Protein AF-A0ABD2X743-F1 (afdb_monomer_lite)

pLDDT: mean 74.04, std 19.66, range [28.69, 96.31]

Structure (mmCIF, N/CA/C/O backbone):
data_AF-A0ABD2X743-F1
#
_entry.id   AF-A0ABD2X743-F1
#
loop_
_atom_site.group_PDB
_atom_site.id
_atom_site.type_symbol
_atom_site.label_atom_id
_atom_site.label_alt_id
_atom_site.label_comp_id
_atom_site.label_asym_id
_atom_site.label_entity_id
_atom_site.label_seq_id
_atom_site.pdbx_PDB_ins_code
_atom_site.Cartn_x
_atom_site.Cartn_y
_atom_site.Cartn_z
_atom_site.occupancy
_atom_site.B_iso_or_equiv
_atom_site.auth_seq_id
_atom_site.auth_comp_id
_atom_site.auth_asym_id
_atom_site.auth_atom_id
_atom_site.pdbx_PDB_model_num
ATOM 1 N N . MET A 1 1 ? -16.539 24.782 -6.401 1.00 59.81 1 MET A N 1
ATOM 2 C CA . MET A 1 1 ? -16.996 23.662 -7.255 1.00 59.81 1 MET A CA 1
ATOM 3 C C . MET A 1 1 ? -18.457 23.388 -6.912 1.00 59.81 1 MET A C 1
ATOM 5 O O . MET A 1 1 ? -18.759 23.381 -5.725 1.00 59.81 1 MET A O 1
ATOM 9 N N . ASN A 1 2 ? -19.362 23.252 -7.889 1.00 72.31 2 ASN A N 1
ATOM 10 C CA . ASN A 1 2 ? -20.791 23.017 -7.611 1.00 72.31 2 ASN A CA 1
ATOM 11 C C . ASN A 1 2 ? -20.978 21.699 -6.840 1.00 72.31 2 ASN A C 1
ATOM 13 O O . ASN A 1 2 ? -20.327 20.706 -7.168 1.00 72.31 2 ASN A O 1
ATOM 17 N N . SER A 1 3 ? -21.862 21.676 -5.837 1.00 75.31 3 SER A N 1
ATOM 18 C CA . SER A 1 3 ? -22.146 20.483 -5.018 1.00 75.31 3 SER A CA 1
ATOM 19 C C . SER A 1 3 ? -22.548 19.271 -5.863 1.00 75.31 3 SER A C 1
ATOM 21 O O . SER A 1 3 ? -22.130 18.156 -5.570 1.00 75.31 3 SER A O 1
ATOM 23 N N . GLU A 1 4 ? -23.262 19.505 -6.964 1.00 77.88 4 GLU A N 1
ATOM 24 C CA . GLU A 1 4 ? -23.661 18.480 -7.937 1.00 77.88 4 GLU A CA 1
ATOM 25 C C . GLU A 1 4 ? -22.466 17.822 -8.649 1.00 77.88 4 GLU A C 1
ATOM 27 O O . GLU A 1 4 ? -22.477 16.621 -8.910 1.00 77.88 4 GLU A O 1
ATOM 32 N N . ILE A 1 5 ? -21.401 18.581 -8.934 1.00 79.69 5 ILE A N 1
ATOM 33 C CA . ILE A 1 5 ? -20.184 18.052 -9.571 1.00 79.69 5 ILE A CA 1
ATOM 34 C C . ILE A 1 5 ? -19.446 17.142 -8.586 1.00 79.69 5 ILE A C 1
ATOM 36 O O . ILE A 1 5 ? -19.035 16.044 -8.945 1.00 79.69 5 ILE A O 1
ATOM 40 N N . LEU A 1 6 ? -19.334 17.560 -7.323 1.00 80.62 6 LEU A N 1
ATOM 41 C CA . LEU A 1 6 ? -18.706 16.752 -6.275 1.00 80.62 6 LEU A CA 1
ATOM 42 C C . LEU A 1 6 ? -19.463 15.450 -6.000 1.00 80.62 6 LEU A C 1
ATOM 44 O O . LEU A 1 6 ? -18.844 14.454 -5.634 1.00 80.62 6 LEU A O 1
ATOM 48 N N . GLU A 1 7 ? -20.784 15.440 -6.159 1.00 83.12 7 GLU A N 1
ATOM 49 C CA . GLU A 1 7 ? -21.588 14.229 -6.005 1.00 83.12 7 GLU A CA 1
ATOM 50 C C . GLU A 1 7 ? -21.357 13.250 -7.164 1.00 83.12 7 GLU A C 1
ATOM 52 O O . GLU A 1 7 ? -21.106 12.068 -6.921 1.00 83.12 7 GLU A O 1
ATOM 57 N N . LYS A 1 8 ? -21.295 13.750 -8.407 1.00 84.44 8 LYS A N 1
ATOM 58 C CA . LYS A 1 8 ? -20.907 12.951 -9.582 1.00 84.44 8 LYS A CA 1
ATOM 59 C C . LYS A 1 8 ? -19.500 12.356 -9.449 1.00 84.44 8 LYS A C 1
ATOM 61 O O . LYS A 1 8 ? -19.312 11.173 -9.713 1.00 84.44 8 LYS A O 1
ATOM 66 N N . LEU A 1 9 ? -18.530 13.133 -8.957 1.00 84.12 9 LEU A N 1
ATOM 67 C CA . LEU A 1 9 ? -17.146 12.678 -8.737 1.00 84.12 9 LEU A CA 1
ATOM 68 C C . LEU A 1 9 ? -17.027 11.553 -7.694 1.00 84.12 9 LEU A C 1
ATOM 70 O O . LEU A 1 9 ? -16.040 10.811 -7.681 1.00 84.12 9 LEU A O 1
ATOM 74 N N . LYS A 1 10 ? -18.027 11.411 -6.817 1.00 83.94 10 LYS A N 1
ATOM 75 C CA . LYS A 1 10 ? -18.090 10.371 -5.782 1.00 83.94 10 LYS A CA 1
ATOM 76 C C . LYS A 1 10 ? -18.827 9.109 -6.240 1.00 83.94 10 LYS A C 1
ATOM 78 O O . LYS A 1 10 ? -18.694 8.076 -5.574 1.00 83.94 10 LYS A O 1
ATOM 83 N N . ASP A 1 11 ? -19.544 9.137 -7.367 1.00 87.38 11 ASP A N 1
ATOM 84 C CA . ASP A 1 11 ? -20.206 7.954 -7.939 1.00 87.38 11 ASP A CA 1
ATOM 85 C C . ASP A 1 11 ? -19.227 7.063 -8.720 1.00 87.38 11 ASP A C 1
ATOM 87 O O . ASP A 1 11 ? -19.328 6.837 -9.924 1.00 87.38 11 ASP A O 1
ATOM 91 N N . ILE A 1 12 ? -18.230 6.547 -8.004 1.00 88.38 12 ILE A N 1
ATOM 92 C CA . ILE A 1 12 ? -17.192 5.685 -8.566 1.00 88.38 12 ILE A CA 1
ATOM 93 C C . ILE A 1 12 ? -17.586 4.204 -8.514 1.00 88.38 12 ILE A C 1
ATOM 95 O O . ILE A 1 12 ? -18.234 3.728 -7.569 1.00 88.38 12 ILE A O 1
ATOM 99 N N . LYS A 1 13 ? -17.151 3.444 -9.522 1.00 86.56 13 LYS A N 1
ATOM 100 C CA . LYS A 1 13 ? -17.364 1.994 -9.637 1.00 86.56 13 LYS A CA 1
ATOM 101 C C . LYS A 1 13 ? -16.095 1.333 -10.167 1.00 86.56 13 LYS A C 1
ATOM 103 O O . LYS A 1 13 ? -15.506 1.832 -11.118 1.00 86.56 13 LYS A O 1
ATOM 108 N N . ASP A 1 14 ? -15.732 0.174 -9.615 1.00 86.12 14 ASP A N 1
ATOM 109 C CA . ASP A 1 14 ? -14.567 -0.625 -10.055 1.00 86.12 14 ASP A CA 1
ATOM 110 C C . ASP A 1 14 ? -14.678 -1.140 -11.503 1.00 86.12 14 ASP A C 1
ATOM 112 O O . ASP A 1 14 ? -13.744 -1.738 -12.030 1.00 86.12 14 ASP A O 1
ATOM 116 N N . GLU A 1 15 ? -15.837 -0.944 -12.133 1.00 84.00 15 GLU A N 1
ATOM 117 C CA . GLU A 1 15 ? -16.152 -1.294 -13.520 1.00 84.00 15 GLU A CA 1
ATOM 118 C C . GLU A 1 15 ? -15.836 -0.158 -14.506 1.00 84.00 15 GLU A C 1
ATOM 120 O O . GLU A 1 15 ? -15.814 -0.386 -15.715 1.00 84.00 15 GLU A O 1
ATOM 125 N N . HIS A 1 16 ? -15.593 1.056 -14.003 1.00 86.31 16 HIS A N 1
ATOM 126 C CA . HIS A 1 16 ? -15.404 2.276 -14.788 1.00 86.31 16 HIS A CA 1
ATOM 127 C C . HIS A 1 16 ? -14.097 2.960 -14.387 1.00 86.31 16 HIS A C 1
ATOM 129 O O . HIS A 1 16 ? -14.091 4.030 -13.774 1.00 86.31 16 HIS A O 1
ATOM 135 N N . CYS A 1 17 ? -12.986 2.305 -14.713 1.00 89.25 17 CYS A N 1
ATOM 136 C CA . CYS A 1 17 ? -11.645 2.756 -14.360 1.00 89.25 17 CYS A CA 1
ATOM 137 C C . CYS A 1 17 ? -10.890 3.268 -15.585 1.00 89.25 17 CYS A C 1
ATOM 139 O O . CYS A 1 17 ? -11.080 2.773 -16.699 1.00 89.25 17 CYS A O 1
ATOM 141 N N . ILE A 1 18 ? -10.001 4.222 -15.346 1.00 89.38 18 ILE A N 1
ATOM 142 C CA . ILE A 1 18 ? -9.079 4.771 -16.338 1.00 89.38 18 ILE A CA 1
ATOM 143 C C . ILE A 1 18 ? -7.656 4.649 -15.808 1.00 89.38 18 ILE A C 1
ATOM 145 O O . ILE A 1 18 ? -7.412 4.840 -14.620 1.00 89.38 18 ILE A O 1
ATOM 149 N N . LEU A 1 19 ? -6.722 4.318 -16.686 1.00 90.50 19 LEU A N 1
ATOM 150 C CA . LEU A 1 19 ? -5.294 4.374 -16.419 1.00 90.50 19 LEU A CA 1
ATOM 151 C C . LEU A 1 19 ? -4.770 5.672 -17.019 1.00 90.50 19 LEU A C 1
ATOM 153 O O . LEU A 1 19 ? -4.950 5.908 -18.215 1.00 90.50 19 LEU A O 1
ATOM 157 N N . VAL A 1 20 ? -4.141 6.506 -16.203 1.00 90.81 20 VAL A N 1
ATOM 158 C CA . VAL A 1 20 ? -3.720 7.846 -16.609 1.00 90.81 20 VAL A CA 1
ATOM 159 C C . VAL A 1 20 ? -2.227 8.039 -16.417 1.00 90.81 20 VAL A C 1
ATOM 161 O O . VAL A 1 20 ? -1.616 7.405 -15.558 1.00 90.81 20 VAL A O 1
ATOM 164 N N . LYS A 1 21 ? -1.653 8.925 -17.229 1.00 89.50 21 LYS A N 1
ATOM 165 C CA . LYS A 1 21 ? -0.300 9.437 -17.078 1.00 89.50 21 LYS A CA 1
ATOM 166 C C . LYS A 1 21 ? -0.331 10.946 -16.855 1.00 89.50 21 LYS A C 1
ATOM 168 O O . LYS A 1 21 ? -0.770 11.665 -17.749 1.00 89.50 21 LYS A O 1
ATOM 173 N N . PHE A 1 22 ? 0.159 11.425 -15.721 1.00 89.12 22 PHE A N 1
ATOM 174 C CA . PHE A 1 22 ? 0.296 12.848 -15.429 1.00 89.12 22 PHE A CA 1
ATOM 175 C C . PHE A 1 22 ? 1.356 13.482 -16.331 1.00 89.12 22 PHE A C 1
ATOM 177 O O . PHE A 1 22 ? 2.438 12.933 -16.544 1.00 89.12 22 PHE A O 1
ATOM 184 N N . VAL A 1 23 ? 1.025 14.635 -16.911 1.00 83.50 23 VAL A N 1
ATOM 185 C CA . VAL A 1 23 ? 1.915 15.327 -17.858 1.00 83.50 23 VAL A CA 1
ATOM 186 C C . VAL A 1 23 ? 3.016 16.102 -17.124 1.00 83.50 23 VAL A C 1
ATOM 188 O O . VAL A 1 23 ? 4.126 16.226 -17.637 1.00 83.50 23 VAL A O 1
ATOM 191 N N . ASN A 1 24 ? 2.731 16.566 -15.904 1.00 75.06 24 ASN A N 1
ATOM 192 C CA . ASN A 1 24 ? 3.570 17.509 -15.159 1.00 75.06 24 ASN A CA 1
ATOM 193 C C . ASN A 1 24 ? 4.447 16.869 -14.064 1.00 75.06 24 ASN A C 1
ATOM 195 O O . ASN A 1 24 ? 5.138 17.592 -13.349 1.00 75.06 24 ASN A O 1
ATOM 199 N N . GLU A 1 25 ? 4.435 15.543 -13.908 1.00 71.00 25 GLU A N 1
ATOM 200 C CA . GLU A 1 25 ? 5.191 14.852 -12.855 1.00 71.00 25 GLU A CA 1
ATOM 201 C C . GLU A 1 25 ? 6.423 14.119 -13.411 1.00 71.00 25 GLU A C 1
ATOM 203 O O . GLU A 1 25 ? 6.341 13.336 -14.360 1.00 71.00 25 GLU A O 1
ATOM 208 N N . HIS A 1 26 ? 7.589 14.385 -12.811 1.00 55.91 26 HIS A N 1
ATOM 209 C CA . HIS A 1 26 ? 8.890 13.900 -13.290 1.00 55.91 26 HIS A CA 1
ATOM 210 C C . HIS A 1 26 ? 9.300 12.521 -12.736 1.00 55.91 26 HIS A C 1
ATOM 212 O O . HIS A 1 26 ? 10.171 11.879 -13.322 1.00 55.91 26 HIS A O 1
ATOM 218 N N . GLU A 1 27 ? 8.665 12.025 -11.668 1.00 52.44 27 GLU A N 1
ATOM 219 C CA . GLU A 1 27 ? 8.942 10.703 -11.085 1.00 52.44 27 GLU A CA 1
ATOM 220 C C . GLU A 1 27 ? 7.636 9.897 -10.931 1.00 52.44 27 GLU A C 1
ATOM 222 O O . GLU A 1 27 ? 6.759 10.258 -10.163 1.00 52.44 27 GLU A O 1
ATOM 227 N N . GLU A 1 28 ? 7.513 8.803 -11.694 1.00 62.25 28 GLU A N 1
ATOM 228 C CA . GLU A 1 28 ? 6.379 7.850 -11.718 1.00 62.25 28 GLU A CA 1
ATOM 229 C C . GLU A 1 28 ? 4.953 8.418 -11.922 1.00 62.25 28 GLU A C 1
ATOM 231 O O . GLU A 1 28 ? 4.053 8.151 -11.126 1.00 62.25 28 GLU A O 1
ATOM 236 N N . PRO A 1 29 ? 4.666 9.055 -13.067 1.00 79.56 29 PRO A N 1
ATOM 237 C CA . PRO A 1 29 ? 3.425 9.795 -13.270 1.00 79.56 29 PRO A CA 1
ATOM 238 C C . PRO A 1 29 ? 2.246 8.903 -13.687 1.00 79.56 29 PRO A C 1
ATOM 240 O O . PRO A 1 29 ? 1.465 9.325 -14.524 1.00 79.56 29 PRO A O 1
ATOM 243 N N . ILE A 1 30 ? 2.135 7.643 -13.252 1.00 87.62 30 ILE A N 1
ATOM 244 C CA . ILE A 1 30 ? 1.076 6.729 -13.733 1.00 87.62 30 ILE A CA 1
ATOM 245 C C . ILE A 1 30 ? 0.235 6.225 -12.570 1.00 87.62 30 ILE A C 1
ATOM 247 O O . ILE A 1 30 ? 0.767 5.573 -11.669 1.00 87.62 30 ILE A O 1
ATOM 251 N N . ASP A 1 31 ? -1.077 6.441 -12.657 1.00 91.19 31 ASP A N 1
ATOM 252 C CA . ASP A 1 31 ? -2.034 5.997 -11.646 1.00 91.19 31 ASP A CA 1
ATOM 253 C C . ASP A 1 31 ? -3.392 5.592 -12.252 1.00 91.19 31 ASP A C 1
ATOM 255 O O . ASP A 1 31 ? -3.652 5.758 -13.448 1.00 91.19 31 ASP A O 1
ATOM 259 N N . ILE A 1 32 ? -4.257 5.008 -11.424 1.00 91.38 32 ILE A N 1
ATOM 260 C CA . ILE A 1 32 ? -5.572 4.491 -11.797 1.00 91.38 32 ILE A CA 1
ATOM 261 C C . ILE A 1 32 ? -6.652 5.360 -11.166 1.00 91.38 32 ILE A C 1
ATOM 263 O O . ILE A 1 32 ? -6.773 5.461 -9.946 1.00 91.38 32 ILE A O 1
ATOM 267 N N . GLY A 1 33 ? -7.485 5.935 -12.022 1.00 91.31 33 GLY A N 1
ATOM 268 C CA . GLY A 1 33 ? -8.632 6.735 -11.633 1.00 91.31 33 GLY A CA 1
ATOM 269 C C . GLY A 1 33 ? -9.951 6.111 -12.061 1.00 91.31 33 GLY A C 1
ATOM 270 O O . GLY A 1 33 ? -10.027 4.960 -12.507 1.00 91.31 33 GLY A O 1
ATOM 271 N N . PHE A 1 34 ? -11.007 6.910 -11.957 1.00 91.31 34 PHE A N 1
ATOM 272 C CA . PHE A 1 34 ? -12.352 6.527 -12.365 1.00 91.31 34 PHE A CA 1
ATOM 273 C C . PHE A 1 34 ? -12.880 7.464 -13.444 1.00 91.31 34 PHE A C 1
ATOM 275 O O . PHE A 1 34 ? -12.593 8.656 -13.447 1.00 91.31 34 PHE A O 1
ATOM 282 N N . LEU A 1 35 ? -13.688 6.920 -14.351 1.00 88.69 35 LEU A N 1
ATOM 283 C CA . LEU A 1 35 ? -14.259 7.658 -15.481 1.00 88.69 35 LEU A CA 1
ATOM 284 C C . LEU A 1 35 ? -15.008 8.952 -15.087 1.00 88.69 35 LEU A C 1
ATOM 286 O O . LEU A 1 35 ? -14.818 9.953 -15.772 1.00 88.69 35 LEU A O 1
ATOM 290 N N . PRO A 1 36 ? -15.797 8.986 -13.986 1.00 89.56 36 PRO A N 1
ATOM 291 C CA . PRO A 1 36 ? -16.489 10.200 -13.544 1.00 89.56 36 PRO A CA 1
ATOM 292 C C . PRO A 1 36 ? -15.567 11.373 -13.205 1.00 89.56 36 PRO A C 1
ATOM 294 O O . PRO A 1 36 ? -16.048 12.490 -13.065 1.00 89.56 36 PRO A O 1
ATOM 297 N N . TRP A 1 37 ? -14.264 11.132 -13.032 1.00 91.75 37 TRP A N 1
ATOM 298 C CA . TRP A 1 37 ? -13.284 12.174 -12.728 1.00 91.75 37 TRP A CA 1
ATOM 299 C C . TRP A 1 37 ? -12.878 12.994 -13.944 1.00 91.75 37 TRP A C 1
ATOM 301 O O . TRP A 1 37 ? -12.270 14.046 -13.792 1.00 91.75 37 TRP A O 1
ATOM 311 N N . ILE A 1 38 ? -13.222 12.562 -15.151 1.00 90.06 38 ILE A N 1
ATOM 312 C CA . ILE A 1 38 ? -12.997 13.359 -16.351 1.00 90.06 38 ILE A CA 1
ATOM 313 C C . ILE A 1 38 ? -13.907 14.591 -16.293 1.00 90.06 38 ILE A C 1
ATOM 315 O O . ILE A 1 38 ? -15.112 14.481 -16.084 1.00 90.06 38 ILE A O 1
ATOM 319 N N . LYS A 1 39 ? -13.323 15.782 -16.465 1.00 85.00 39 LYS A N 1
ATOM 320 C CA . LYS A 1 39 ? -14.031 17.060 -16.282 1.00 85.00 39 LYS A CA 1
ATOM 321 C C . LYS A 1 39 ? -15.202 17.257 -17.249 1.00 85.00 39 LYS A C 1
ATOM 323 O O . LYS A 1 39 ? -16.179 17.915 -16.898 1.00 85.00 39 LYS A O 1
ATOM 328 N N . ASN A 1 40 ? -15.097 16.692 -18.447 1.00 82.69 40 ASN A N 1
ATOM 329 C CA . ASN A 1 40 ? -16.141 16.725 -19.464 1.00 82.69 40 ASN A CA 1
ATOM 330 C C . ASN A 1 40 ? -16.828 15.360 -19.544 1.00 82.69 40 ASN A C 1
ATOM 332 O O . ASN A 1 40 ? -16.166 14.331 -19.427 1.00 82.69 40 ASN A O 1
ATOM 336 N N . ASP A 1 41 ? -18.136 15.342 -19.801 1.00 77.00 41 ASP A N 1
ATOM 337 C CA . ASP A 1 41 ? -18.834 14.097 -20.117 1.00 77.00 41 ASP A CA 1
ATOM 338 C C . ASP A 1 41 ? -18.315 13.579 -21.469 1.00 77.00 41 ASP A C 1
ATOM 340 O O . ASP A 1 41 ? -18.499 14.207 -22.515 1.00 77.00 41 ASP A O 1
ATOM 344 N N . ILE A 1 42 ? -17.613 12.447 -21.436 1.00 81.06 42 ILE A N 1
ATOM 345 C CA . ILE A 1 42 ? -16.985 11.825 -22.603 1.00 81.06 42 ILE A CA 1
ATOM 346 C C . ILE A 1 42 ? -17.688 10.500 -22.886 1.00 81.06 42 ILE A C 1
ATOM 348 O O . ILE A 1 42 ? -17.819 9.646 -22.008 1.00 81.06 42 ILE A O 1
ATOM 352 N N . ASP A 1 43 ? -18.135 10.318 -24.126 1.00 81.88 43 ASP A N 1
ATOM 353 C CA . ASP A 1 43 ? -18.698 9.049 -24.566 1.00 81.88 43 ASP A CA 1
ATOM 354 C C . ASP A 1 43 ? -17.599 8.012 -24.857 1.00 81.88 43 ASP A C 1
ATOM 356 O O . ASP A 1 43 ? -16.408 8.311 -24.981 1.00 81.88 43 ASP A O 1
ATOM 360 N N . LYS A 1 44 ? -17.996 6.743 -24.979 1.00 77.06 44 LYS A N 1
ATOM 361 C CA . LYS A 1 44 ? -17.040 5.649 -25.185 1.00 77.06 44 LYS A CA 1
ATOM 362 C C . LYS A 1 44 ? -16.215 5.819 -26.469 1.00 77.06 44 LYS A C 1
ATOM 364 O O . LYS A 1 44 ? -15.039 5.476 -26.479 1.00 77.06 44 LYS A O 1
ATOM 369 N N . GLY A 1 45 ? -16.815 6.356 -27.535 1.00 78.00 45 GLY A N 1
ATOM 370 C CA . GLY A 1 45 ? -16.138 6.559 -28.818 1.00 78.00 45 GLY A CA 1
ATOM 371 C C . GLY A 1 45 ? -15.075 7.658 -28.764 1.00 78.00 45 GLY A C 1
ATOM 372 O O . GLY A 1 45 ? -13.985 7.495 -29.313 1.00 78.00 45 GLY A O 1
ATOM 373 N N . ARG A 1 46 ? -15.353 8.765 -28.071 1.00 82.69 46 ARG A N 1
ATOM 374 C CA . ARG A 1 46 ? -14.388 9.840 -27.831 1.00 82.69 46 ARG A CA 1
ATOM 375 C C . ARG A 1 46 ? -13.274 9.384 -26.898 1.00 82.69 46 ARG A C 1
ATOM 377 O O . ARG A 1 46 ? -12.130 9.744 -27.153 1.00 82.69 46 ARG A O 1
ATOM 384 N N . LEU A 1 47 ? -13.580 8.566 -25.890 1.00 83.69 47 LEU A N 1
ATOM 385 C CA . LEU A 1 47 ? -12.578 8.008 -24.980 1.00 83.69 47 LEU A CA 1
ATOM 386 C C . LEU A 1 47 ? -11.533 7.162 -25.721 1.00 83.69 47 LEU A C 1
ATOM 388 O O . LEU A 1 47 ? -10.341 7.352 -25.507 1.00 83.69 47 LEU A O 1
ATOM 392 N N . THR A 1 48 ? -11.963 6.295 -26.644 1.00 82.00 48 THR A N 1
ATOM 393 C CA . THR A 1 48 ? -11.041 5.506 -27.480 1.00 82.00 48 THR A CA 1
ATOM 394 C C . THR A 1 48 ? -10.152 6.399 -28.346 1.00 82.00 48 THR A C 1
ATOM 396 O O . THR A 1 48 ? -8.953 6.171 -28.422 1.00 82.00 48 THR A O 1
ATOM 399 N N . LYS A 1 49 ? -10.700 7.476 -28.924 1.00 81.44 49 LYS A N 1
ATOM 400 C CA . LYS A 1 49 ? -9.900 8.447 -29.692 1.00 81.44 49 LYS A CA 1
ATOM 401 C C . LYS A 1 49 ? -8.871 9.185 -28.832 1.00 81.44 49 LYS A C 1
ATOM 403 O O . LYS A 1 49 ? -7.790 9.487 -29.319 1.00 81.44 49 LYS A O 1
ATOM 408 N N . ILE A 1 50 ? -9.206 9.501 -27.579 1.00 84.94 50 ILE A N 1
ATOM 409 C CA . ILE A 1 50 ? -8.271 10.130 -26.627 1.00 84.94 50 ILE A CA 1
ATOM 410 C C . ILE A 1 50 ? -7.119 9.175 -26.319 1.00 84.94 50 ILE A C 1
ATOM 412 O O . ILE A 1 50 ? -5.966 9.596 -26.332 1.00 84.94 50 ILE A O 1
ATOM 416 N N . GLU A 1 51 ? -7.436 7.899 -26.083 1.00 85.00 51 GLU A N 1
ATOM 417 C CA . GLU A 1 51 ? -6.458 6.840 -25.817 1.00 85.00 51 GLU A CA 1
ATOM 418 C C . GLU A 1 51 ? -5.514 6.635 -27.016 1.00 85.00 51 GLU A C 1
ATOM 420 O O . GLU A 1 51 ? -4.295 6.666 -26.856 1.00 85.00 51 GLU A O 1
ATOM 425 N N . GLU A 1 52 ? -6.059 6.509 -28.230 1.00 84.62 52 GLU A N 1
ATOM 426 C CA . GLU A 1 52 ? -5.282 6.316 -29.463 1.00 84.62 52 GLU A CA 1
ATOM 427 C C . GLU A 1 52 ? -4.389 7.520 -29.794 1.00 84.62 52 GLU A C 1
ATOM 429 O O . GLU A 1 52 ? -3.232 7.345 -30.178 1.00 84.62 52 GLU A O 1
ATOM 434 N N . ASN A 1 53 ? -4.895 8.742 -29.608 1.00 83.00 53 ASN A N 1
ATOM 435 C CA . ASN A 1 53 ? -4.161 9.966 -29.936 1.00 83.00 53 ASN A CA 1
ATOM 436 C C . ASN A 1 53 ? -3.256 10.465 -28.801 1.00 83.00 53 ASN A C 1
ATOM 438 O O . ASN A 1 53 ? -2.520 11.430 -29.001 1.00 83.00 53 ASN A O 1
ATOM 442 N N . SER A 1 54 ? -3.296 9.834 -27.618 1.00 83.31 54 SER A N 1
ATOM 443 C CA . SER A 1 54 ? -2.560 10.280 -26.424 1.00 83.31 54 SER A CA 1
ATOM 444 C C . SER A 1 54 ? -2.774 11.770 -26.111 1.00 83.31 54 SER A C 1
ATOM 446 O O . SER A 1 54 ? -1.822 12.494 -25.803 1.00 83.31 54 SER A O 1
ATOM 448 N N . GLU A 1 55 ? -4.024 12.219 -26.234 1.00 86.44 55 GLU A N 1
ATOM 449 C CA . GLU A 1 55 ? -4.431 13.614 -26.040 1.00 86.44 55 GLU A CA 1
ATOM 450 C C . GLU A 1 55 ? -4.386 14.004 -24.554 1.00 86.44 55 GLU A C 1
ATOM 452 O O . GLU A 1 55 ? -4.755 13.210 -23.683 1.00 86.44 55 GLU A O 1
ATOM 457 N N . ASP A 1 56 ? -3.955 15.237 -24.278 1.00 88.25 56 ASP A N 1
ATOM 458 C CA . ASP A 1 56 ? -3.961 15.805 -22.931 1.00 88.25 56 ASP A CA 1
ATOM 459 C C . ASP A 1 56 ? -5.385 16.218 -22.551 1.00 88.25 56 ASP A C 1
ATOM 461 O O . ASP A 1 56 ? -6.022 17.026 -23.230 1.00 88.25 56 ASP A O 1
ATOM 465 N N . ILE A 1 57 ? -5.887 15.671 -21.448 1.00 89.75 57 ILE A N 1
ATOM 466 C CA . ILE A 1 57 ? -7.215 15.978 -20.923 1.00 89.75 57 ILE A CA 1
ATOM 467 C C . ILE A 1 57 ? -7.143 16.405 -19.460 1.00 89.75 57 ILE A C 1
ATOM 469 O O . ILE A 1 57 ? -6.254 15.998 -18.719 1.00 89.75 57 ILE A O 1
ATOM 473 N N . GLU A 1 58 ? -8.115 17.196 -19.019 1.00 91.50 58 GLU A N 1
ATOM 474 C CA . GLU A 1 58 ? -8.239 17.567 -17.610 1.00 91.50 58 GLU A CA 1
ATOM 475 C C . GLU A 1 58 ? -9.105 16.562 -16.844 1.00 91.50 58 GLU A C 1
ATOM 477 O O . GLU A 1 58 ? -10.252 16.276 -17.216 1.00 91.50 58 GLU A O 1
ATOM 482 N N . VAL A 1 59 ? -8.574 16.076 -15.724 1.00 91.88 59 VAL A N 1
ATOM 483 C CA . VAL A 1 59 ? -9.297 15.251 -14.752 1.00 91.88 59 VAL A CA 1
ATOM 484 C C . VAL A 1 59 ? -9.334 15.938 -13.395 1.00 91.88 59 VAL A C 1
ATOM 486 O O . VAL A 1 59 ? -8.419 16.663 -13.017 1.00 91.88 59 VAL A O 1
ATOM 489 N N . TYR A 1 60 ? -10.400 15.696 -12.648 1.00 92.44 60 TYR A N 1
ATOM 490 C CA . TYR A 1 60 ? -10.511 16.039 -11.244 1.00 92.44 60 TYR A CA 1
ATOM 491 C C . TYR A 1 60 ? -9.929 14.913 -10.401 1.00 92.44 60 TYR A C 1
ATOM 493 O O . TYR A 1 60 ? -10.578 13.892 -10.175 1.00 92.44 60 TYR A O 1
ATOM 501 N N . TRP A 1 61 ? -8.706 15.103 -9.927 1.00 92.44 61 TRP A N 1
ATOM 502 C CA . TRP A 1 61 ? -7.997 14.127 -9.120 1.00 92.44 61 TRP A CA 1
ATOM 503 C C . TRP A 1 61 ? -8.172 14.406 -7.623 1.00 92.44 61 TRP A C 1
ATOM 505 O O . TRP A 1 61 ? -8.007 15.550 -7.193 1.00 92.44 61 TRP A O 1
ATOM 515 N N . PRO A 1 62 ? -8.541 13.412 -6.797 1.00 91.62 62 PRO A N 1
ATOM 516 C CA . PRO A 1 62 ? -8.665 13.624 -5.362 1.00 91.62 62 PRO A CA 1
ATOM 517 C C . PRO A 1 62 ? -7.284 13.707 -4.706 1.00 91.62 62 PRO A C 1
ATOM 519 O O . PRO A 1 62 ? -6.399 12.911 -5.011 1.00 91.62 62 PRO A O 1
ATOM 522 N N . ASN A 1 63 ? -7.121 14.590 -3.719 1.00 88.25 63 ASN A N 1
ATOM 523 C CA . ASN A 1 63 ? -5.895 14.663 -2.918 1.00 88.25 63 ASN A CA 1
ATOM 524 C C . ASN A 1 63 ? -5.826 13.533 -1.864 1.00 88.25 63 ASN A C 1
ATOM 526 O O . ASN A 1 63 ? -5.868 13.764 -0.653 1.00 88.25 63 ASN A O 1
ATOM 530 N N . CYS A 1 64 ? -5.828 12.281 -2.323 1.00 86.12 64 CYS A N 1
ATOM 531 C CA . CYS A 1 64 ? -5.670 11.084 -1.502 1.00 86.12 64 CYS A CA 1
ATOM 532 C C . CYS A 1 64 ? -5.215 9.890 -2.356 1.00 86.12 64 CYS A C 1
ATOM 534 O O . CYS A 1 64 ? -5.370 9.891 -3.573 1.00 86.12 64 CYS A O 1
ATOM 536 N N . ASN A 1 65 ? -4.706 8.837 -1.711 1.00 85.75 65 ASN A N 1
ATOM 537 C CA . ASN A 1 65 ? -4.269 7.634 -2.420 1.00 85.75 65 ASN A CA 1
ATOM 538 C C . ASN A 1 65 ? -5.451 6.912 -3.079 1.00 85.75 65 ASN A C 1
ATOM 540 O O . ASN A 1 65 ? -6.405 6.506 -2.404 1.00 85.75 65 ASN A O 1
ATOM 544 N N . THR A 1 66 ? -5.347 6.677 -4.383 1.00 86.25 66 THR A N 1
ATOM 545 C CA . THR A 1 66 ? -6.348 5.949 -5.157 1.00 86.25 66 THR A CA 1
ATOM 546 C C . THR A 1 66 ? -6.337 4.460 -4.796 1.00 86.25 66 THR A C 1
ATOM 548 O O . THR A 1 66 ? -5.311 3.787 -4.681 1.00 86.25 66 THR A O 1
ATOM 551 N N . THR A 1 67 ? -7.526 3.916 -4.544 1.00 87.25 67 THR A N 1
ATOM 552 C CA . THR A 1 67 ? -7.743 2.489 -4.273 1.00 87.25 67 THR A CA 1
ATOM 553 C C . THR A 1 67 ? -9.059 2.053 -4.913 1.00 87.25 67 THR A C 1
ATOM 555 O O . THR A 1 67 ? -9.782 2.876 -5.472 1.00 87.25 67 THR A O 1
ATOM 558 N N . SER A 1 68 ? -9.403 0.764 -4.814 1.00 86.62 68 SER A N 1
ATOM 559 C CA . SER A 1 68 ? -10.698 0.255 -5.288 1.00 86.62 68 SER A CA 1
ATOM 560 C C . SER A 1 68 ? -11.860 1.108 -4.771 1.00 86.62 68 SER A C 1
ATOM 562 O O . SER A 1 68 ? -11.861 1.502 -3.598 1.00 86.62 68 SER A O 1
ATOM 564 N N . ALA A 1 69 ? -12.893 1.295 -5.587 1.00 87.25 69 ALA A N 1
ATOM 565 C CA . ALA A 1 69 ? -14.057 2.128 -5.318 1.00 87.25 69 ALA A CA 1
ATOM 566 C C . ALA A 1 69 ? -14.683 1.852 -3.946 1.00 87.25 69 ALA A C 1
ATOM 568 O O . ALA A 1 69 ? -15.055 2.781 -3.229 1.00 87.25 69 ALA A O 1
ATOM 569 N N . ARG A 1 70 ? -14.756 0.578 -3.534 1.00 86.12 70 ARG A N 1
ATOM 570 C CA . ARG A 1 70 ? -15.292 0.184 -2.220 1.00 86.12 70 ARG A CA 1
ATOM 571 C C . ARG A 1 70 ? -14.555 0.842 -1.048 1.00 86.12 70 ARG A C 1
ATOM 573 O O . ARG A 1 70 ? -15.193 1.219 -0.068 1.00 86.12 70 ARG A O 1
ATOM 580 N N . THR A 1 71 ? -13.235 0.948 -1.137 1.00 84.75 71 THR A N 1
ATOM 581 C CA . THR A 1 71 ? -12.373 1.513 -0.090 1.00 84.75 71 THR A CA 1
ATOM 582 C C . THR A 1 71 ? -12.345 3.037 -0.187 1.00 84.75 71 THR A C 1
ATOM 584 O O . THR A 1 71 ? -12.471 3.725 0.827 1.00 84.75 71 THR A O 1
ATOM 587 N N . LEU A 1 72 ? -12.276 3.557 -1.415 1.00 87.62 72 LEU A N 1
ATOM 588 C CA . LEU A 1 72 ? -12.107 4.978 -1.695 1.00 87.62 72 LEU A CA 1
ATOM 589 C C . LEU A 1 72 ? -13.369 5.813 -1.404 1.00 87.62 72 LEU A C 1
ATOM 591 O O . LEU A 1 72 ? -13.2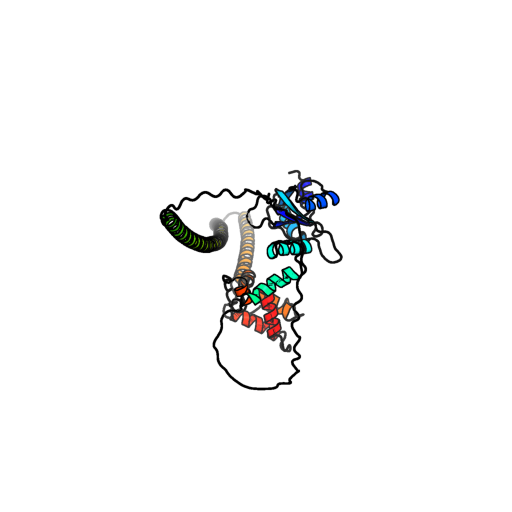60 6.942 -0.934 1.00 87.62 72 LEU A O 1
ATOM 595 N N . LYS A 1 73 ? -14.583 5.259 -1.568 1.00 86.75 73 LYS A N 1
ATOM 596 C CA . LYS A 1 73 ? -15.857 5.980 -1.323 1.00 86.75 73 LYS A CA 1
ATOM 597 C C . LYS A 1 73 ? -15.963 6.640 0.053 1.00 86.75 73 LYS A C 1
ATOM 599 O O . LYS A 1 73 ? -16.584 7.692 0.185 1.00 86.75 73 LYS A O 1
ATOM 604 N N . ASN A 1 74 ? -15.380 6.033 1.085 1.00 81.56 74 ASN A N 1
ATOM 605 C CA . ASN A 1 74 ? -15.389 6.611 2.430 1.00 81.56 74 ASN A CA 1
ATOM 606 C C . ASN A 1 74 ? -14.394 7.765 2.578 1.00 81.56 74 ASN A C 1
ATOM 608 O O . ASN A 1 74 ? -14.658 8.684 3.347 1.00 81.56 74 ASN A O 1
ATOM 612 N N . GLN A 1 75 ? -13.290 7.726 1.832 1.00 84.44 75 GLN A N 1
ATOM 613 C CA . GLN A 1 75 ? -12.249 8.750 1.847 1.00 84.44 75 GLN A CA 1
ATOM 614 C C . GLN A 1 75 ? -12.700 9.997 1.076 1.00 84.44 75 GLN A C 1
ATOM 616 O O . GLN A 1 75 ? -12.512 11.105 1.558 1.00 84.44 75 GLN A O 1
ATOM 621 N N . LEU A 1 76 ? -13.423 9.838 -0.038 1.00 84.94 76 LEU A N 1
ATOM 622 C CA . LEU A 1 76 ? -13.883 10.962 -0.869 1.00 84.94 76 LEU A CA 1
ATOM 623 C C . LEU A 1 76 ? -14.951 11.858 -0.219 1.00 84.94 76 LEU A C 1
ATOM 625 O O . LEU A 1 76 ? -15.334 12.881 -0.786 1.00 84.94 76 LEU A O 1
ATOM 629 N N . LYS A 1 77 ? -15.484 11.509 0.960 1.00 79.44 77 LYS A N 1
ATOM 630 C CA . LYS A 1 77 ? -16.537 12.307 1.611 1.00 79.44 77 LYS A CA 1
ATOM 631 C C . LYS A 1 77 ? -16.060 13.712 1.980 1.00 79.44 77 LYS A C 1
ATOM 633 O O . LYS A 1 77 ? -16.853 14.639 1.834 1.00 79.44 77 LYS A O 1
ATOM 638 N N . SER A 1 78 ? -14.795 13.861 2.365 1.00 77.00 78 SER A N 1
ATOM 639 C CA . SER A 1 78 ? -14.201 15.103 2.879 1.00 77.00 78 SER A CA 1
ATOM 640 C C . SER A 1 78 ? -12.878 15.465 2.192 1.00 77.00 78 SER A C 1
ATOM 642 O O . SER A 1 78 ? -11.997 16.023 2.839 1.00 77.00 78 SER A O 1
ATOM 644 N N . VAL A 1 79 ? -12.705 15.079 0.925 1.00 86.00 79 VAL A N 1
ATOM 645 C CA . VAL A 1 79 ? -11.469 15.307 0.159 1.00 86.00 79 VAL A CA 1
ATOM 646 C C . VAL A 1 79 ? -11.722 16.318 -0.949 1.00 86.00 79 VAL A C 1
ATOM 648 O O . VAL A 1 79 ? -12.771 16.288 -1.599 1.00 86.00 79 VAL A O 1
ATOM 651 N N . ASP A 1 80 ? -10.737 17.186 -1.149 1.00 86.81 80 ASP A N 1
ATOM 652 C CA . ASP A 1 80 ? -10.709 18.151 -2.236 1.00 86.81 80 ASP A CA 1
ATOM 653 C C . ASP A 1 80 ? -10.223 17.498 -3.532 1.00 86.81 80 ASP A C 1
ATOM 655 O O . ASP A 1 80 ? -9.354 16.620 -3.529 1.00 86.81 80 ASP A O 1
ATOM 659 N N . PHE A 1 81 ? -10.793 17.951 -4.645 1.00 90.19 81 PHE A N 1
ATOM 660 C CA . PHE A 1 81 ? -10.401 17.540 -5.986 1.00 90.19 81 PHE A CA 1
ATOM 661 C C . PHE A 1 81 ? -9.633 18.671 -6.668 1.00 90.19 81 PHE A C 1
ATOM 663 O O . PHE A 1 81 ? -10.079 19.821 -6.661 1.00 90.19 81 PHE A O 1
ATOM 670 N N . LEU A 1 82 ? -8.506 18.332 -7.284 1.00 89.69 82 LEU A N 1
ATOM 671 C CA . LEU A 1 82 ? -7.662 19.234 -8.059 1.00 89.69 82 LEU A CA 1
ATOM 672 C C . LEU A 1 82 ? -7.811 18.924 -9.547 1.00 89.69 82 LEU A C 1
ATOM 674 O O . LEU A 1 82 ? -8.014 17.777 -9.927 1.00 89.69 82 LEU A O 1
ATOM 678 N N . ALA A 1 83 ? -7.770 19.952 -10.392 1.00 90.06 83 ALA A N 1
ATOM 679 C CA . ALA A 1 83 ? -7.786 19.759 -11.837 1.00 90.06 83 ALA A CA 1
ATOM 680 C C . ALA A 1 83 ? -6.357 19.508 -12.322 1.00 90.06 83 ALA A C 1
ATOM 682 O O . ALA A 1 83 ? -5.497 20.370 -12.145 1.00 90.06 83 ALA A O 1
ATOM 683 N N . GLU A 1 84 ? -6.122 18.353 -12.934 1.00 89.81 84 GLU A N 1
ATOM 684 C CA . GLU A 1 84 ? -4.797 17.936 -13.382 1.00 89.81 84 GLU A CA 1
ATOM 685 C C . GLU A 1 84 ? -4.817 17.497 -14.852 1.00 89.81 84 GLU A C 1
ATOM 687 O O . GLU A 1 84 ? -5.757 16.814 -15.277 1.00 89.81 84 GLU A O 1
ATOM 692 N N . PRO A 1 85 ? -3.803 17.887 -15.649 1.00 89.56 85 PRO A N 1
ATOM 693 C CA . PRO A 1 85 ? -3.664 17.436 -17.025 1.00 89.56 85 PRO A CA 1
ATOM 694 C C . PRO A 1 85 ? -3.053 16.031 -17.075 1.00 89.56 85 PRO A C 1
ATOM 696 O O . PRO A 1 85 ? -1.961 15.776 -16.551 1.00 89.56 85 PRO A O 1
ATOM 699 N N . VAL A 1 86 ? -3.748 15.119 -17.751 1.00 90.62 86 VAL A N 1
ATOM 700 C CA . VAL A 1 86 ? -3.352 13.717 -17.884 1.00 90.62 86 VAL A CA 1
ATOM 701 C C . VAL A 1 86 ? -3.543 13.194 -19.302 1.00 90.62 86 VAL A C 1
ATOM 703 O O . VAL A 1 86 ? -4.415 13.644 -20.039 1.00 90.62 86 VAL A O 1
ATOM 706 N N . LYS A 1 87 ? -2.778 12.159 -19.647 1.00 89.19 87 LYS A N 1
ATOM 707 C CA . LYS A 1 87 ? -2.994 11.314 -20.827 1.00 89.19 87 LYS A CA 1
ATOM 708 C C . LYS A 1 87 ? -3.660 10.016 -20.409 1.00 89.19 87 LYS A C 1
ATOM 710 O O . LYS A 1 87 ? -3.151 9.328 -19.525 1.00 89.19 87 LYS A O 1
ATOM 715 N N . ILE A 1 88 ? -4.763 9.641 -21.047 1.00 87.50 88 ILE A N 1
ATOM 716 C CA . ILE A 1 88 ? -5.386 8.333 -20.802 1.00 87.50 88 ILE A CA 1
ATOM 717 C C . ILE A 1 88 ? -4.604 7.264 -21.568 1.00 87.50 88 ILE A C 1
ATOM 719 O O . ILE A 1 88 ? -4.514 7.310 -22.788 1.00 87.50 88 ILE A O 1
ATOM 723 N N . LEU A 1 89 ? -4.054 6.292 -20.841 1.00 83.88 89 LEU A N 1
ATOM 724 C CA . LEU A 1 89 ? -3.309 5.153 -21.391 1.00 83.88 89 LEU A CA 1
ATOM 725 C C . LEU A 1 89 ? -4.175 3.904 -21.584 1.00 83.88 89 LEU A C 1
ATOM 727 O O . LEU A 1 89 ? -3.732 2.929 -22.186 1.00 83.88 89 LEU A O 1
ATOM 731 N N . GLY A 1 90 ? -5.360 3.886 -20.983 1.00 82.75 90 GLY A N 1
ATOM 732 C CA . GLY A 1 90 ? -6.266 2.756 -21.059 1.00 82.75 90 GLY A CA 1
ATOM 733 C C . GLY A 1 90 ? -7.569 3.023 -20.332 1.00 82.75 90 GLY A C 1
ATOM 734 O O . GLY A 1 90 ? -7.594 3.679 -19.290 1.00 82.75 90 GLY A O 1
ATOM 735 N N . SER A 1 91 ? -8.652 2.463 -20.851 1.00 81.31 91 SER A N 1
ATOM 736 C CA . SER A 1 91 ? -9.944 2.420 -20.171 1.00 81.31 91 SER A CA 1
ATOM 737 C C . SER A 1 91 ? -10.382 0.974 -19.945 1.00 81.31 91 SER A C 1
ATOM 739 O O . SER A 1 91 ? -10.200 0.100 -20.795 1.00 81.31 91 SER A O 1
ATOM 741 N N . GLY A 1 92 ? -10.903 0.681 -18.755 1.00 69.94 92 GLY A N 1
ATOM 742 C CA . GLY A 1 92 ? -11.366 -0.659 -18.408 1.00 69.94 92 GLY A CA 1
ATOM 743 C C . GLY A 1 92 ? -12.850 -0.854 -18.706 1.00 69.94 92 GLY A C 1
ATOM 744 O O . GLY A 1 92 ? -13.669 0.022 -18.439 1.00 69.94 92 GLY A O 1
ATOM 745 N N . CYS A 1 93 ? -13.206 -2.023 -19.237 1.00 56.50 93 CYS A N 1
ATOM 746 C CA . CYS A 1 93 ? -14.586 -2.480 -19.406 1.00 56.50 93 CYS A CA 1
ATOM 747 C C . CYS A 1 93 ? -14.697 -3.919 -18.889 1.00 56.50 93 CYS A C 1
ATOM 749 O O . CYS A 1 93 ? -13.768 -4.706 -19.045 1.00 56.50 93 CYS A O 1
ATOM 751 N N . ILE A 1 94 ? -15.839 -4.286 -18.302 1.00 51.59 94 ILE A N 1
ATOM 752 C CA . ILE A 1 94 ? -16.062 -5.630 -17.749 1.00 51.59 94 ILE A CA 1
ATOM 753 C C . ILE A 1 94 ? -15.855 -6.698 -18.833 1.00 51.59 94 ILE A C 1
ATOM 755 O O . ILE A 1 94 ? -16.614 -6.764 -19.801 1.00 51.59 94 ILE A O 1
ATOM 759 N N . PHE A 1 95 ? -14.893 -7.598 -18.623 1.00 41.84 95 PHE A N 1
ATOM 760 C CA . PHE A 1 95 ? -14.753 -8.830 -19.398 1.00 41.84 95 PHE A CA 1
ATOM 761 C C . PHE A 1 95 ? -14.976 -10.041 -18.496 1.00 41.84 95 PHE A C 1
ATOM 763 O O . PHE A 1 95 ? -14.071 -10.470 -17.788 1.00 41.84 95 PHE A O 1
ATOM 770 N N . LYS A 1 96 ? -16.208 -10.567 -18.546 1.00 43.59 96 LYS A N 1
ATOM 771 C CA . LYS A 1 96 ? -16.739 -11.885 -18.125 1.00 43.59 96 LYS A CA 1
ATOM 772 C C . LYS A 1 96 ? -16.342 -12.520 -16.775 1.00 43.59 96 LYS A C 1
ATOM 774 O O . LYS A 1 96 ? -17.082 -13.405 -16.382 1.00 43.59 96 LYS A O 1
ATOM 779 N N . ASN A 1 97 ? -15.276 -12.118 -16.078 1.00 43.41 97 ASN A N 1
ATOM 780 C CA . ASN A 1 97 ? -14.860 -12.557 -14.732 1.00 43.41 97 ASN A CA 1
ATOM 781 C C . ASN A 1 97 ? -13.782 -11.646 -14.080 1.00 43.41 97 ASN A C 1
ATOM 783 O O . ASN A 1 97 ? -13.332 -11.950 -12.976 1.00 43.41 97 ASN A O 1
ATOM 787 N N . TYR A 1 98 ? -13.350 -10.555 -14.729 1.00 49.91 98 TYR A N 1
ATOM 788 C CA . TYR A 1 98 ? -12.397 -9.577 -14.180 1.00 49.91 98 TYR A CA 1
ATOM 789 C C . TYR A 1 98 ? -13.072 -8.212 -13.994 1.00 49.91 98 TYR A C 1
ATOM 791 O O . TYR A 1 98 ? -13.813 -7.761 -14.869 1.00 49.91 98 TYR A O 1
ATOM 799 N N . THR A 1 99 ? -12.818 -7.549 -12.861 1.00 64.44 99 THR A N 1
ATOM 800 C CA . THR A 1 99 ? -13.206 -6.144 -12.672 1.00 64.44 99 THR A CA 1
ATOM 801 C C . THR A 1 99 ? -12.211 -5.243 -13.403 1.00 64.44 99 THR A C 1
ATOM 803 O O . THR A 1 99 ? -11.008 -5.522 -13.419 1.00 64.44 99 THR A O 1
ATOM 806 N N . ALA A 1 100 ? -12.704 -4.154 -14.000 1.00 76.94 100 ALA A N 1
ATOM 807 C CA . ALA A 1 100 ? -11.882 -3.194 -14.740 1.00 76.94 100 ALA A CA 1
ATOM 808 C C . ALA A 1 100 ? -10.719 -2.650 -13.887 1.00 76.94 100 ALA A C 1
ATOM 810 O O . ALA A 1 100 ? -9.612 -2.481 -14.391 1.00 76.94 100 ALA A O 1
ATOM 811 N N . TRP A 1 101 ? -10.924 -2.475 -12.578 1.00 83.50 101 TRP A N 1
ATOM 812 C CA . TRP A 1 101 ? -9.872 -2.103 -11.627 1.00 83.50 101 TRP A CA 1
ATOM 813 C C . TRP A 1 101 ? -8.687 -3.084 -11.597 1.00 83.50 101 TRP A C 1
ATOM 815 O O . TRP A 1 101 ? -7.530 -2.668 -11.641 1.00 83.50 101 TRP A O 1
ATOM 825 N N . THR A 1 102 ? -8.944 -4.395 -11.517 1.00 83.31 102 THR A N 1
ATOM 826 C CA . THR A 1 102 ? -7.873 -5.405 -11.467 1.00 83.31 102 THR A CA 1
ATOM 827 C C . THR A 1 102 ? -7.086 -5.444 -12.774 1.00 83.31 102 THR A C 1
ATOM 829 O O . THR A 1 102 ? -5.863 -5.552 -12.738 1.00 83.31 102 THR A O 1
ATOM 832 N N . GLU A 1 103 ? -7.770 -5.295 -13.909 1.00 83.56 103 GLU A N 1
ATOM 833 C CA . GLU A 1 103 ? -7.131 -5.197 -15.223 1.00 83.56 103 GLU A CA 1
ATOM 834 C C . GLU A 1 103 ? -6.245 -3.947 -15.330 1.00 83.56 103 GLU A C 1
ATOM 836 O O . GLU A 1 103 ? -5.089 -4.046 -15.742 1.00 83.56 103 GLU A O 1
ATOM 841 N N . MET A 1 104 ? -6.744 -2.775 -14.919 1.00 86.06 104 MET A N 1
ATOM 842 C CA . MET A 1 104 ? -5.949 -1.541 -14.932 1.00 86.06 104 MET A CA 1
ATOM 843 C C . MET A 1 104 ? -4.738 -1.640 -14.001 1.00 86.06 104 MET A C 1
ATOM 845 O O . MET A 1 104 ? -3.661 -1.161 -14.350 1.00 86.06 104 MET A O 1
ATOM 849 N N . LYS A 1 105 ? -4.874 -2.323 -12.857 1.00 86.56 105 LYS A N 1
ATOM 850 C CA . LYS A 1 105 ? -3.754 -2.578 -11.946 1.00 86.56 105 LYS A CA 1
ATOM 851 C C . LYS A 1 105 ? -2.675 -3.443 -12.583 1.00 86.56 105 LYS A C 1
ATOM 853 O O . LYS A 1 105 ? -1.499 -3.103 -12.494 1.00 86.56 105 LYS A O 1
ATOM 858 N N . GLU A 1 106 ? -3.065 -4.512 -13.269 1.00 85.12 106 GLU A N 1
ATOM 859 C CA . GLU A 1 106 ? -2.123 -5.344 -14.018 1.00 85.12 106 GLU A CA 1
ATOM 860 C C . GLU A 1 106 ? -1.449 -4.550 -15.148 1.00 85.12 106 GLU A C 1
ATOM 862 O O . GLU A 1 106 ? -0.233 -4.629 -15.311 1.00 85.12 106 GLU A O 1
ATOM 867 N N . LYS A 1 107 ? -2.202 -3.733 -15.898 1.00 84.56 107 LYS A N 1
ATOM 868 C CA . LYS A 1 107 ? -1.658 -2.864 -16.957 1.00 84.56 107 LYS A CA 1
ATOM 869 C C . LYS A 1 107 ? -0.666 -1.831 -16.416 1.00 84.56 107 LYS A C 1
ATOM 871 O O . LYS A 1 107 ? 0.395 -1.648 -17.011 1.00 84.56 107 LYS A O 1
ATOM 876 N N . MET A 1 108 ? -0.974 -1.204 -15.282 1.00 87.88 108 MET A N 1
ATOM 877 C CA . MET A 1 108 ? -0.070 -0.285 -14.589 1.00 87.88 108 MET A CA 1
ATOM 878 C C . MET A 1 108 ? 1.216 -0.999 -14.157 1.00 87.88 108 MET A C 1
ATOM 880 O O . MET A 1 108 ? 2.313 -0.530 -14.453 1.00 87.88 108 MET A O 1
ATOM 884 N N . GLU A 1 109 ? 1.102 -2.161 -13.504 1.00 86.25 109 GLU A N 1
ATOM 885 C CA . GLU A 1 109 ? 2.259 -2.967 -13.098 1.00 86.25 109 GLU A CA 1
ATOM 886 C C . GLU A 1 109 ? 3.087 -3.419 -14.308 1.00 86.25 109 GLU A C 1
ATOM 888 O O . GLU A 1 109 ? 4.317 -3.426 -14.244 1.00 86.25 109 GLU A O 1
ATOM 893 N N . ASN A 1 110 ? 2.445 -3.760 -15.426 1.00 85.19 110 ASN A N 1
ATOM 894 C CA . ASN A 1 110 ? 3.125 -4.138 -16.659 1.00 85.19 110 ASN A CA 1
ATOM 895 C C . ASN A 1 110 ? 3.895 -2.965 -17.278 1.00 85.19 110 ASN A C 1
ATOM 897 O O . ASN A 1 110 ? 5.045 -3.145 -17.680 1.00 85.19 110 ASN A O 1
ATOM 901 N N . LEU A 1 111 ? 3.311 -1.765 -17.306 1.00 84.19 111 LEU A N 1
ATOM 902 C CA . LEU A 1 111 ? 4.003 -0.557 -17.754 1.00 84.19 111 LEU A CA 1
ATOM 903 C C . LEU A 1 111 ? 5.209 -0.239 -16.869 1.00 84.19 111 LEU A C 1
ATOM 905 O O . LEU A 1 111 ? 6.298 -0.030 -17.398 1.00 84.19 111 LEU A O 1
ATOM 909 N N . LYS A 1 112 ? 5.048 -0.283 -15.540 1.00 82.75 112 LYS A N 1
ATOM 910 C CA . LYS A 1 112 ? 6.151 -0.042 -14.593 1.00 82.75 112 LYS A CA 1
ATOM 911 C C . LYS A 1 112 ? 7.276 -1.075 -14.735 1.00 82.75 112 LYS A C 1
ATOM 913 O O . LYS A 1 112 ? 8.449 -0.735 -14.633 1.00 82.75 112 LYS A O 1
ATOM 918 N N . ASN A 1 113 ? 6.939 -2.341 -14.987 1.00 82.06 113 ASN A N 1
ATOM 919 C CA . ASN A 1 113 ? 7.916 -3.433 -15.030 1.00 82.06 113 ASN A CA 1
ATOM 920 C C . ASN A 1 113 ? 8.551 -3.684 -16.402 1.00 82.06 113 ASN A C 1
ATOM 922 O O . ASN A 1 113 ? 9.686 -4.157 -16.465 1.00 82.06 113 ASN A O 1
ATOM 926 N N . TYR A 1 114 ? 7.813 -3.451 -17.485 1.00 79.81 114 TYR A N 1
ATOM 927 C CA . TYR A 1 114 ? 8.192 -3.873 -18.836 1.00 79.81 114 TYR A CA 1
ATOM 928 C C . TYR A 1 114 ? 8.081 -2.753 -19.878 1.00 79.81 114 TYR A C 1
ATOM 930 O O . TYR A 1 114 ? 8.365 -3.009 -21.046 1.00 79.81 114 TYR A O 1
ATOM 938 N N . GLY A 1 115 ? 7.636 -1.549 -19.502 1.00 79.44 115 GLY A N 1
ATOM 939 C CA . GLY A 1 115 ? 7.437 -0.432 -20.432 1.00 79.44 115 GLY A CA 1
ATOM 940 C C . GLY A 1 115 ? 6.310 -0.652 -21.447 1.00 79.44 115 GLY A C 1
ATOM 941 O O . GLY A 1 115 ? 6.207 0.086 -22.419 1.00 79.44 115 GLY A O 1
ATOM 942 N N . SER A 1 116 ? 5.466 -1.672 -21.253 1.00 79.94 116 SER A N 1
ATOM 943 C CA . SER A 1 116 ? 4.387 -2.031 -22.177 1.00 79.94 116 SER A CA 1
ATOM 944 C C . SER A 1 116 ? 3.136 -2.466 -21.419 1.00 79.94 116 SER A C 1
ATOM 946 O O . SER A 1 116 ? 3.231 -3.223 -20.456 1.00 79.94 116 SER A O 1
ATOM 948 N N . LEU A 1 117 ? 1.959 -2.036 -21.887 1.00 76.75 117 LEU A N 1
ATOM 949 C CA . LEU A 1 117 ? 0.649 -2.416 -21.335 1.00 76.75 117 LEU A CA 1
ATOM 950 C C . LEU A 1 117 ? 0.366 -3.922 -21.457 1.00 76.75 117 LEU A C 1
ATOM 952 O O . LEU A 1 117 ? -0.300 -4.506 -20.603 1.00 76.75 117 LEU A O 1
ATOM 956 N N . SER A 1 118 ? 0.867 -4.551 -22.524 1.00 78.81 118 SER A N 1
ATOM 957 C CA . SER A 1 118 ? 0.640 -5.964 -22.855 1.00 78.81 118 SER A CA 1
ATOM 958 C C . SER A 1 118 ? 1.959 -6.646 -23.231 1.00 78.81 118 SER A C 1
ATOM 960 O O . SER A 1 118 ? 2.207 -6.937 -24.403 1.00 78.81 118 SER A O 1
ATOM 962 N N . PRO A 1 119 ? 2.838 -6.919 -22.250 1.00 76.81 119 PRO A N 1
ATOM 963 C CA . PRO A 1 119 ? 4.156 -7.469 -22.522 1.00 76.81 119 PRO A CA 1
ATOM 964 C C . PRO A 1 119 ? 4.036 -8.866 -23.141 1.00 76.81 119 PRO A C 1
ATOM 966 O O . PRO A 1 119 ? 3.291 -9.736 -22.667 1.00 76.81 119 PRO A O 1
ATOM 969 N N . THR A 1 120 ? 4.796 -9.123 -24.203 1.00 76.50 120 THR A N 1
ATOM 970 C CA . THR A 1 120 ? 4.800 -10.434 -24.865 1.00 76.50 120 THR A CA 1
ATOM 971 C C . THR A 1 120 ? 5.311 -11.525 -23.918 1.00 76.50 120 THR A C 1
ATOM 973 O O . THR A 1 120 ? 6.049 -11.262 -22.964 1.00 76.50 120 THR A O 1
ATOM 976 N N . LYS A 1 121 ? 4.948 -12.792 -24.174 1.00 70.50 121 LYS A N 1
ATOM 977 C CA . LYS A 1 121 ? 5.522 -13.932 -23.427 1.00 70.50 121 LYS A CA 1
ATOM 978 C C . LYS A 1 121 ? 7.055 -13.944 -23.511 1.00 70.50 121 LYS A C 1
ATOM 980 O O . LYS A 1 121 ? 7.697 -14.367 -22.557 1.00 70.50 121 LYS A O 1
ATOM 985 N N . GLY A 1 122 ? 7.619 -13.461 -24.623 1.00 67.31 122 GLY A N 1
ATOM 986 C CA . GLY A 1 122 ? 9.055 -13.269 -24.822 1.00 67.31 122 GLY A CA 1
ATOM 987 C C . GLY A 1 122 ? 9.641 -12.210 -23.891 1.00 67.31 122 GLY A C 1
ATOM 988 O O . GLY A 1 122 ? 10.586 -12.519 -23.188 1.00 67.31 122 GLY A O 1
ATOM 989 N N . LEU A 1 123 ? 9.041 -11.019 -23.780 1.00 62.75 123 LEU A N 1
ATOM 990 C CA . LEU A 1 123 ? 9.493 -9.974 -22.843 1.00 62.75 123 LEU A CA 1
ATOM 991 C C . LEU A 1 123 ? 9.414 -10.430 -21.379 1.00 62.75 123 LEU A C 1
ATOM 993 O O . LEU A 1 123 ? 10.356 -10.238 -20.608 1.00 62.75 123 LEU A O 1
ATOM 997 N N . ARG A 1 124 ? 8.329 -11.128 -21.019 1.00 67.56 124 ARG A N 1
ATOM 998 C CA . ARG A 1 124 ? 8.159 -11.732 -19.687 1.00 67.56 124 ARG A CA 1
ATOM 999 C C . ARG A 1 124 ? 9.203 -12.829 -19.403 1.00 67.56 124 ARG A C 1
ATOM 1001 O O . ARG A 1 124 ? 9.677 -12.941 -18.274 1.00 67.56 124 ARG A O 1
ATOM 1008 N N . LYS A 1 125 ? 9.597 -13.610 -20.421 1.00 65.00 125 LYS A N 1
ATOM 1009 C CA . LYS A 1 125 ? 10.647 -14.646 -20.331 1.00 65.00 125 LYS A CA 1
ATOM 1010 C C . LYS A 1 125 ? 12.076 -14.098 -20.406 1.00 65.00 125 LYS A C 1
ATOM 1012 O O . LYS A 1 125 ? 12.956 -14.625 -19.744 1.00 65.00 125 LYS A O 1
ATOM 1017 N N . ASN A 1 126 ? 12.330 -13.047 -21.176 1.00 56.53 126 ASN A N 1
ATOM 1018 C CA . ASN A 1 126 ? 13.667 -12.481 -21.361 1.00 56.53 126 ASN A CA 1
ATOM 1019 C C . ASN A 1 126 ? 14.133 -11.748 -20.106 1.00 56.53 126 ASN A C 1
ATOM 1021 O O . ASN A 1 126 ? 15.308 -11.821 -19.774 1.00 56.53 126 ASN A O 1
ATOM 1025 N N . ARG A 1 127 ? 13.217 -11.129 -19.349 1.00 54.50 127 ARG A N 1
ATOM 1026 C CA . ARG A 1 127 ? 13.547 -10.593 -18.020 1.00 54.50 127 ARG A CA 1
ATOM 1027 C C . ARG A 1 127 ? 13.830 -11.699 -16.996 1.00 54.50 127 ARG A C 1
ATOM 1029 O O . ARG A 1 127 ? 14.573 -11.452 -16.063 1.00 54.50 127 ARG A O 1
ATOM 1036 N N . SER A 1 128 ? 13.281 -12.906 -17.173 1.00 53.28 128 SER A N 1
ATOM 1037 C CA . SER A 1 128 ? 13.634 -14.066 -16.336 1.00 53.28 128 SER A CA 1
ATOM 1038 C C . SER A 1 128 ? 14.915 -14.773 -16.793 1.00 53.28 128 SER A C 1
ATOM 1040 O O . SER A 1 128 ? 15.624 -15.280 -15.942 1.00 53.28 128 SER A O 1
ATOM 1042 N N . LYS A 1 129 ? 15.251 -14.757 -18.093 1.00 47.72 129 LYS A N 1
ATOM 1043 C CA . LYS A 1 129 ? 16.479 -15.361 -18.646 1.00 47.72 129 LYS A CA 1
ATOM 1044 C C . LYS A 1 129 ? 17.726 -14.477 -18.579 1.00 47.72 129 LYS A C 1
ATOM 1046 O O . LYS A 1 129 ? 18.798 -15.009 -18.336 1.00 47.72 129 LYS A O 1
ATOM 1051 N N . LYS A 1 130 ? 17.611 -13.149 -18.726 1.00 42.78 130 LYS A N 1
ATOM 1052 C CA . LYS A 1 130 ? 18.749 -12.231 -18.499 1.00 42.78 130 LYS A CA 1
ATOM 1053 C C . LYS A 1 130 ? 19.300 -12.324 -17.070 1.00 42.78 130 LYS A C 1
ATOM 1055 O O . LYS A 1 130 ? 20.457 -12.022 -16.847 1.00 42.78 130 LYS A O 1
ATOM 1060 N N . ILE A 1 131 ? 18.488 -12.787 -16.118 1.00 46.81 131 ILE A N 1
ATOM 1061 C CA . ILE A 1 131 ? 18.931 -13.058 -14.744 1.00 46.81 131 ILE A CA 1
ATOM 1062 C C . ILE A 1 131 ? 19.800 -14.331 -14.668 1.00 46.81 131 ILE A C 1
ATOM 1064 O O . ILE A 1 131 ? 20.646 -14.424 -13.784 1.00 46.81 131 ILE A O 1
ATOM 1068 N N . ASP A 1 132 ? 19.629 -15.280 -15.594 1.00 40.12 132 ASP A N 1
ATOM 1069 C CA . ASP A 1 132 ? 20.350 -16.560 -15.601 1.00 40.12 132 ASP A CA 1
ATOM 1070 C C . ASP A 1 132 ? 21.611 -16.544 -16.495 1.00 40.12 132 ASP A C 1
ATOM 1072 O O . ASP A 1 132 ? 22.576 -17.236 -16.185 1.00 40.12 132 ASP A O 1
ATOM 1076 N N . GLU A 1 133 ? 21.636 -15.773 -17.592 1.00 36.50 133 GLU A N 1
ATOM 1077 C CA . GLU A 1 133 ? 22.763 -15.760 -18.552 1.00 36.50 133 GLU A CA 1
ATOM 1078 C C . GLU A 1 133 ? 23.890 -14.772 -18.196 1.00 36.50 133 GLU A C 1
ATOM 1080 O O . GLU A 1 133 ? 25.043 -15.037 -18.531 1.00 36.50 133 GLU A O 1
ATOM 1085 N N . ASP A 1 134 ? 23.616 -13.710 -17.427 1.00 36.38 134 ASP A N 1
ATOM 1086 C CA . ASP A 1 134 ? 24.652 -12.765 -16.963 1.00 36.38 134 ASP A CA 1
ATOM 1087 C C . ASP A 1 134 ? 25.551 -13.353 -15.839 1.00 36.38 134 ASP A C 1
ATOM 1089 O O . ASP A 1 134 ? 26.439 -12.676 -15.321 1.00 36.38 134 ASP A O 1
ATOM 1093 N N . TYR A 1 135 ? 25.375 -14.637 -15.485 1.00 41.44 135 TYR A N 1
ATOM 1094 C CA . TYR A 1 135 ? 26.212 -15.385 -14.536 1.00 41.44 135 TYR A CA 1
ATOM 1095 C C . TYR A 1 135 ? 26.860 -16.630 -15.164 1.00 41.44 135 TYR A C 1
ATOM 1097 O O . TYR A 1 135 ? 26.693 -17.750 -14.680 1.00 41.44 135 TYR A O 1
ATOM 1105 N N . VAL A 1 136 ? 27.673 -16.451 -16.210 1.00 46.22 136 VAL A N 1
ATOM 1106 C CA . VAL A 1 136 ? 28.696 -17.447 -16.587 1.00 46.22 136 VAL A CA 1
ATOM 1107 C C . VAL A 1 136 ? 30.053 -16.773 -16.818 1.00 46.22 136 VAL A C 1
ATOM 1109 O O . VAL A 1 136 ? 30.489 -16.585 -17.945 1.00 46.22 136 VAL A O 1
ATOM 1112 N N . TYR A 1 137 ? 30.714 -16.416 -15.717 1.00 35.03 137 TYR A N 1
ATOM 1113 C CA . TYR A 1 137 ? 32.168 -16.239 -15.536 1.00 35.03 137 TYR A CA 1
ATOM 1114 C C . TYR A 1 137 ? 32.335 -15.957 -14.028 1.00 35.03 137 TYR A C 1
ATOM 1116 O O . TYR A 1 137 ? 31.638 -15.106 -13.497 1.00 35.03 137 TYR A O 1
ATOM 1124 N N . ASP A 1 138 ? 33.119 -16.617 -13.188 1.00 35.81 138 ASP A N 1
ATOM 1125 C CA . ASP A 1 138 ? 34.256 -17.509 -13.314 1.00 35.81 138 ASP A CA 1
ATOM 1126 C C . ASP A 1 138 ? 34.250 -18.355 -12.025 1.00 35.81 138 ASP A C 1
ATOM 1128 O O . ASP A 1 138 ? 34.091 -17.827 -10.921 1.00 35.81 138 ASP A O 1
ATOM 1132 N N . SER A 1 139 ? 34.346 -19.677 -12.124 1.00 33.84 139 SER A N 1
ATOM 1133 C CA . SER A 1 139 ? 34.565 -20.539 -10.954 1.00 33.84 139 SER A CA 1
ATOM 1134 C C . SER A 1 139 ? 35.264 -21.814 -11.394 1.00 33.84 139 SER A C 1
ATOM 1136 O O . SER A 1 139 ? 34.717 -22.917 -11.349 1.00 33.84 139 SER A O 1
ATOM 1138 N N . LYS A 1 140 ? 36.522 -21.657 -11.815 1.00 38.62 140 LYS A N 1
ATOM 1139 C CA . LYS A 1 140 ? 37.509 -22.726 -11.651 1.00 38.62 140 LYS A CA 1
ATOM 1140 C C . LYS A 1 140 ? 37.767 -22.947 -10.155 1.00 38.62 140 LYS A C 1
ATOM 1142 O O . LYS A 1 140 ? 37.806 -22.008 -9.369 1.00 38.62 140 LYS A O 1
ATOM 1147 N N . ASN A 1 141 ? 38.004 -24.211 -9.817 1.00 34.03 141 ASN A N 1
ATOM 1148 C CA . ASN A 1 141 ? 38.343 -24.778 -8.508 1.00 34.03 141 ASN A CA 1
ATOM 1149 C C . ASN A 1 141 ? 37.195 -24.990 -7.512 1.00 34.03 141 ASN A C 1
ATOM 1151 O O . ASN A 1 141 ? 36.933 -24.171 -6.636 1.00 34.03 141 ASN A O 1
ATOM 1155 N N . LYS A 1 142 ? 36.679 -26.227 -7.510 1.00 34.53 142 LYS A N 1
ATOM 1156 C CA . LYS A 1 142 ? 36.861 -27.122 -6.354 1.00 34.53 142 LYS A CA 1
ATOM 1157 C C . LYS A 1 142 ? 36.740 -28.589 -6.761 1.00 34.53 142 LYS A C 1
ATOM 1159 O O . LYS A 1 142 ? 35.759 -29.019 -7.360 1.00 34.53 142 LYS A O 1
ATOM 1164 N N . GLU A 1 143 ? 37.792 -29.328 -6.436 1.00 34.75 143 GLU A N 1
ATOM 1165 C CA . GLU A 1 143 ? 37.921 -30.766 -6.612 1.00 34.75 143 GLU A CA 1
ATOM 1166 C C . GLU A 1 143 ? 36.923 -31.566 -5.764 1.00 34.75 143 GLU A C 1
ATOM 1168 O O . GLU A 1 143 ? 36.680 -31.270 -4.596 1.00 34.75 143 GLU A O 1
ATOM 1173 N N . LYS A 1 144 ? 36.412 -32.622 -6.406 1.00 36.38 144 LYS A N 1
ATOM 1174 C CA . LYS A 1 144 ? 36.172 -33.988 -5.913 1.00 36.38 144 LYS A CA 1
ATOM 1175 C C . LYS A 1 144 ? 35.779 -34.157 -4.438 1.00 36.38 144 LYS A C 1
ATOM 1177 O O . LYS A 1 144 ? 36.635 -34.180 -3.564 1.00 36.38 144 LYS A O 1
ATOM 1182 N N . GLN A 1 145 ? 34.538 -34.598 -4.225 1.00 33.69 145 GLN A N 1
ATOM 1183 C CA . GLN A 1 145 ? 34.297 -35.806 -3.432 1.00 33.69 145 GLN A CA 1
ATOM 1184 C C . GLN A 1 145 ? 33.223 -36.681 -4.087 1.00 33.69 145 GLN A C 1
ATOM 1186 O O . GLN A 1 145 ? 32.268 -36.221 -4.705 1.00 33.69 145 GLN A O 1
ATOM 1191 N N . THR A 1 146 ? 33.511 -37.967 -4.010 1.00 28.69 146 THR A N 1
ATOM 1192 C CA . THR A 1 146 ? 33.071 -39.111 -4.801 1.00 28.69 146 THR A CA 1
ATOM 1193 C C . THR A 1 146 ? 31.952 -39.910 -4.123 1.00 28.69 146 THR A C 1
ATOM 1195 O O . THR A 1 146 ? 31.916 -40.011 -2.903 1.00 28.69 146 THR A O 1
ATOM 1198 N N . GLY A 1 147 ? 31.138 -40.594 -4.943 1.00 29.44 147 GLY A N 1
ATOM 1199 C CA . GLY A 1 147 ? 30.340 -41.784 -4.581 1.00 29.44 147 GLY A CA 1
ATOM 1200 C C . GLY A 1 147 ? 28.834 -41.523 -4.409 1.00 29.44 147 GLY A C 1
ATOM 1201 O O . GLY A 1 147 ? 28.456 -40.652 -3.646 1.00 29.44 147 GLY A O 1
ATOM 1202 N N . THR A 1 148 ? 27.894 -42.218 -5.063 1.00 30.52 148 THR A N 1
ATOM 1203 C CA . THR A 1 148 ? 27.956 -43.479 -5.825 1.00 30.52 148 THR A CA 1
ATOM 1204 C C . THR A 1 148 ? 26.700 -43.631 -6.713 1.00 30.52 148 THR A C 1
ATOM 1206 O O . THR A 1 148 ? 25.586 -43.529 -6.217 1.00 30.52 148 THR A O 1
ATOM 1209 N N . LYS A 1 149 ? 26.928 -43.906 -8.012 1.00 34.56 149 LYS A N 1
ATOM 1210 C CA . LYS A 1 149 ? 26.208 -44.777 -8.987 1.00 34.56 149 LYS A CA 1
ATOM 1211 C C . LYS A 1 149 ? 24.665 -44.878 -8.911 1.00 34.56 149 LYS A C 1
ATOM 1213 O O . LYS A 1 149 ? 24.106 -45.377 -7.946 1.00 34.56 149 LYS A O 1
ATOM 1218 N N . THR A 1 150 ? 23.939 -44.640 -10.008 1.00 30.86 150 THR A N 1
ATOM 1219 C CA . THR A 1 150 ? 23.853 -45.617 -11.118 1.00 30.86 150 THR A CA 1
ATOM 1220 C C . THR A 1 150 ? 23.418 -44.981 -12.448 1.00 30.86 150 THR A C 1
ATOM 1222 O O . THR A 1 150 ? 22.396 -44.307 -12.531 1.00 30.86 150 THR A O 1
ATOM 1225 N N . GLU A 1 151 ? 24.199 -45.250 -13.497 1.00 34.78 151 GLU A N 1
ATOM 1226 C CA . GLU A 1 151 ? 23.942 -44.909 -14.900 1.00 34.78 151 GLU A CA 1
ATOM 1227 C C . GLU A 1 151 ? 22.938 -45.866 -15.565 1.00 34.78 151 GLU A C 1
ATOM 1229 O O . GLU A 1 151 ? 22.955 -47.076 -15.330 1.00 34.78 151 GLU A O 1
ATOM 1234 N N . LYS A 1 152 ? 22.166 -45.336 -16.522 1.00 33.94 152 LYS A N 1
ATOM 1235 C CA . LYS A 1 152 ? 21.836 -46.045 -17.766 1.00 33.94 152 LYS A CA 1
ATOM 1236 C C . LYS A 1 152 ? 22.110 -45.111 -18.954 1.00 33.94 152 LYS A C 1
ATOM 1238 O O . LYS A 1 152 ? 21.587 -43.997 -18.954 1.00 33.94 152 LYS A O 1
ATOM 1243 N N . PRO A 1 153 ? 22.887 -45.541 -19.965 1.00 34.78 153 PRO A N 1
ATOM 1244 C CA . PRO A 1 153 ? 23.293 -44.697 -21.080 1.00 34.78 153 PRO A CA 1
ATOM 1245 C C . PRO A 1 153 ? 22.229 -44.720 -22.184 1.00 34.78 153 PRO A C 1
ATOM 1247 O O . PRO A 1 153 ? 21.718 -45.783 -22.550 1.00 34.78 153 PRO A O 1
ATOM 1250 N N . ARG A 1 154 ? 21.915 -43.562 -22.772 1.00 34.03 154 ARG A N 1
ATOM 1251 C CA . ARG A 1 154 ? 21.267 -43.497 -24.088 1.00 34.03 154 ARG A CA 1
ATOM 1252 C C . ARG A 1 154 ? 22.134 -42.698 -25.053 1.00 34.03 154 ARG A C 1
ATOM 1254 O O . ARG A 1 154 ? 22.553 -41.587 -24.761 1.00 34.03 154 ARG A O 1
ATOM 1261 N N . LYS A 1 155 ? 22.402 -43.378 -26.168 1.00 33.72 155 LYS A N 1
ATOM 1262 C CA . LYS A 1 155 ? 23.210 -43.033 -27.336 1.00 33.72 155 LYS A CA 1
ATOM 1263 C C . LYS A 1 155 ? 23.126 -41.563 -27.754 1.00 33.72 155 LYS A C 1
ATOM 1265 O O . LYS A 1 155 ? 22.044 -41.049 -28.018 1.00 33.72 155 LYS A O 1
ATOM 1270 N N . ILE A 1 156 ? 24.309 -40.982 -27.913 1.00 32.06 156 ILE A N 1
ATOM 1271 C CA . ILE A 1 156 ? 24.588 -39.800 -28.722 1.00 32.06 156 ILE A CA 1
ATOM 1272 C C . ILE A 1 156 ? 24.378 -40.192 -30.193 1.00 32.06 156 ILE A C 1
ATOM 1274 O O . ILE A 1 156 ? 24.984 -41.151 -30.672 1.00 32.06 156 ILE A O 1
ATOM 1278 N N . GLN A 1 157 ? 23.495 -39.479 -30.888 1.00 35.53 157 GLN A N 1
ATOM 1279 C CA . GLN A 1 157 ? 23.534 -39.332 -32.341 1.00 35.53 157 GLN A CA 1
ATOM 1280 C C . GLN A 1 157 ? 23.846 -37.863 -32.613 1.00 35.53 157 GLN A C 1
ATOM 1282 O O . GLN A 1 157 ? 23.118 -36.979 -32.164 1.00 35.53 157 GLN A O 1
ATOM 1287 N N . GLU A 1 158 ? 24.958 -37.625 -33.297 1.00 38.69 158 GLU A N 1
ATOM 1288 C CA . GLU A 1 158 ? 25.346 -36.327 -33.840 1.00 38.69 158 GLU A CA 1
ATOM 1289 C C . GLU A 1 158 ? 24.334 -35.879 -34.906 1.00 38.69 158 GLU A C 1
ATOM 1291 O O . GLU A 1 158 ? 24.041 -36.650 -35.824 1.00 38.69 158 GLU A O 1
ATOM 1296 N N . PRO A 1 159 ? 23.836 -34.633 -34.869 1.00 33.69 159 PRO A N 1
ATOM 1297 C CA . PRO A 1 159 ? 23.341 -33.972 -36.058 1.00 33.69 159 PRO A CA 1
ATOM 1298 C C . PRO A 1 159 ? 24.437 -33.073 -36.642 1.00 33.69 159 PRO A C 1
ATOM 1300 O O . PRO A 1 159 ? 24.958 -32.175 -35.982 1.00 33.69 159 PRO A O 1
ATOM 1303 N N . LYS A 1 160 ? 24.755 -33.328 -37.915 1.00 33.88 160 LYS A N 1
ATOM 1304 C CA . LYS A 1 160 ? 25.546 -32.463 -38.794 1.00 33.88 160 LYS A CA 1
ATOM 1305 C C . LYS A 1 160 ? 24.989 -31.036 -38.782 1.00 33.88 160 LYS A C 1
ATOM 1307 O O . LYS A 1 160 ? 23.803 -30.827 -39.031 1.00 33.88 160 LYS A O 1
ATOM 1312 N N . VAL A 1 161 ? 25.866 -30.066 -38.545 1.00 32.19 161 VAL A N 1
ATOM 1313 C CA . VAL A 1 161 ? 25.603 -28.642 -38.764 1.00 32.19 161 VAL A CA 1
ATOM 1314 C C . VAL A 1 161 ? 25.681 -28.384 -40.270 1.00 32.19 161 VAL A C 1
ATOM 1316 O O . VAL A 1 161 ? 26.765 -28.233 -40.825 1.00 32.19 161 VAL A O 1
ATOM 1319 N N . GLU A 1 162 ? 24.531 -28.359 -40.942 1.00 31.08 162 GLU A N 1
ATOM 1320 C CA . GLU A 1 162 ? 24.396 -27.693 -42.239 1.00 31.08 162 GLU A CA 1
ATOM 1321 C C . GLU A 1 162 ? 24.074 -26.218 -41.994 1.00 31.08 162 GLU A C 1
ATOM 1323 O O . GLU A 1 162 ? 23.001 -25.847 -41.516 1.00 31.08 162 GLU A O 1
ATOM 1328 N N . CYS A 1 163 ? 25.058 -25.383 -42.310 1.00 30.47 163 CYS A N 1
ATOM 1329 C CA . CYS A 1 163 ? 24.969 -23.936 -42.344 1.00 30.47 163 CYS A CA 1
ATOM 1330 C C . CYS A 1 163 ? 23.976 -23.521 -43.445 1.00 30.47 163 CYS A C 1
ATOM 1332 O O . CYS A 1 163 ? 24.267 -23.665 -44.633 1.00 30.47 163 CYS A O 1
ATOM 1334 N N . LYS A 1 164 ? 22.792 -23.024 -43.068 1.00 35.12 164 LYS A N 1
ATOM 1335 C CA . LYS A 1 164 ? 21.882 -22.344 -43.997 1.00 35.12 164 LYS A CA 1
ATOM 1336 C C . LYS A 1 164 ? 22.024 -20.838 -43.833 1.00 35.12 164 LYS A C 1
ATOM 1338 O O . LYS A 1 164 ? 21.648 -20.274 -42.809 1.00 35.12 164 LYS A O 1
ATOM 1343 N N . LYS A 1 165 ? 22.594 -20.245 -44.882 1.00 31.95 165 LYS A N 1
ATOM 1344 C CA . LYS A 1 165 ? 22.675 -18.816 -45.175 1.00 31.95 165 LY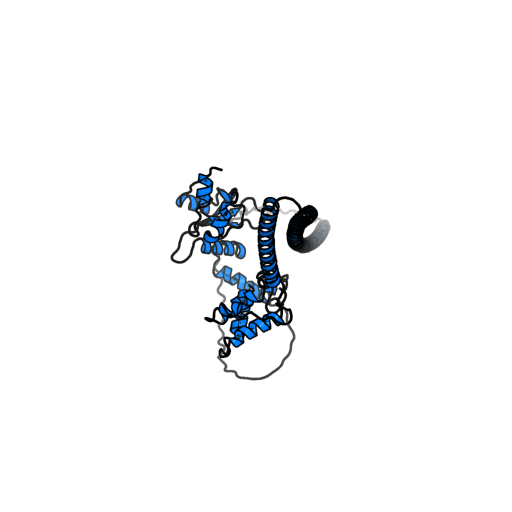S A CA 1
ATOM 1345 C C . LYS A 1 165 ? 21.291 -18.163 -45.082 1.00 31.95 165 LYS A C 1
ATOM 1347 O O . LYS A 1 165 ? 20.305 -18.710 -45.577 1.00 31.95 165 LYS A O 1
ATOM 1352 N N . THR A 1 166 ? 21.247 -16.997 -44.452 1.00 34.06 166 THR A N 1
ATOM 1353 C CA . THR A 1 166 ? 20.180 -16.000 -44.591 1.00 34.06 166 THR A CA 1
ATOM 1354 C C . THR A 1 166 ? 20.196 -15.400 -46.003 1.00 34.06 166 THR A C 1
ATOM 1356 O O . THR A 1 166 ? 21.278 -15.310 -46.584 1.00 34.06 166 THR A O 1
ATOM 1359 N N . PRO A 1 167 ? 19.038 -15.007 -46.565 1.00 41.59 167 PRO A N 1
ATOM 1360 C CA . PRO A 1 167 ? 18.958 -14.474 -47.918 1.00 41.59 167 PRO A CA 1
ATOM 1361 C C . PRO A 1 167 ? 19.309 -12.983 -47.978 1.00 41.59 167 PRO A C 1
ATOM 1363 O O . PRO A 1 167 ? 18.914 -12.207 -47.105 1.00 41.59 167 PRO A O 1
ATOM 1366 N N . GLU A 1 168 ? 20.035 -12.645 -49.042 1.00 36.91 168 GLU A N 1
ATOM 1367 C CA . GLU A 1 168 ? 20.286 -11.310 -49.585 1.00 36.91 168 GLU A CA 1
ATOM 1368 C C . GLU A 1 168 ? 18.976 -10.547 -49.836 1.00 36.91 168 GLU A C 1
ATOM 1370 O O . GLU A 1 168 ? 17.976 -11.113 -50.287 1.00 36.91 168 GLU A O 1
ATOM 1375 N N . LEU A 1 169 ? 19.008 -9.245 -49.560 1.00 35.94 169 LEU A N 1
ATOM 1376 C CA . LEU A 1 169 ? 18.115 -8.258 -50.154 1.00 35.94 169 LEU A CA 1
ATOM 1377 C C . LEU A 1 169 ? 19.017 -7.189 -50.766 1.00 35.94 169 LEU A C 1
ATOM 1379 O O . LEU A 1 169 ? 19.593 -6.370 -50.051 1.00 35.94 169 LEU A O 1
ATOM 1383 N N . ASP A 1 170 ? 19.151 -7.295 -52.082 1.00 34.81 170 ASP A N 1
ATOM 1384 C CA . ASP A 1 170 ? 19.855 -6.387 -52.974 1.00 34.81 170 ASP A CA 1
ATOM 1385 C C . ASP A 1 170 ? 19.132 -5.040 -53.148 1.00 34.81 170 ASP A C 1
ATOM 1387 O O . ASP A 1 170 ? 17.900 -4.948 -53.141 1.00 34.81 170 ASP A O 1
ATOM 1391 N N . ASP A 1 171 ? 19.978 -4.038 -53.392 1.00 37.09 171 ASP A N 1
ATOM 1392 C CA . ASP A 1 171 ? 19.831 -2.886 -54.283 1.00 37.09 171 ASP A CA 1
ATOM 1393 C C . ASP A 1 171 ? 18.809 -1.778 -53.989 1.00 37.09 171 ASP A C 1
ATOM 1395 O O . ASP A 1 171 ? 17.614 -1.870 -54.279 1.00 37.09 171 ASP A O 1
ATOM 1399 N N . LYS A 1 172 ? 19.346 -0.609 -53.606 1.00 32.56 172 LYS A N 1
ATOM 1400 C CA . LYS A 1 172 ? 19.504 0.545 -54.522 1.00 32.56 172 LYS A CA 1
ATOM 1401 C C . LYS A 1 172 ? 19.997 1.782 -53.766 1.00 32.56 172 LYS A C 1
ATOM 1403 O O . LYS A 1 172 ? 19.194 2.461 -53.141 1.00 32.56 172 LYS A O 1
ATOM 1408 N N . TYR A 1 173 ? 21.268 2.136 -53.930 1.00 37.41 173 TYR A N 1
ATOM 1409 C CA . TYR A 1 173 ? 21.692 3.535 -54.039 1.00 37.41 173 TYR A CA 1
ATOM 1410 C C . TYR A 1 173 ? 22.859 3.587 -55.030 1.00 37.41 173 TYR A C 1
ATOM 1412 O O . TYR A 1 173 ? 23.902 2.986 -54.809 1.00 37.41 173 TYR A O 1
ATOM 1420 N N . GLN A 1 174 ? 22.604 4.224 -56.173 1.00 35.81 174 GLN A N 1
ATOM 1421 C CA . GLN A 1 174 ? 23.572 4.495 -57.231 1.00 35.81 174 GLN A CA 1
ATOM 1422 C C . GLN A 1 174 ? 24.500 5.622 -56.765 1.00 35.81 174 GLN A C 1
ATOM 1424 O O . GLN A 1 174 ? 24.029 6.738 -56.549 1.00 35.81 174 GLN A O 1
ATOM 1429 N N . GLU A 1 175 ? 25.796 5.346 -56.643 1.00 38.97 175 GLU A N 1
ATOM 1430 C CA . GLU A 1 175 ? 26.827 6.379 -56.732 1.00 38.97 175 GLU A CA 1
ATOM 1431 C C . GLU A 1 175 ? 27.201 6.546 -58.207 1.00 38.97 175 GLU A C 1
ATOM 1433 O O . GLU A 1 175 ? 27.607 5.599 -58.880 1.00 38.97 175 GLU A O 1
ATOM 1438 N N . ASN A 1 176 ? 26.988 7.758 -58.718 1.00 36.84 176 ASN A N 1
ATOM 1439 C CA . ASN A 1 176 ? 27.523 8.208 -59.994 1.00 36.84 176 ASN A CA 1
ATOM 1440 C C . ASN A 1 176 ? 29.026 8.445 -59.824 1.00 36.84 176 ASN A C 1
ATOM 1442 O O . ASN A 1 176 ? 29.418 9.396 -59.149 1.00 36.84 176 ASN A O 1
ATOM 1446 N N . THR A 1 177 ? 29.850 7.643 -60.485 1.00 39.09 177 THR A N 1
ATOM 1447 C CA . THR A 1 177 ? 31.218 8.017 -60.846 1.00 39.09 177 THR A CA 1
ATOM 1448 C C . THR A 1 177 ? 31.252 8.263 -62.350 1.00 39.09 177 THR A C 1
ATOM 1450 O O . THR A 1 177 ? 31.128 7.341 -63.153 1.00 39.09 177 THR A O 1
ATOM 1453 N N . GLU A 1 178 ? 31.349 9.538 -62.732 1.00 43.53 178 GLU A N 1
ATOM 1454 C CA . GLU A 1 178 ? 31.706 9.941 -64.091 1.00 43.53 178 GLU A CA 1
ATOM 1455 C C . GLU A 1 178 ? 33.169 9.554 -64.340 1.00 43.53 178 GLU A C 1
ATOM 1457 O O . GLU A 1 178 ? 34.078 10.041 -63.667 1.00 43.53 178 GLU A O 1
ATOM 1462 N N . GLU A 1 179 ? 33.379 8.651 -65.299 1.00 41.22 179 GLU A N 1
ATOM 1463 C CA . GLU A 1 179 ? 34.663 8.431 -65.961 1.00 41.22 179 GLU A CA 1
ATOM 1464 C C . GLU A 1 179 ? 35.100 9.733 -66.636 1.00 41.22 179 GLU A C 1
ATOM 1466 O O . GLU A 1 179 ? 34.435 10.237 -67.544 1.00 41.22 179 GLU A O 1
ATOM 1471 N N . ILE A 1 180 ? 36.235 10.265 -66.194 1.00 42.66 180 ILE A N 1
ATOM 1472 C CA . ILE A 1 180 ? 36.959 11.317 -66.891 1.00 42.66 180 ILE A CA 1
ATOM 1473 C C . ILE A 1 180 ? 38.205 10.671 -67.499 1.00 42.66 180 ILE A C 1
ATOM 1475 O O . ILE A 1 180 ? 39.147 10.312 -66.797 1.00 42.66 180 ILE A O 1
ATOM 1479 N N . ASP A 1 181 ? 38.155 10.518 -68.818 1.00 47.97 181 ASP A N 1
ATOM 1480 C CA . ASP A 1 181 ? 39.249 10.128 -69.701 1.00 47.97 181 ASP A CA 1
ATOM 1481 C C . ASP A 1 181 ? 40.126 11.363 -69.976 1.00 47.97 181 ASP A C 1
ATOM 1483 O O . ASP A 1 181 ? 39.701 12.284 -70.683 1.00 47.97 181 ASP A O 1
ATOM 1487 N N . TYR A 1 182 ? 41.328 11.408 -69.392 1.00 43.34 182 TYR A N 1
ATOM 1488 C CA . TYR A 1 182 ? 42.376 12.335 -69.816 1.00 43.34 182 TYR A CA 1
ATOM 1489 C C . TYR A 1 182 ? 43.584 11.558 -70.326 1.00 43.34 182 TYR A C 1
ATOM 1491 O O . TYR A 1 182 ? 44.211 10.769 -69.624 1.00 43.34 182 TYR A O 1
ATOM 1499 N N . LYS A 1 183 ? 43.824 11.831 -71.604 1.00 43.47 183 LYS A N 1
ATOM 1500 C CA . LYS A 1 183 ? 44.892 11.385 -72.482 1.00 43.47 183 LYS A CA 1
ATOM 1501 C C . LYS A 1 183 ? 46.287 11.579 -71.894 1.00 43.47 183 LYS A C 1
ATOM 1503 O O . LYS A 1 183 ? 46.544 12.582 -71.234 1.00 43.47 183 LYS A O 1
ATOM 1508 N N . ASP A 1 184 ? 47.146 10.633 -72.272 1.00 46.84 184 ASP A N 1
ATOM 1509 C CA . ASP A 1 184 ? 48.594 10.777 -72.411 1.00 46.84 184 ASP A CA 1
ATOM 1510 C C . ASP A 1 184 ? 48.965 12.161 -72.944 1.00 46.84 184 ASP A C 1
ATOM 1512 O O . ASP A 1 184 ? 48.557 12.518 -74.051 1.00 46.84 184 ASP A O 1
ATOM 1516 N N . ASP A 1 185 ? 49.797 12.867 -72.189 1.00 43.41 185 ASP A N 1
ATOM 1517 C CA . ASP A 1 185 ? 50.864 13.682 -72.748 1.00 43.41 185 ASP A CA 1
ATOM 1518 C C . ASP A 1 185 ? 52.119 13.380 -71.916 1.00 43.41 185 ASP A C 1
ATOM 1520 O O . ASP A 1 185 ? 52.145 13.548 -70.695 1.00 43.41 185 ASP A O 1
ATOM 1524 N N . GLU A 1 186 ? 53.114 12.825 -72.606 1.00 51.25 186 GLU A N 1
ATOM 1525 C CA . GLU A 1 186 ? 54.491 12.694 -72.149 1.00 51.25 186 GLU A CA 1
ATOM 1526 C C . GLU A 1 186 ? 55.030 14.092 -71.831 1.00 51.25 186 GLU A C 1
ATOM 1528 O O . GLU A 1 186 ? 54.999 14.958 -72.700 1.00 51.25 186 GLU A O 1
ATOM 1533 N N . ASP A 1 187 ? 55.551 14.296 -70.625 1.00 44.59 187 ASP A N 1
ATOM 1534 C CA . ASP A 1 187 ? 56.684 15.192 -70.421 1.00 44.59 187 ASP A CA 1
ATOM 1535 C C . ASP A 1 187 ? 57.440 14.764 -69.159 1.00 44.59 187 ASP A C 1
ATOM 1537 O O . ASP A 1 187 ? 56.888 14.636 -68.063 1.00 44.59 187 ASP A O 1
ATOM 1541 N N . ASP A 1 188 ? 58.718 14.480 -69.390 1.00 53.84 188 ASP A N 1
ATOM 1542 C CA . ASP A 1 188 ? 59.766 14.270 -68.408 1.00 53.84 188 ASP A CA 1
ATOM 1543 C C . ASP A 1 188 ? 59.856 15.468 -67.454 1.00 53.84 188 ASP A C 1
ATOM 1545 O O . ASP A 1 188 ? 59.918 16.603 -67.915 1.00 53.84 188 ASP A O 1
ATOM 1549 N N . GLU A 1 189 ? 59.972 15.219 -66.148 1.00 48.56 189 GLU A N 1
ATOM 1550 C CA . GLU A 1 189 ? 60.897 15.958 -65.279 1.00 48.56 189 GLU A CA 1
ATOM 1551 C C . GLU A 1 189 ? 61.043 15.234 -63.929 1.00 48.56 189 GLU A C 1
ATOM 1553 O O . GLU A 1 189 ? 60.164 15.251 -63.068 1.00 48.56 189 GLU A O 1
ATOM 1558 N N . ASP A 1 190 ? 62.192 14.571 -63.775 1.00 57.97 190 ASP A N 1
ATOM 1559 C CA . ASP A 1 190 ? 62.746 14.130 -62.498 1.00 57.97 190 ASP A CA 1
ATOM 1560 C C . ASP A 1 190 ? 62.911 15.345 -61.569 1.00 57.97 190 ASP A C 1
ATOM 1562 O O . ASP A 1 190 ? 63.788 16.184 -61.794 1.00 57.97 190 ASP A O 1
ATOM 1566 N N . HIS A 1 191 ? 62.127 15.421 -60.489 1.00 52.16 191 HIS A N 1
ATOM 1567 C CA . HIS A 1 191 ? 62.472 16.259 -59.343 1.00 52.16 191 HIS A CA 1
ATOM 1568 C C . HIS A 1 191 ? 62.223 15.550 -58.006 1.00 52.16 191 HIS A C 1
ATOM 1570 O O . HIS A 1 191 ? 61.100 15.366 -57.555 1.00 52.16 191 HIS A O 1
ATOM 1576 N N . GLU A 1 192 ? 63.366 15.158 -57.446 1.00 48.91 192 GLU A N 1
ATOM 1577 C CA . GLU A 1 192 ? 63.724 14.740 -56.091 1.00 48.91 192 GLU A CA 1
ATOM 1578 C C . GLU A 1 192 ? 62.669 14.933 -54.983 1.00 48.91 192 GLU A C 1
ATOM 1580 O O . GLU A 1 192 ? 62.369 16.042 -54.540 1.00 48.91 192 GLU A O 1
ATOM 1585 N N . ASP A 1 193 ? 62.196 13.770 -54.524 1.00 55.66 193 ASP A N 1
ATOM 1586 C CA . ASP A 1 193 ? 61.827 13.384 -53.159 1.00 55.66 193 ASP A CA 1
ATOM 1587 C C . ASP A 1 193 ? 62.473 14.246 -52.056 1.00 55.66 193 ASP A C 1
ATOM 1589 O O . ASP A 1 193 ? 63.696 14.270 -51.965 1.00 55.66 193 ASP A O 1
ATOM 1593 N N . ASP A 1 194 ? 61.664 14.883 -51.190 1.00 54.88 194 ASP A N 1
ATOM 1594 C CA . ASP A 1 194 ? 62.008 15.144 -49.769 1.00 54.88 194 ASP A CA 1
ATOM 1595 C C . ASP A 1 194 ? 60.873 15.829 -48.951 1.00 54.88 194 ASP A C 1
ATOM 1597 O O . ASP A 1 194 ? 60.952 15.876 -47.721 1.00 54.88 194 ASP A O 1
ATOM 1601 N N . GLU A 1 195 ? 59.783 16.327 -49.562 1.00 56.53 195 GLU A N 1
ATOM 1602 C CA . GLU A 1 195 ? 58.689 17.008 -48.820 1.00 56.53 195 GLU A CA 1
ATOM 1603 C C . GLU A 1 195 ? 57.588 16.068 -48.271 1.00 56.53 195 GLU A C 1
ATOM 1605 O O . GLU A 1 195 ? 56.900 16.409 -47.301 1.00 56.53 195 GLU A O 1
ATOM 1610 N N . ASP A 1 196 ? 57.440 14.857 -48.817 1.00 57.00 196 ASP A N 1
ATOM 1611 C CA . ASP A 1 196 ? 56.386 13.916 -48.396 1.00 57.00 196 ASP A CA 1
ATOM 1612 C C . ASP A 1 196 ? 56.648 13.301 -47.007 1.00 57.00 196 ASP A C 1
ATOM 1614 O O . ASP A 1 196 ? 55.718 13.037 -46.236 1.00 57.00 196 ASP A O 1
ATOM 1618 N N . ASP A 1 197 ? 57.918 13.160 -46.621 1.00 58.72 197 ASP A N 1
ATOM 1619 C CA . ASP A 1 197 ? 58.332 12.549 -45.352 1.00 58.72 197 ASP A CA 1
ATOM 1620 C C . ASP A 1 197 ? 58.035 13.443 -44.125 1.00 58.72 197 ASP A C 1
ATOM 1622 O O . ASP A 1 197 ? 57.886 12.959 -42.995 1.00 58.72 197 ASP A O 1
ATOM 1626 N N . GLU A 1 198 ? 57.919 14.762 -44.318 1.00 60.47 198 GLU A N 1
ATOM 1627 C CA . GLU A 1 198 ? 57.572 15.717 -43.255 1.00 60.47 198 GLU A CA 1
ATOM 1628 C C . GLU A 1 198 ? 56.050 15.765 -43.008 1.00 60.47 198 GLU A C 1
ATOM 1630 O O . GLU A 1 198 ? 55.584 15.873 -41.863 1.00 60.47 198 GLU A O 1
ATOM 1635 N N . MET A 1 199 ? 55.251 15.583 -44.063 1.00 63.47 199 MET A N 1
ATOM 1636 C CA . MET A 1 199 ? 53.792 15.511 -43.964 1.00 63.47 199 MET A CA 1
ATOM 1637 C C . MET A 1 199 ? 53.333 14.226 -43.258 1.00 63.47 199 MET A C 1
ATOM 1639 O O . MET A 1 199 ? 52.436 14.262 -42.413 1.00 63.47 199 MET A O 1
ATOM 1643 N N . VAL A 1 200 ? 53.998 13.100 -43.527 1.00 70.25 200 VAL A N 1
ATOM 1644 C CA . VAL A 1 200 ? 53.711 11.820 -42.861 1.00 70.25 200 VAL A CA 1
ATOM 1645 C C . VAL A 1 200 ? 54.022 11.894 -41.360 1.00 70.25 200 VAL A C 1
ATOM 1647 O O . VAL A 1 200 ? 53.182 11.517 -40.542 1.00 70.25 200 VAL A O 1
ATOM 1650 N N . LYS A 1 201 ? 55.154 12.494 -40.962 1.00 72.38 201 LYS A N 1
ATOM 1651 C CA . LYS A 1 201 ? 55.502 12.684 -39.537 1.00 72.38 201 LYS A CA 1
ATOM 1652 C C . LYS A 1 201 ? 54.517 13.581 -38.786 1.00 72.38 201 LYS A C 1
ATOM 1654 O O . LYS A 1 201 ? 54.259 13.359 -37.603 1.00 72.38 201 LYS A O 1
ATOM 1659 N N . THR A 1 202 ? 53.964 14.605 -39.439 1.00 75.94 202 THR A N 1
ATOM 1660 C CA . THR A 1 202 ? 52.962 15.483 -38.809 1.00 75.94 202 THR A CA 1
ATOM 1661 C C . THR A 1 202 ? 51.585 14.830 -38.695 1.00 75.94 202 THR A C 1
ATOM 1663 O O . THR A 1 202 ? 50.839 15.159 -37.770 1.00 75.94 202 THR A O 1
ATOM 1666 N N . LEU A 1 203 ? 51.244 13.892 -39.582 1.00 77.19 203 LEU A N 1
ATOM 1667 C CA . LEU A 1 203 ? 50.040 13.065 -39.468 1.00 77.19 203 LEU A CA 1
ATOM 1668 C C . LEU A 1 203 ? 50.159 12.051 -38.324 1.00 77.19 203 LEU A C 1
ATOM 1670 O O . LEU A 1 203 ? 49.269 12.005 -37.478 1.00 77.19 203 LEU A O 1
ATOM 1674 N N . GLU A 1 204 ? 51.286 11.343 -38.215 1.00 81.06 204 GLU A N 1
ATOM 1675 C CA . GLU A 1 204 ? 51.529 10.388 -37.120 1.00 81.06 204 GLU A CA 1
ATOM 1676 C C . GLU A 1 204 ? 51.448 11.058 -35.737 1.00 81.06 204 GLU A C 1
ATOM 1678 O O . GLU A 1 204 ? 50.821 10.535 -34.816 1.00 81.06 204 GLU A O 1
ATOM 1683 N N . GLN A 1 205 ? 52.003 12.267 -35.591 1.00 84.50 205 GLN A N 1
ATOM 1684 C CA . GLN A 1 205 ? 51.908 13.034 -34.342 1.00 84.50 205 GLN A CA 1
ATOM 1685 C C . GLN A 1 205 ? 50.468 13.427 -33.985 1.00 84.50 205 GLN A C 1
ATOM 1687 O O . GLN A 1 205 ? 50.103 13.431 -32.807 1.00 84.50 205 GLN A O 1
ATOM 1692 N N . LYS A 1 206 ? 49.642 13.759 -34.985 1.00 87.81 206 LYS A N 1
ATOM 1693 C CA . LYS A 1 206 ? 48.225 14.085 -34.773 1.00 87.81 206 LYS A CA 1
ATOM 1694 C C . LYS A 1 206 ? 47.418 12.851 -34.388 1.00 87.81 206 LYS A C 1
ATOM 1696 O O . LYS A 1 206 ? 46.557 12.958 -33.517 1.00 87.81 206 LYS A O 1
ATOM 1701 N N . ASP A 1 207 ? 47.714 11.696 -34.972 1.00 87.12 207 ASP A N 1
ATOM 1702 C CA . ASP A 1 207 ? 47.053 10.439 -34.617 1.00 87.12 207 ASP A CA 1
ATOM 1703 C C . ASP A 1 207 ? 47.384 10.017 -33.176 1.00 87.12 207 ASP A C 1
ATOM 1705 O O . ASP A 1 207 ? 46.478 9.661 -32.414 1.00 87.12 207 ASP A O 1
ATOM 1709 N N . GLU A 1 208 ? 48.639 10.177 -32.737 1.00 90.25 208 GLU A N 1
ATOM 1710 C CA . GLU A 1 208 ? 49.018 9.973 -31.331 1.00 90.25 208 GLU A CA 1
ATOM 1711 C C . GLU A 1 208 ? 48.298 10.940 -30.371 1.00 90.25 208 GLU A C 1
ATOM 1713 O O . GLU A 1 208 ? 47.940 10.575 -29.243 1.00 90.25 208 GLU A O 1
ATOM 1718 N N . GLU A 1 209 ? 48.097 12.197 -30.779 1.00 92.44 209 GLU A N 1
ATOM 1719 C CA . GLU A 1 209 ? 47.375 13.191 -29.981 1.00 92.44 209 GLU A CA 1
ATOM 1720 C C . GLU A 1 209 ? 45.878 12.858 -29.883 1.00 92.44 209 GLU A C 1
ATOM 1722 O O . GLU A 1 209 ? 45.298 12.926 -28.793 1.00 92.44 209 GLU A O 1
ATOM 1727 N N . ILE A 1 210 ? 45.264 12.412 -30.983 1.00 89.69 210 ILE A N 1
ATOM 1728 C CA . ILE A 1 210 ? 43.875 11.941 -31.015 1.00 89.69 210 ILE A CA 1
ATOM 1729 C C . ILE A 1 210 ? 43.699 10.735 -30.089 1.00 89.69 210 ILE A C 1
ATOM 1731 O O . ILE A 1 210 ? 42.751 10.712 -29.298 1.00 89.69 210 ILE A O 1
ATOM 1735 N N . GLU A 1 211 ? 44.614 9.765 -30.117 1.00 93.12 211 GLU A N 1
ATOM 1736 C CA . GLU A 1 211 ? 44.543 8.585 -29.250 1.00 93.12 211 GLU A CA 1
ATOM 1737 C C . GLU A 1 211 ? 44.648 8.969 -27.760 1.00 93.12 211 GLU A C 1
ATOM 1739 O O . GLU A 1 211 ? 43.867 8.495 -26.924 1.00 93.12 211 GLU A O 1
ATOM 1744 N N . LYS A 1 212 ? 45.538 9.913 -27.412 1.00 93.19 212 LYS A N 1
ATOM 1745 C CA . LYS A 1 212 ? 45.642 10.460 -26.045 1.00 93.19 212 LYS A CA 1
ATOM 1746 C C . LYS A 1 212 ? 44.359 11.163 -25.602 1.00 93.19 212 LYS A C 1
ATOM 1748 O O . LYS A 1 212 ? 43.918 10.958 -24.467 1.00 93.19 212 LYS A O 1
ATOM 1753 N N . LEU A 1 213 ? 43.749 11.972 -26.468 1.00 91.81 213 LEU A N 1
ATOM 1754 C CA . LEU A 1 213 ? 42.492 12.665 -26.167 1.00 91.81 213 LEU A CA 1
ATOM 1755 C C . LEU A 1 213 ? 41.327 11.681 -25.998 1.00 91.81 213 LEU A C 1
ATOM 1757 O O . LEU A 1 213 ? 40.538 11.822 -25.061 1.00 91.81 213 LEU A O 1
ATOM 1761 N N . GLN A 1 214 ? 41.249 10.639 -26.827 1.00 92.25 214 GLN A N 1
ATOM 1762 C CA . GLN A 1 214 ? 40.249 9.575 -26.690 1.00 92.25 214 GLN A CA 1
ATOM 1763 C C . GLN A 1 214 ? 40.409 8.802 -25.373 1.00 92.25 214 GLN A C 1
ATOM 1765 O O . GLN A 1 214 ? 39.420 8.520 -24.690 1.00 92.25 214 GLN A O 1
ATOM 1770 N N . ALA A 1 215 ? 41.645 8.503 -24.965 1.00 91.75 215 ALA A N 1
ATOM 1771 C CA . ALA A 1 215 ? 41.917 7.856 -23.684 1.00 91.75 215 ALA A CA 1
ATOM 1772 C C . ALA A 1 215 ? 41.499 8.735 -22.489 1.00 91.75 215 ALA A C 1
ATOM 1774 O O . ALA A 1 215 ? 40.889 8.237 -21.537 1.00 91.75 215 ALA A O 1
ATOM 1775 N N . GLN A 1 216 ? 41.769 10.045 -22.546 1.00 94.31 216 GLN A N 1
ATOM 1776 C CA . GLN A 1 216 ? 41.328 10.998 -21.521 1.00 94.31 216 GLN A CA 1
ATOM 1777 C C . GLN A 1 216 ? 39.801 11.129 -21.460 1.00 94.31 216 GLN A C 1
ATOM 1779 O O . GLN A 1 216 ? 39.240 11.183 -20.362 1.00 94.31 216 GLN A O 1
ATOM 1784 N N . LEU A 1 217 ? 39.121 11.137 -22.612 1.00 93.25 217 LEU A N 1
ATOM 1785 C CA . LEU A 1 217 ? 37.660 11.162 -22.687 1.00 93.25 217 LEU A CA 1
ATOM 1786 C C . LEU A 1 217 ? 37.060 9.915 -22.026 1.00 93.25 217 LEU A C 1
ATOM 1788 O O . LEU A 1 217 ? 36.232 10.024 -21.127 1.00 93.25 217 LEU A O 1
ATOM 1792 N N . LYS A 1 218 ? 37.562 8.727 -22.369 1.00 93.75 218 LYS A N 1
ATOM 1793 C CA . LYS A 1 218 ? 37.104 7.467 -21.771 1.00 93.75 218 LYS A CA 1
ATOM 1794 C C . LYS A 1 218 ? 37.327 7.427 -20.254 1.00 93.75 218 LYS A C 1
ATOM 1796 O O . LYS A 1 218 ? 36.508 6.894 -19.502 1.00 93.75 218 LYS A O 1
ATOM 1801 N N . GLN A 1 219 ? 38.429 8.009 -19.777 1.00 94.44 219 GLN A N 1
ATOM 1802 C CA . GLN A 1 219 ? 38.703 8.123 -18.345 1.00 94.44 219 GLN A CA 1
ATOM 1803 C C . GLN A 1 219 ? 37.736 9.090 -17.641 1.00 94.44 219 GLN A C 1
ATOM 1805 O O . GLN A 1 219 ? 37.324 8.823 -16.508 1.00 94.44 219 GLN A O 1
ATOM 1810 N N . SER A 1 220 ? 37.386 10.218 -18.266 1.00 91.12 220 SER A N 1
ATOM 1811 C CA . SER A 1 220 ? 36.450 11.186 -17.687 1.00 91.12 220 SER A CA 1
ATOM 1812 C C . SER A 1 220 ? 35.016 10.651 -17.670 1.00 91.12 220 SER A C 1
ATOM 1814 O O . SER A 1 220 ? 34.344 10.790 -16.649 1.00 91.12 220 SER A O 1
ATOM 1816 N N . GLU A 1 221 ? 34.595 9.928 -18.710 1.00 90.69 221 GLU A N 1
ATOM 1817 C CA . GLU A 1 221 ? 33.315 9.210 -18.757 1.00 90.69 221 GLU A CA 1
ATOM 1818 C C . GLU A 1 221 ? 33.187 8.200 -17.610 1.00 90.69 221 GLU A C 1
ATOM 1820 O O . GLU A 1 221 ? 32.181 8.194 -16.900 1.00 90.69 221 GLU A O 1
ATOM 1825 N N . SER A 1 222 ? 34.235 7.409 -17.348 1.00 90.81 222 SER A N 1
ATOM 1826 C CA . SER A 1 222 ? 34.251 6.481 -16.208 1.00 90.81 222 SER A CA 1
ATOM 1827 C C . SER A 1 222 ? 34.070 7.207 -14.870 1.00 90.81 222 SER A C 1
ATOM 1829 O O . SER A 1 222 ? 33.302 6.752 -14.025 1.00 90.81 222 SER A O 1
ATOM 1831 N N . LYS A 1 223 ? 34.735 8.354 -14.673 1.00 94.81 223 LYS A N 1
ATOM 1832 C CA . LYS A 1 223 ? 34.599 9.151 -13.440 1.00 94.81 223 LYS A CA 1
ATOM 1833 C C . LYS A 1 223 ? 33.198 9.743 -13.280 1.00 94.81 223 LYS A C 1
ATOM 1835 O O . LYS A 1 223 ? 32.710 9.831 -12.157 1.00 94.81 223 LYS A O 1
ATOM 1840 N N . ILE A 1 224 ? 32.554 10.153 -14.375 1.00 91.12 224 ILE A N 1
ATOM 1841 C CA . ILE A 1 224 ? 31.175 10.661 -14.350 1.00 91.12 224 ILE A CA 1
ATOM 1842 C C . ILE A 1 224 ? 30.221 9.556 -13.891 1.00 91.12 224 ILE A C 1
ATOM 1844 O O . ILE A 1 224 ? 29.410 9.792 -12.998 1.00 91.12 224 ILE A O 1
ATOM 1848 N N . VAL A 1 225 ? 30.368 8.340 -14.425 1.00 92.12 225 VAL A N 1
ATOM 1849 C CA . VAL A 1 225 ? 29.553 7.185 -14.014 1.00 92.12 225 VAL A CA 1
ATOM 1850 C C . VAL A 1 225 ? 29.724 6.885 -12.520 1.00 92.12 225 VAL A C 1
ATOM 1852 O O . VAL A 1 225 ? 28.730 6.690 -11.817 1.00 92.12 225 VAL A O 1
ATOM 1855 N N . ASP A 1 226 ? 30.956 6.911 -12.005 1.00 90.44 226 ASP A N 1
ATOM 1856 C CA . ASP A 1 226 ? 31.222 6.695 -10.577 1.00 90.44 226 ASP A CA 1
ATOM 1857 C C . ASP A 1 226 ? 30.569 7.775 -9.694 1.00 90.44 226 ASP A C 1
ATOM 1859 O O . ASP A 1 226 ? 29.929 7.460 -8.684 1.00 90.44 226 ASP A O 1
ATOM 1863 N N . LEU A 1 227 ? 30.657 9.048 -10.098 1.00 92.19 227 LEU A N 1
ATOM 1864 C CA . LEU A 1 227 ? 30.020 10.166 -9.394 1.00 92.19 227 LEU A CA 1
ATOM 1865 C C . LEU A 1 227 ? 28.488 10.074 -9.419 1.00 92.19 227 LEU A C 1
ATOM 1867 O O . LEU A 1 227 ? 27.836 10.363 -8.412 1.00 92.19 227 LEU A O 1
ATOM 1871 N N . GLU A 1 228 ? 27.890 9.634 -10.528 1.00 90.50 228 GLU A N 1
ATOM 1872 C CA . GLU A 1 228 ? 26.446 9.399 -10.617 1.00 90.50 228 GLU A CA 1
ATOM 1873 C C . GLU A 1 228 ? 25.984 8.285 -9.672 1.00 90.50 228 GLU A C 1
ATOM 1875 O O . GLU A 1 228 ? 24.925 8.393 -9.041 1.00 90.50 228 GLU A O 1
ATOM 1880 N N . ILE A 1 229 ? 26.769 7.210 -9.555 1.00 89.00 229 ILE A N 1
ATOM 1881 C CA . ILE A 1 229 ? 26.506 6.124 -8.608 1.00 89.00 229 ILE A CA 1
ATOM 1882 C C . ILE A 1 229 ? 26.586 6.657 -7.175 1.00 89.00 229 ILE A C 1
ATOM 1884 O O . ILE A 1 229 ? 25.666 6.423 -6.383 1.00 89.00 229 ILE A O 1
ATOM 1888 N N . GLU A 1 230 ? 27.631 7.418 -6.842 1.00 92.62 230 GLU A N 1
ATOM 1889 C CA . GLU A 1 230 ? 27.801 8.011 -5.513 1.00 92.62 230 GLU A CA 1
ATOM 1890 C C . GLU A 1 230 ? 26.646 8.965 -5.165 1.00 92.62 230 GLU A C 1
ATOM 1892 O O . GLU A 1 230 ? 26.081 8.891 -4.067 1.00 92.62 230 GLU A O 1
ATOM 1897 N N . MET A 1 231 ? 26.223 9.810 -6.110 1.00 90.81 231 MET A N 1
ATOM 1898 C CA . MET A 1 231 ? 25.058 10.680 -5.939 1.00 90.81 231 MET A CA 1
ATOM 1899 C C . MET A 1 231 ? 23.779 9.881 -5.688 1.00 90.81 231 MET A C 1
ATOM 1901 O O . MET A 1 231 ? 23.048 10.186 -4.747 1.00 90.81 231 MET A O 1
ATOM 1905 N N . LYS A 1 232 ? 23.516 8.820 -6.461 1.00 90.00 232 LYS A N 1
ATOM 1906 C CA . LYS A 1 232 ? 22.341 7.954 -6.254 1.00 90.00 232 LYS A CA 1
ATOM 1907 C C . LYS A 1 232 ? 22.347 7.307 -4.866 1.00 90.00 232 LYS A C 1
ATOM 1909 O O . LYS A 1 232 ? 21.287 7.187 -4.246 1.00 90.00 232 LYS A O 1
ATOM 1914 N N . ILE A 1 233 ? 23.514 6.913 -4.352 1.00 87.44 233 ILE A N 1
ATOM 1915 C CA . ILE A 1 233 ? 23.663 6.371 -2.991 1.00 87.44 233 ILE A CA 1
ATOM 1916 C C . ILE A 1 233 ? 23.342 7.445 -1.943 1.00 87.44 233 ILE A C 1
ATOM 1918 O O . ILE A 1 233 ? 22.549 7.194 -1.030 1.00 87.44 233 ILE A O 1
ATOM 1922 N N . LYS A 1 234 ? 23.898 8.655 -2.087 1.00 92.25 234 LYS A N 1
ATOM 1923 C CA . LYS A 1 234 ? 23.646 9.772 -1.161 1.00 92.25 234 LYS A CA 1
ATOM 1924 C C . LYS A 1 234 ? 22.171 10.179 -1.143 1.00 92.25 234 LYS A C 1
ATOM 1926 O O . LYS A 1 234 ? 21.602 10.316 -0.061 1.00 92.25 234 LYS A O 1
ATOM 1931 N N . THR A 1 235 ? 21.517 10.275 -2.301 1.00 89.06 235 THR A N 1
ATOM 1932 C CA . THR A 1 235 ? 20.082 10.596 -2.401 1.00 89.06 235 THR A CA 1
ATOM 1933 C C . THR A 1 235 ? 19.215 9.556 -1.694 1.00 89.06 235 THR A C 1
ATOM 1935 O O . THR A 1 235 ? 18.325 9.911 -0.919 1.00 89.06 235 THR A O 1
ATOM 1938 N N . LYS A 1 236 ? 19.512 8.260 -1.864 1.00 87.50 236 LYS A N 1
ATOM 1939 C CA . LYS A 1 236 ? 18.810 7.191 -1.134 1.00 87.50 236 LYS A CA 1
ATOM 1940 C C . LYS A 1 236 ? 18.980 7.318 0.378 1.00 87.50 236 LYS A C 1
ATOM 1942 O O . LYS A 1 236 ? 18.010 7.145 1.116 1.00 87.50 236 LYS A O 1
ATOM 1947 N N . ARG A 1 237 ? 20.188 7.649 0.851 1.00 90.38 237 ARG A N 1
ATOM 1948 C CA . ARG A 1 237 ? 20.438 7.848 2.285 1.00 90.38 237 ARG A CA 1
ATOM 1949 C C . ARG A 1 237 ? 19.654 9.038 2.837 1.00 90.38 237 ARG A C 1
ATOM 1951 O O . ARG A 1 237 ? 19.090 8.923 3.920 1.00 90.38 237 ARG A O 1
ATOM 1958 N N . ILE A 1 238 ? 19.574 10.137 2.088 1.00 90.06 238 ILE A N 1
ATOM 1959 C CA . ILE A 1 238 ? 18.779 11.316 2.460 1.00 90.06 238 ILE A CA 1
ATOM 1960 C C . ILE A 1 238 ? 17.295 10.956 2.592 1.00 90.06 238 ILE A C 1
ATOM 1962 O O . ILE A 1 238 ? 16.667 11.339 3.576 1.00 90.06 238 ILE A O 1
ATOM 1966 N N . ASN A 1 239 ? 16.739 10.189 1.653 1.00 85.38 239 ASN A N 1
ATOM 1967 C CA . ASN A 1 239 ? 15.328 9.794 1.705 1.00 85.38 239 ASN A CA 1
ATOM 1968 C C . ASN A 1 239 ? 15.026 8.877 2.900 1.00 85.38 239 ASN A C 1
ATOM 1970 O O . ASN A 1 239 ? 14.064 9.119 3.622 1.00 85.38 239 ASN A O 1
ATOM 1974 N N . SER A 1 240 ? 15.900 7.907 3.188 1.00 85.50 240 SER A N 1
ATOM 1975 C CA . SER A 1 240 ? 15.789 7.060 4.386 1.00 85.50 240 SER A CA 1
ATOM 1976 C C . SER A 1 240 ? 15.818 7.876 5.686 1.00 85.50 240 SER A C 1
ATOM 1978 O O . SER A 1 240 ? 15.019 7.621 6.582 1.00 85.50 240 SER A O 1
ATOM 1980 N N . LEU A 1 241 ? 16.685 8.890 5.783 1.00 88.69 241 LEU A N 1
ATOM 1981 C CA . LEU A 1 241 ? 16.736 9.771 6.956 1.00 88.69 241 LEU A CA 1
ATOM 1982 C C . LEU A 1 241 ? 15.481 10.648 7.087 1.00 88.69 241 LEU A C 1
ATOM 1984 O O . LEU A 1 241 ? 15.037 10.913 8.203 1.00 88.69 241 LEU A O 1
ATOM 1988 N N . LYS A 1 242 ? 14.880 11.084 5.971 1.00 89.31 242 LYS A N 1
ATOM 1989 C CA . LYS A 1 242 ? 13.603 11.818 5.990 1.00 89.31 242 LYS A CA 1
ATOM 1990 C C . LYS A 1 242 ? 12.460 10.953 6.525 1.00 89.31 242 LYS A C 1
ATOM 1992 O O . LYS A 1 242 ? 11.675 11.436 7.337 1.00 89.31 242 LYS A O 1
ATOM 1997 N N . GLU A 1 243 ? 12.378 9.690 6.111 1.00 87.06 243 GLU A N 1
ATOM 1998 C CA . GLU A 1 243 ? 11.363 8.749 6.606 1.00 87.06 243 GLU A CA 1
ATOM 1999 C C . GLU A 1 243 ? 11.524 8.461 8.106 1.00 87.06 243 GLU A C 1
ATOM 2001 O O . GLU A 1 243 ? 10.540 8.477 8.851 1.00 87.06 243 GLU A O 1
ATOM 2006 N N . GLU A 1 244 ? 12.763 8.253 8.570 1.00 87.81 244 GLU A N 1
ATOM 2007 C CA . GLU A 1 244 ? 13.069 8.090 9.997 1.00 87.81 244 GLU A CA 1
ATOM 2008 C C . GLU A 1 244 ? 12.619 9.319 10.801 1.00 87.81 244 GLU A C 1
ATOM 2010 O O . GLU A 1 244 ? 11.893 9.169 11.789 1.00 87.81 244 GLU A O 1
ATOM 2015 N N . LEU A 1 245 ? 12.951 10.527 10.328 1.00 89.56 245 LEU A N 1
ATOM 2016 C CA . LEU A 1 245 ? 12.577 11.786 10.974 1.00 89.56 245 LEU A CA 1
ATOM 2017 C C . LEU A 1 245 ? 11.055 11.969 11.070 1.00 89.56 245 LEU A C 1
ATOM 2019 O O . LEU A 1 245 ? 10.549 12.367 12.120 1.00 89.56 245 LEU A O 1
ATOM 2023 N N . GLU A 1 246 ? 10.305 11.669 10.007 1.00 86.12 246 GLU A N 1
ATOM 2024 C CA . GLU A 1 246 ? 8.838 11.757 10.034 1.00 86.12 246 GLU A CA 1
ATOM 2025 C C . GLU A 1 246 ? 8.222 10.731 10.994 1.00 86.12 246 GLU A C 1
ATOM 2027 O O . GLU A 1 246 ? 7.302 11.055 11.752 1.00 86.12 246 GLU A O 1
ATOM 2032 N N . SER A 1 247 ? 8.775 9.516 11.053 1.00 79.31 247 SER A N 1
ATOM 2033 C CA . SER A 1 247 ? 8.335 8.505 12.020 1.00 79.31 247 SER A CA 1
ATOM 2034 C C . SER A 1 247 ? 8.549 8.952 13.473 1.00 79.31 247 SER A C 1
ATOM 2036 O O . SER A 1 247 ? 7.741 8.648 14.354 1.00 79.31 247 SER A O 1
ATOM 2038 N N . GLU A 1 248 ? 9.620 9.701 13.732 1.00 84.00 248 GLU A N 1
ATOM 2039 C CA . GLU A 1 248 ? 9.968 10.197 15.058 1.00 84.00 248 GLU A CA 1
ATOM 2040 C C . GLU A 1 248 ? 9.121 11.411 15.455 1.00 84.00 248 GLU A C 1
ATOM 2042 O O . GLU A 1 248 ? 8.600 11.449 16.572 1.00 84.00 248 GLU A O 1
ATOM 2047 N N . LYS A 1 249 ? 8.843 12.328 14.517 1.00 81.69 249 LYS A N 1
ATOM 2048 C CA . LYS A 1 249 ? 7.856 13.407 14.710 1.00 81.69 249 LYS A CA 1
ATOM 2049 C C . LYS A 1 249 ? 6.479 12.864 15.086 1.00 81.69 249 LYS A C 1
ATOM 2051 O O . LYS A 1 249 ? 5.836 13.395 15.990 1.00 81.69 249 LYS A O 1
ATOM 2056 N N . LEU A 1 250 ? 6.034 11.790 14.430 1.00 76.12 250 LEU A N 1
ATOM 2057 C CA . LEU A 1 250 ? 4.776 11.115 14.755 1.00 76.12 250 LEU A CA 1
ATOM 2058 C C . LEU A 1 250 ? 4.771 10.588 16.196 1.00 76.12 250 LEU A C 1
ATOM 2060 O O . LEU A 1 250 ? 3.800 10.817 16.914 1.00 76.12 250 LEU A O 1
ATOM 2064 N N . LYS A 1 251 ? 5.854 9.940 16.651 1.00 76.75 251 LYS A N 1
ATOM 2065 C CA . LYS A 1 251 ? 5.975 9.461 18.042 1.00 76.75 251 LYS A CA 1
ATOM 2066 C C . LYS A 1 251 ? 5.896 10.606 19.051 1.00 76.75 251 LYS A C 1
ATOM 2068 O O . LYS A 1 251 ? 5.172 10.485 20.035 1.00 76.75 251 LYS A O 1
ATOM 2073 N N . ILE A 1 252 ? 6.596 11.711 18.789 1.00 76.19 252 ILE A N 1
ATOM 2074 C CA . ILE A 1 252 ? 6.584 12.896 19.659 1.00 76.19 252 ILE A CA 1
ATOM 2075 C C . ILE A 1 252 ? 5.172 13.485 19.745 1.00 76.19 252 ILE A C 1
ATOM 2077 O O . ILE A 1 252 ? 4.707 13.786 20.843 1.00 76.19 252 ILE A O 1
ATOM 2081 N N . LYS A 1 253 ? 4.460 13.579 18.614 1.00 75.06 253 LYS A N 1
ATOM 2082 C CA . LYS A 1 253 ? 3.084 14.087 18.574 1.00 75.06 253 LYS A CA 1
ATOM 2083 C C . LYS A 1 253 ? 2.124 13.221 19.397 1.00 75.06 253 LYS A C 1
ATOM 2085 O O . LYS A 1 253 ? 1.363 13.761 20.192 1.00 75.06 253 LYS A O 1
ATOM 2090 N N . PHE A 1 254 ? 2.221 11.893 19.287 1.00 65.25 254 PHE A N 1
ATOM 2091 C CA . PHE A 1 254 ? 1.444 10.977 20.133 1.00 65.25 254 PHE A CA 1
ATOM 2092 C C . PHE A 1 254 ? 1.730 11.180 21.628 1.00 65.25 254 PHE A C 1
ATOM 2094 O O . PHE A 1 254 ? 0.802 11.207 22.429 1.00 65.25 254 PHE A O 1
ATOM 2101 N N . SER A 1 255 ? 2.995 11.374 22.015 1.00 71.62 255 SER A N 1
ATOM 2102 C CA . SER A 1 255 ? 3.348 11.655 23.414 1.00 71.62 255 SER A CA 1
ATOM 2103 C C . SER A 1 255 ? 2.856 13.024 23.904 1.00 71.62 255 SER A C 1
ATOM 2105 O O . SER A 1 255 ? 2.502 13.153 25.073 1.00 71.62 255 SER A O 1
ATOM 2107 N N . GLN A 1 256 ? 2.802 14.041 23.038 1.00 72.50 256 GLN A N 1
ATOM 2108 C CA . GLN A 1 256 ? 2.219 15.346 23.370 1.00 72.50 256 GLN A CA 1
ATOM 2109 C C . GLN A 1 256 ? 0.705 15.274 23.571 1.00 72.50 256 GLN A C 1
ATOM 2111 O O . GLN A 1 256 ? 0.198 15.877 24.513 1.00 72.50 256 GLN A O 1
ATOM 2116 N N . ASP A 1 257 ? -0.009 14.516 22.740 1.00 70.62 257 ASP A N 1
ATOM 2117 C CA . ASP A 1 257 ? -1.451 14.315 22.903 1.00 70.62 257 ASP A CA 1
ATOM 2118 C C . ASP A 1 257 ? -1.765 13.583 24.221 1.00 70.62 257 ASP A C 1
ATOM 2120 O O . ASP A 1 257 ? -2.681 13.982 24.946 1.00 70.62 257 ASP A O 1
ATOM 2124 N N . ASP A 1 258 ? -0.956 12.578 24.583 1.00 73.12 258 ASP A N 1
ATOM 2125 C CA . ASP A 1 258 ? -1.056 11.890 25.876 1.00 73.12 258 ASP A CA 1
ATOM 2126 C C . ASP A 1 258 ? -0.803 12.853 27.055 1.00 73.12 258 ASP A C 1
ATOM 2128 O O . ASP A 1 258 ? -1.553 12.843 28.033 1.00 73.12 258 ASP A O 1
ATOM 2132 N N . MET A 1 259 ? 0.207 13.727 26.959 1.00 71.62 259 MET A N 1
ATOM 2133 C CA . MET A 1 259 ? 0.514 14.733 27.989 1.00 71.62 259 MET A CA 1
ATOM 2134 C C . MET A 1 259 ? -0.600 15.776 28.145 1.00 71.62 259 MET A C 1
ATOM 2136 O O . MET A 1 259 ? -1.040 16.031 29.265 1.00 71.62 259 MET A O 1
ATOM 2140 N N . ASN A 1 260 ? -1.118 16.321 27.041 1.00 76.00 260 ASN A N 1
ATOM 2141 C CA . ASN A 1 260 ? -2.222 17.287 27.059 1.00 76.00 260 ASN A CA 1
ATOM 2142 C C . ASN A 1 260 ? -3.494 16.681 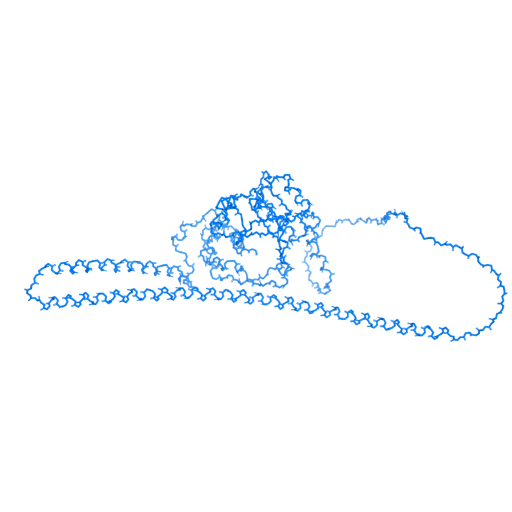27.679 1.00 76.00 260 ASN A C 1
ATOM 2144 O O . ASN A 1 260 ? -4.250 17.358 28.383 1.00 76.00 260 ASN A O 1
ATOM 2148 N N . PHE A 1 261 ? -3.744 15.391 27.437 1.00 72.62 261 PHE A N 1
ATOM 2149 C CA . PHE A 1 261 ? -4.870 14.687 28.043 1.00 72.62 261 PHE A CA 1
ATOM 2150 C C . PHE A 1 261 ? -4.679 14.485 29.553 1.00 72.62 261 PHE A C 1
ATOM 2152 O O . PHE A 1 261 ? -5.627 14.692 30.316 1.00 72.62 261 PHE A O 1
ATOM 2159 N N . ILE A 1 262 ? -3.462 14.138 29.998 1.00 72.25 262 ILE A N 1
ATOM 2160 C CA . ILE A 1 262 ? -3.124 14.039 31.426 1.00 72.25 262 ILE A CA 1
ATOM 2161 C C . ILE A 1 262 ? -3.354 15.389 32.115 1.00 72.25 262 ILE A C 1
ATOM 2163 O O . ILE A 1 262 ? -4.088 15.440 33.101 1.00 72.25 262 ILE A O 1
ATOM 2167 N N . GLU A 1 263 ? -2.851 16.484 31.550 1.00 76.44 263 GLU A N 1
ATOM 2168 C CA . GLU A 1 263 ? -3.021 17.836 32.098 1.00 76.44 263 GLU A CA 1
ATOM 2169 C C . GLU A 1 263 ? -4.510 18.249 32.175 1.00 76.44 263 GLU A C 1
ATOM 2171 O O . GLU A 1 263 ? -4.993 18.781 33.183 1.00 76.44 263 GLU A O 1
ATOM 2176 N N . SER A 1 264 ? -5.310 17.896 31.160 1.00 78.81 264 SER A N 1
ATOM 2177 C CA . SER A 1 264 ? -6.770 18.080 31.193 1.00 78.81 264 SER A CA 1
ATOM 2178 C C . SER A 1 264 ? -7.453 17.254 32.294 1.00 78.81 264 SER A C 1
ATOM 2180 O O . SER A 1 264 ? -8.434 17.695 32.900 1.00 78.81 264 SER A O 1
ATOM 2182 N N . SER A 1 265 ? -6.962 16.048 32.574 1.00 73.81 265 SER A N 1
ATOM 2183 C CA . SER A 1 265 ? -7.517 15.202 33.632 1.00 73.81 265 SER A CA 1
ATOM 2184 C C . SER A 1 265 ? -7.125 15.680 35.036 1.00 73.81 265 SER A C 1
ATOM 2186 O O . SER A 1 265 ? -7.981 15.711 35.922 1.00 73.81 265 SER A O 1
ATOM 2188 N N . GLU A 1 266 ? -5.894 16.157 35.234 1.00 78.06 266 GLU A N 1
ATOM 2189 C CA . GLU A 1 266 ? -5.428 16.721 36.507 1.00 78.06 266 GLU A CA 1
ATOM 2190 C C . GLU A 1 266 ? -6.192 17.991 36.889 1.00 78.06 266 GLU A C 1
ATOM 2192 O O . GLU A 1 266 ? -6.590 18.154 38.046 1.00 78.06 266 GLU A O 1
ATOM 2197 N N . THR A 1 267 ? -6.485 18.859 35.918 1.00 78.75 267 THR A N 1
ATOM 2198 C CA . THR A 1 267 ? -7.291 20.068 36.155 1.00 78.75 267 THR A CA 1
ATOM 2199 C C . THR A 1 267 ? -8.732 19.734 36.556 1.00 78.75 267 THR A C 1
ATOM 2201 O O . THR A 1 267 ? -9.279 20.366 37.463 1.00 78.75 267 THR A O 1
ATOM 2204 N N . LYS A 1 268 ? -9.350 18.709 35.951 1.00 79.56 268 LYS A N 1
ATOM 2205 C CA . LYS A 1 268 ? -10.681 18.217 36.360 1.00 79.56 268 LYS A CA 1
ATOM 2206 C C . LYS A 1 268 ? -10.664 17.625 37.768 1.00 79.56 268 LYS A C 1
ATOM 2208 O O . LYS A 1 268 ? -11.542 17.943 38.566 1.00 79.56 268 LYS A O 1
ATOM 2213 N N . ILE A 1 269 ? -9.663 16.804 38.088 1.00 78.00 269 ILE A N 1
ATOM 2214 C CA . ILE A 1 269 ? -9.508 16.209 39.423 1.00 78.00 269 ILE A CA 1
ATOM 2215 C C . ILE A 1 269 ? -9.311 17.304 40.475 1.00 78.00 269 ILE A C 1
ATOM 2217 O O . ILE A 1 269 ? -9.957 17.267 41.520 1.00 78.00 269 ILE A O 1
ATOM 2221 N N . SER A 1 270 ? -8.484 18.308 40.182 1.00 83.69 270 SER A N 1
ATOM 2222 C CA . SER A 1 270 ? -8.220 19.429 41.090 1.00 83.69 270 SER A CA 1
ATOM 2223 C C . SER A 1 270 ? -9.493 20.213 41.410 1.00 83.69 270 SER A C 1
ATOM 2225 O O . SER A 1 270 ? -9.775 20.451 42.583 1.00 83.69 270 SER A O 1
ATOM 2227 N N . LYS A 1 271 ? -10.324 20.514 40.400 1.00 84.19 271 LYS A N 1
ATOM 2228 C CA . LYS A 1 271 ? -11.637 21.154 40.606 1.00 84.19 271 LYS A CA 1
ATOM 2229 C C . LYS A 1 271 ? -12.562 20.322 41.493 1.00 84.19 271 LYS A C 1
ATOM 2231 O O . LYS A 1 271 ? -13.186 20.860 42.400 1.00 84.19 271 LYS A O 1
ATOM 2236 N N . ILE A 1 272 ? -12.621 19.007 41.274 1.00 79.00 272 ILE A N 1
ATOM 2237 C CA . ILE A 1 272 ? -13.451 18.107 42.091 1.00 79.00 272 ILE A CA 1
ATOM 2238 C C . ILE A 1 272 ? -12.972 18.092 43.547 1.00 79.00 272 ILE A C 1
ATOM 2240 O O . ILE A 1 272 ? -13.791 18.096 44.466 1.00 79.00 272 ILE A O 1
ATOM 2244 N N . ILE A 1 273 ? -11.655 18.081 43.774 1.00 81.19 273 ILE A N 1
ATOM 2245 C CA . ILE A 1 273 ? -11.079 18.126 45.124 1.00 81.19 273 ILE A CA 1
ATOM 2246 C C . ILE A 1 273 ? -11.426 19.452 45.810 1.00 81.19 273 ILE A C 1
ATOM 2248 O O . ILE A 1 273 ? -11.850 19.436 46.966 1.00 81.19 273 ILE A O 1
ATOM 2252 N N . GLU A 1 274 ? -11.289 20.578 45.112 1.00 87.88 274 GLU A N 1
ATOM 2253 C CA . GLU A 1 274 ? -11.609 21.908 45.641 1.00 87.88 274 GLU A CA 1
ATOM 2254 C C . GLU A 1 274 ? -13.103 22.039 45.989 1.00 87.88 274 GLU A C 1
ATOM 2256 O O . GLU A 1 274 ? -13.460 22.475 47.087 1.00 87.88 274 GLU A O 1
ATOM 2261 N N . GLU A 1 275 ? -13.994 21.568 45.113 1.00 81.56 275 GLU A N 1
ATOM 2262 C CA . GLU A 1 275 ? -15.435 21.528 45.382 1.00 81.56 275 GLU A CA 1
ATOM 2263 C C . GLU A 1 275 ? -15.771 20.635 46.585 1.00 81.56 275 GLU A C 1
ATOM 2265 O O . GLU A 1 275 ? -16.544 21.036 47.461 1.00 81.56 275 GLU A O 1
ATOM 2270 N N . ALA A 1 276 ? -15.155 19.455 46.689 1.00 77.06 276 ALA A N 1
ATOM 2271 C CA . ALA A 1 276 ? -15.355 18.553 47.820 1.00 77.06 276 ALA A CA 1
ATOM 2272 C C . ALA A 1 276 ? -14.868 19.164 49.147 1.00 77.06 276 ALA A C 1
ATOM 2274 O O . ALA A 1 276 ? -15.526 19.008 50.179 1.00 77.06 276 ALA A O 1
ATOM 2275 N N . GLN A 1 277 ? -13.745 19.889 49.132 1.00 85.00 277 GLN A N 1
ATOM 2276 C CA . GLN A 1 277 ? -13.236 20.618 50.297 1.00 85.00 277 GLN A CA 1
ATOM 2277 C C . GLN A 1 277 ? -14.183 21.749 50.714 1.00 85.00 277 GLN A C 1
ATOM 2279 O O . GLN A 1 277 ? -14.461 21.901 51.906 1.00 85.00 277 GLN A O 1
ATOM 2284 N N . ASN A 1 278 ? -14.740 22.492 49.754 1.00 84.19 278 ASN A N 1
ATOM 2285 C CA . ASN A 1 278 ? -15.739 23.526 50.024 1.00 84.19 278 ASN A CA 1
ATOM 2286 C C . ASN A 1 278 ? -17.009 22.946 50.662 1.00 84.19 278 ASN A C 1
ATOM 2288 O O . ASN A 1 278 ? -17.469 23.461 51.683 1.00 84.19 278 ASN A O 1
ATOM 2292 N N . VAL A 1 279 ? -17.535 21.834 50.136 1.00 79.19 279 VAL A N 1
ATOM 2293 C CA . VAL A 1 279 ? -18.689 21.133 50.731 1.00 79.19 279 VAL A CA 1
ATOM 2294 C C . VAL A 1 279 ? -18.370 20.651 52.150 1.00 79.19 279 VAL A C 1
ATOM 2296 O O . VAL A 1 279 ? -19.165 20.852 53.068 1.00 79.19 279 VAL A O 1
ATOM 2299 N N . ALA A 1 280 ? -17.193 20.060 52.370 1.00 77.69 280 ALA A N 1
ATOM 2300 C CA . ALA A 1 280 ? -16.784 19.600 53.696 1.00 77.69 280 ALA A CA 1
ATOM 2301 C C . ALA A 1 280 ? -16.672 20.755 54.707 1.00 77.69 280 ALA A C 1
ATOM 2303 O O . ALA A 1 280 ? -17.091 20.610 55.858 1.00 77.69 280 ALA A O 1
ATOM 2304 N N . ASN A 1 281 ? -16.146 21.908 54.286 1.00 80.31 281 ASN A N 1
ATOM 2305 C CA . ASN A 1 281 ? -16.052 23.106 55.119 1.00 80.31 281 ASN A CA 1
ATOM 2306 C C . ASN A 1 281 ? -17.435 23.678 55.458 1.00 80.31 281 ASN A C 1
ATOM 2308 O O . ASN A 1 281 ? -17.678 24.019 56.619 1.00 80.31 281 ASN A O 1
ATOM 2312 N N . ASN A 1 282 ? -18.361 23.716 54.495 1.00 77.38 282 ASN A N 1
ATOM 2313 C CA . ASN A 1 282 ? -19.741 24.151 54.724 1.00 77.38 282 ASN A CA 1
ATOM 2314 C C . ASN A 1 282 ? -20.463 23.247 55.726 1.00 77.38 282 ASN A C 1
ATOM 2316 O O . ASN A 1 282 ? -20.967 23.750 56.731 1.00 77.38 282 ASN A O 1
ATOM 2320 N N . LEU A 1 283 ? -20.397 21.923 55.548 1.00 74.12 283 LEU A N 1
ATOM 2321 C CA . LEU A 1 283 ? -20.953 20.949 56.495 1.00 74.12 283 LEU A CA 1
ATOM 2322 C C . LEU A 1 283 ? -20.372 21.124 57.905 1.00 74.12 283 LEU A C 1
ATOM 2324 O O . LEU A 1 283 ? -21.087 21.035 58.905 1.00 74.12 283 LEU A O 1
ATOM 2328 N N . ARG A 1 284 ? -19.066 21.399 58.012 1.00 75.81 284 ARG A N 1
ATOM 2329 C CA . ARG A 1 284 ? -18.390 21.629 59.299 1.00 75.81 284 ARG A CA 1
ATOM 2330 C C . ARG A 1 284 ? -18.860 22.920 59.973 1.00 75.81 284 ARG A C 1
ATOM 2332 O O . ARG A 1 284 ? -18.973 22.950 61.197 1.00 75.81 284 ARG A O 1
ATOM 2339 N N . ASN A 1 285 ? -19.152 23.960 59.193 1.00 72.88 285 ASN A N 1
ATOM 2340 C CA . ASN A 1 285 ? -19.703 25.226 59.676 1.00 72.88 285 ASN A CA 1
ATOM 2341 C C . ASN A 1 285 ? -21.180 25.096 60.082 1.00 72.88 285 ASN A C 1
ATOM 2343 O O . ASN A 1 285 ? -21.560 25.631 61.121 1.00 72.88 285 ASN A O 1
ATOM 2347 N N . LEU A 1 286 ? -21.982 24.334 59.331 1.00 65.88 286 LEU A N 1
ATOM 2348 C CA . LEU A 1 286 ? -23.360 23.969 59.685 1.00 65.88 286 LEU A CA 1
ATOM 2349 C C . LEU A 1 286 ? -23.412 23.199 61.007 1.00 65.88 286 LEU A C 1
ATOM 2351 O O . LEU A 1 286 ? -24.168 23.559 61.900 1.00 65.88 286 LEU A O 1
ATOM 2355 N N . ARG A 1 287 ? -22.522 22.219 61.199 1.00 63.84 287 ARG A N 1
ATOM 2356 C CA . ARG A 1 287 ? -22.450 21.430 62.441 1.00 63.84 287 ARG A CA 1
ATOM 2357 C C . ARG A 1 287 ? -22.054 22.252 63.676 1.00 63.84 287 ARG A C 1
ATOM 2359 O O . ARG A 1 287 ? -22.365 21.857 64.794 1.00 63.84 287 ARG A O 1
ATOM 2366 N N . LYS A 1 288 ? -21.364 23.385 63.489 1.00 64.06 288 LYS A N 1
ATOM 2367 C CA . LYS A 1 288 ? -21.061 24.354 64.560 1.00 64.06 288 LYS A CA 1
ATOM 2368 C C . LYS A 1 288 ? -22.237 25.291 64.859 1.00 64.06 288 LYS A C 1
ATOM 2370 O O . LYS A 1 288 ? -22.295 25.836 65.954 1.00 64.06 288 LYS A O 1
ATOM 2375 N N . ARG A 1 289 ? -23.176 25.456 63.922 1.00 57.00 289 ARG A N 1
ATOM 2376 C CA . ARG A 1 289 ? -24.437 26.192 64.098 1.00 57.00 289 ARG A CA 1
ATOM 2377 C C . ARG A 1 289 ? -25.565 25.227 64.473 1.00 57.00 289 ARG A C 1
ATOM 2379 O O . ARG A 1 289 ? -26.595 25.173 63.812 1.00 57.00 289 ARG A O 1
ATOM 2386 N N . ASN A 1 290 ? -25.384 24.449 65.537 1.00 49.94 290 ASN A N 1
ATOM 2387 C CA . ASN A 1 290 ? -26.505 23.725 66.130 1.00 49.94 290 ASN A CA 1
ATOM 2388 C C . ASN A 1 290 ? -27.382 24.727 66.885 1.00 49.94 290 ASN A C 1
ATOM 2390 O O . ASN A 1 290 ? -27.101 25.042 68.040 1.00 49.94 290 ASN A O 1
ATOM 2394 N N . ASN A 1 291 ? -28.366 25.274 66.164 1.00 52.44 291 ASN A N 1
ATOM 2395 C CA . ASN A 1 291 ? -29.730 25.518 66.649 1.00 52.44 291 ASN A CA 1
ATOM 2396 C C . ASN A 1 291 ? -30.691 26.063 65.570 1.00 52.44 291 ASN A C 1
ATOM 2398 O O . ASN A 1 291 ? -31.639 26.733 65.945 1.00 52.44 291 ASN A O 1
ATOM 2402 N N . GLN A 1 292 ? -30.521 25.819 64.258 1.00 52.12 292 GLN A N 1
ATOM 2403 C CA . GLN A 1 292 ? -31.569 26.243 63.309 1.00 52.12 292 GLN A CA 1
ATOM 2404 C C . GLN A 1 292 ? -31.574 25.471 61.968 1.00 52.12 292 GLN A C 1
ATOM 2406 O O . GLN A 1 292 ? -30.586 25.469 61.236 1.00 52.12 292 GLN A O 1
ATOM 2411 N N . ASP A 1 293 ? -32.743 24.884 61.689 1.00 56.00 293 ASP A N 1
ATOM 2412 C CA . ASP A 1 293 ? -33.371 24.466 60.421 1.00 56.00 293 ASP A CA 1
ATOM 2413 C C . ASP A 1 293 ? -32.862 23.232 59.635 1.00 56.00 293 ASP A C 1
ATOM 2415 O O . ASP A 1 293 ? -31.918 23.281 58.840 1.00 56.00 293 ASP A O 1
ATOM 2419 N N . ASP A 1 294 ? -33.645 22.147 59.746 1.00 55.59 294 ASP A N 1
ATOM 2420 C CA . ASP A 1 294 ? -33.529 20.848 59.053 1.00 55.59 294 ASP A CA 1
ATOM 2421 C C . ASP A 1 294 ? -33.501 20.930 57.509 1.00 55.59 294 ASP A C 1
ATOM 2423 O O . ASP A 1 294 ? -32.938 20.060 56.842 1.00 55.59 294 ASP A O 1
ATOM 2427 N N . ILE A 1 295 ? -34.042 21.996 56.909 1.00 56.00 295 ILE A N 1
ATOM 2428 C CA . ILE A 1 295 ? -34.207 22.124 55.446 1.00 56.00 295 ILE A CA 1
ATOM 2429 C C . ILE A 1 295 ? -32.858 22.326 54.723 1.00 56.00 295 ILE A C 1
ATOM 2431 O O . ILE A 1 295 ? -32.671 21.876 53.589 1.00 56.00 295 ILE A O 1
ATOM 2435 N N . THR A 1 296 ? -31.877 22.959 55.377 1.00 56.66 296 THR A N 1
ATOM 2436 C CA . THR A 1 296 ? -30.557 23.233 54.772 1.00 56.66 296 THR A CA 1
ATOM 2437 C C . THR A 1 296 ? -29.684 21.974 54.718 1.00 56.66 296 THR A C 1
ATOM 2439 O O . THR A 1 296 ? -28.898 21.784 53.788 1.00 56.66 296 THR A O 1
ATOM 2442 N N . ILE A 1 297 ? -29.860 21.076 55.691 1.00 58.53 297 ILE A N 1
ATOM 2443 C CA . ILE A 1 297 ? -29.106 19.821 55.804 1.00 58.53 297 ILE A CA 1
ATOM 2444 C C . ILE A 1 297 ? -29.471 18.875 54.654 1.00 58.53 297 ILE A C 1
ATOM 2446 O O . ILE A 1 297 ? -2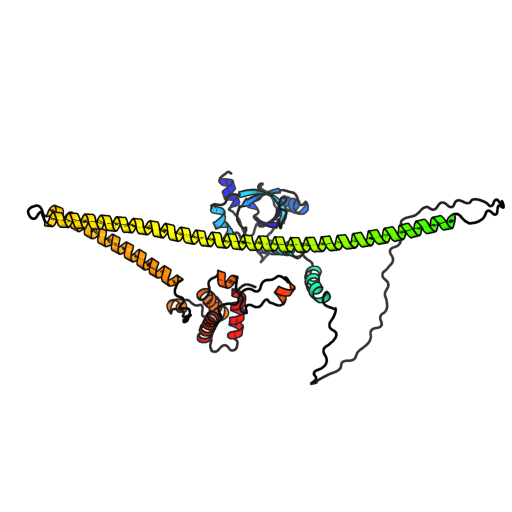8.593 18.240 54.068 1.00 58.53 297 ILE A O 1
ATOM 2450 N N . GLU A 1 298 ? -30.744 18.825 54.267 1.00 61.50 298 GLU A N 1
ATOM 2451 C CA . GLU A 1 298 ? -31.241 17.916 53.232 1.00 61.50 298 GLU A CA 1
ATOM 2452 C C . GLU A 1 298 ? -30.798 18.319 51.811 1.00 61.50 298 GLU A C 1
ATOM 2454 O O . GLU A 1 298 ? -30.487 17.464 50.973 1.00 61.50 298 GLU A O 1
ATOM 2459 N N . GLN A 1 299 ? -30.652 19.623 51.543 1.00 63.66 299 GLN A N 1
ATOM 2460 C CA . GLN A 1 299 ? -30.085 20.117 50.282 1.00 63.66 299 GLN A CA 1
ATOM 2461 C C . GLN A 1 299 ? -28.585 19.809 50.146 1.00 63.66 299 GLN A C 1
ATOM 2463 O O . GLN A 1 299 ? -28.139 19.399 49.068 1.00 63.66 299 GLN A O 1
ATOM 2468 N N . GLU A 1 300 ? -27.797 19.948 51.219 1.00 63.03 300 GLU A N 1
ATOM 2469 C CA . GLU A 1 300 ? -26.384 19.547 51.197 1.00 63.03 300 GLU A CA 1
ATOM 2470 C C . GLU A 1 300 ? -26.218 18.024 51.100 1.00 63.03 300 GLU A C 1
ATOM 2472 O O . GLU A 1 300 ? -25.338 17.548 50.377 1.00 63.03 300 GLU A O 1
ATOM 2477 N N . PHE A 1 301 ? -27.104 17.241 51.727 1.00 62.62 301 PHE A N 1
ATOM 2478 C CA . PHE A 1 301 ? -27.096 15.780 51.612 1.00 62.62 301 PHE A CA 1
ATOM 2479 C C . PHE A 1 301 ? -27.361 15.313 50.170 1.00 62.62 301 PHE A C 1
ATOM 2481 O O . PHE A 1 301 ? -26.679 14.417 49.665 1.00 62.62 301 PHE A O 1
ATOM 2488 N N . ASN A 1 302 ? -28.295 15.964 49.466 1.00 66.44 302 ASN A N 1
ATOM 2489 C CA . ASN A 1 302 ? -28.583 15.684 48.057 1.00 66.44 302 ASN A CA 1
ATOM 2490 C C . ASN A 1 302 ? -27.443 16.091 47.111 1.00 66.44 302 ASN A C 1
ATOM 2492 O O . ASN A 1 302 ? -27.123 15.330 46.193 1.00 66.44 302 ASN A O 1
ATOM 2496 N N . LYS A 1 303 ? -26.761 17.222 47.355 1.00 65.94 303 LYS A N 1
ATOM 2497 C CA . LYS A 1 303 ? -25.529 17.570 46.620 1.00 65.94 303 LYS A CA 1
ATOM 2498 C C . LYS A 1 303 ? -24.449 16.509 46.825 1.00 65.94 303 LYS A C 1
ATOM 2500 O O . LYS A 1 303 ? -23.885 16.016 45.854 1.00 65.94 303 LYS A O 1
ATOM 2505 N N . ASN A 1 304 ? -24.228 16.073 48.064 1.00 64.81 304 ASN A N 1
ATOM 2506 C CA . ASN A 1 304 ? -23.238 15.045 48.390 1.00 64.81 304 ASN A CA 1
ATOM 2507 C C . ASN A 1 304 ? -23.560 13.691 47.723 1.00 64.81 304 ASN A C 1
ATOM 2509 O O . ASN A 1 304 ? -22.671 12.983 47.250 1.00 64.81 304 ASN A O 1
ATOM 2513 N N . LYS A 1 305 ? -24.851 13.353 47.599 1.00 68.50 305 LYS A N 1
ATOM 2514 C CA . LYS A 1 305 ? -25.315 12.169 46.862 1.00 68.50 305 LYS A CA 1
ATOM 2515 C C . LYS A 1 305 ? -25.013 12.271 45.362 1.00 68.50 305 LYS A C 1
ATOM 2517 O O . LYS A 1 305 ? -24.556 11.284 44.790 1.00 68.50 305 LYS A O 1
ATOM 2522 N N . LYS A 1 306 ? -25.192 13.449 44.749 1.00 70.81 306 LYS A N 1
ATOM 2523 C CA . LYS A 1 306 ? -24.823 13.712 43.346 1.00 70.81 306 LYS A CA 1
ATOM 2524 C C . LYS A 1 306 ? -23.312 13.567 43.118 1.00 70.81 306 LYS A C 1
ATOM 2526 O O . LYS A 1 306 ? -22.909 12.830 42.223 1.00 70.81 306 LYS A O 1
ATOM 2531 N N . TYR A 1 307 ? -22.483 14.146 43.987 1.00 60.44 307 TYR A N 1
ATOM 2532 C CA . TYR A 1 307 ? -21.020 14.023 43.898 1.00 60.44 307 TYR A CA 1
ATOM 2533 C C . TYR A 1 307 ? -20.527 12.580 44.031 1.00 60.44 307 TYR A C 1
ATOM 2535 O O . TYR A 1 307 ? -19.582 12.168 43.361 1.00 60.44 307 TYR A O 1
ATOM 2543 N N . LYS A 1 308 ? -21.191 11.770 44.862 1.00 68.56 308 LYS A N 1
ATOM 2544 C CA . LYS A 1 308 ? -20.860 10.348 45.017 1.00 68.56 308 LYS A CA 1
ATOM 2545 C C . LYS A 1 308 ? -21.130 9.540 43.744 1.00 68.56 308 LYS A C 1
ATOM 2547 O O . LYS A 1 308 ? -20.424 8.564 43.494 1.00 68.56 308 LYS A O 1
ATOM 2552 N N . VAL A 1 309 ? -22.131 9.941 42.955 1.00 68.69 309 VAL A N 1
ATOM 2553 C CA . VAL A 1 309 ? -22.437 9.348 41.644 1.00 68.69 309 VAL A CA 1
ATOM 2554 C C . VAL A 1 309 ? -21.387 9.769 40.615 1.00 68.69 309 VAL A C 1
ATOM 2556 O O . VAL A 1 309 ? -20.792 8.898 39.987 1.00 68.69 309 VAL A O 1
ATOM 2559 N N . GLU A 1 310 ? -21.056 11.061 40.535 1.00 66.25 310 GLU A N 1
ATOM 2560 C CA . GLU A 1 310 ? -20.025 11.571 39.615 1.00 66.25 310 GLU A CA 1
ATOM 2561 C C . GLU A 1 310 ? -18.638 10.960 39.900 1.00 66.25 310 GLU A C 1
ATOM 2563 O O . GLU A 1 310 ? -17.961 10.500 38.984 1.00 66.25 310 GLU A O 1
ATOM 2568 N N . LEU A 1 311 ? -18.244 10.820 41.173 1.00 65.69 311 LEU A N 1
ATOM 2569 C CA . LEU A 1 311 ? -17.020 10.106 41.569 1.00 65.69 311 LEU A CA 1
ATOM 2570 C C . LEU A 1 311 ? -17.058 8.614 41.214 1.00 65.69 311 LEU A C 1
ATOM 2572 O O . LEU A 1 311 ? -16.025 8.036 40.878 1.00 65.69 311 LEU A O 1
ATOM 2576 N N . SER A 1 312 ? -18.227 7.973 41.299 1.00 69.94 312 SER A N 1
ATOM 2577 C CA . SER A 1 312 ? -18.422 6.582 40.868 1.00 69.94 312 SER A CA 1
ATOM 2578 C C . SER A 1 312 ? -18.170 6.434 39.371 1.00 69.94 312 SER A C 1
ATOM 2580 O O . SER A 1 312 ? -17.490 5.496 38.952 1.00 69.94 312 SER A O 1
ATOM 2582 N N . ASP A 1 313 ? -18.700 7.360 38.579 1.00 70.75 313 ASP A N 1
ATOM 2583 C CA . ASP A 1 313 ? -18.639 7.294 37.124 1.00 70.75 313 ASP A CA 1
ATOM 2584 C C . ASP A 1 313 ? -17.234 7.623 36.619 1.00 70.75 313 ASP A C 1
ATOM 2586 O O . ASP A 1 313 ? -16.695 6.862 35.818 1.00 70.75 313 ASP A O 1
ATOM 2590 N N . ILE A 1 314 ? -16.561 8.612 37.216 1.00 65.62 314 ILE A N 1
ATOM 2591 C CA . ILE A 1 314 ? -15.136 8.882 36.970 1.00 65.62 314 ILE A CA 1
ATOM 2592 C C . ILE A 1 314 ? -14.285 7.669 37.354 1.00 65.62 314 ILE A C 1
ATOM 2594 O O . ILE A 1 314 ? -13.391 7.269 36.615 1.00 65.62 314 ILE A O 1
ATOM 2598 N N . LYS A 1 315 ? -14.566 7.013 38.486 1.00 69.38 315 LYS A N 1
ATOM 2599 C CA . LYS A 1 315 ? -13.812 5.824 38.910 1.00 69.38 315 LYS A CA 1
ATOM 2600 C C . LYS A 1 315 ? -14.046 4.630 37.981 1.00 69.38 315 LYS A C 1
ATOM 2602 O O . LYS A 1 315 ? -13.124 3.848 37.763 1.00 69.38 315 LYS A O 1
ATOM 2607 N N . LYS A 1 316 ? -15.248 4.480 37.415 1.00 74.00 316 LYS A N 1
ATOM 2608 C CA . LYS A 1 316 ? -15.537 3.484 36.370 1.00 74.00 316 LYS A CA 1
ATOM 2609 C C . LYS A 1 316 ? -14.818 3.816 35.070 1.00 74.00 316 LYS A C 1
ATOM 2611 O O . LYS A 1 316 ? -14.255 2.909 34.470 1.00 74.00 316 LYS A O 1
ATOM 2616 N N . GLU A 1 317 ? -14.797 5.079 34.664 1.00 67.19 317 GLU A N 1
ATOM 2617 C CA . GLU A 1 317 ? -14.104 5.541 33.463 1.00 67.19 317 GLU A CA 1
ATOM 2618 C C . GLU A 1 317 ? -12.591 5.309 33.592 1.00 67.19 317 GLU A C 1
ATOM 2620 O O . GLU A 1 317 ? -12.010 4.608 32.763 1.00 67.19 317 GLU A O 1
ATOM 2625 N N . VAL A 1 318 ? -11.990 5.724 34.713 1.00 63.78 318 VAL A N 1
ATOM 2626 C CA . VAL A 1 318 ? -10.579 5.484 35.062 1.00 63.78 318 VAL A CA 1
ATOM 2627 C C . VAL A 1 318 ? -10.258 3.990 35.143 1.00 63.78 318 VAL A C 1
ATOM 2629 O O . VAL A 1 318 ? -9.240 3.561 34.609 1.00 63.78 318 VAL A O 1
ATOM 2632 N N . ASN A 1 319 ? -11.117 3.161 35.747 1.00 65.38 319 ASN A N 1
ATOM 2633 C CA . ASN A 1 319 ? -10.903 1.709 35.797 1.00 65.38 319 ASN A CA 1
ATOM 2634 C C . ASN A 1 319 ? -11.065 1.041 34.426 1.00 65.38 319 ASN A C 1
ATOM 2636 O O . ASN A 1 319 ? -10.327 0.105 34.116 1.00 65.38 319 ASN A O 1
ATOM 2640 N N . SER A 1 320 ? -11.997 1.516 33.595 1.00 61.41 320 SER A N 1
ATOM 2641 C CA . SER A 1 320 ? -12.141 1.044 32.219 1.00 61.41 320 SER A CA 1
ATOM 2642 C C . SER A 1 320 ? -10.894 1.393 31.409 1.00 61.41 320 SER A C 1
ATOM 2644 O O . SER A 1 320 ? -10.367 0.529 30.720 1.00 61.41 320 SER A O 1
ATOM 2646 N N . MET A 1 321 ? -10.331 2.592 31.587 1.00 53.94 321 MET A N 1
ATOM 2647 C CA . MET A 1 321 ? -9.103 3.024 30.923 1.00 53.94 321 MET A CA 1
ATOM 2648 C C . MET A 1 321 ? -7.867 2.307 31.464 1.00 53.94 321 MET A C 1
ATOM 2650 O O . MET A 1 321 ? -7.032 1.890 30.671 1.00 53.94 321 MET A O 1
ATOM 2654 N N . ALA A 1 322 ? -7.762 2.068 32.773 1.00 52.00 322 ALA A N 1
ATOM 2655 C CA . ALA A 1 322 ? -6.703 1.246 33.357 1.00 52.00 322 ALA A CA 1
ATOM 2656 C C . ALA A 1 322 ? -6.756 -0.197 32.828 1.00 52.00 322 ALA A C 1
ATOM 2658 O O . ALA A 1 322 ? -5.711 -0.805 32.601 1.00 52.00 322 ALA A O 1
ATOM 2659 N N . ALA A 1 323 ? -7.953 -0.730 32.560 1.00 52.25 323 ALA A N 1
ATOM 2660 C CA . ALA A 1 323 ? -8.120 -2.005 31.872 1.00 52.25 323 ALA A CA 1
ATOM 2661 C C . ALA A 1 323 ? -7.690 -1.921 30.395 1.00 52.25 323 ALA A C 1
ATOM 2663 O O . ALA A 1 323 ? -6.978 -2.810 29.934 1.00 52.25 323 ALA A O 1
ATOM 2664 N N . THR A 1 324 ? -8.016 -0.840 29.675 1.00 43.19 324 THR A N 1
ATOM 2665 C CA . THR A 1 324 ? -7.588 -0.621 28.278 1.00 43.19 324 THR A CA 1
ATOM 2666 C C . THR A 1 324 ? -6.068 -0.436 28.152 1.00 43.19 324 THR A C 1
ATOM 2668 O O . THR A 1 324 ? -5.449 -0.967 27.226 1.00 43.19 324 THR A O 1
ATOM 2671 N N . VAL A 1 325 ? -5.441 0.250 29.113 1.00 41.59 325 VAL A N 1
ATOM 2672 C CA . VAL A 1 325 ? -3.987 0.447 29.222 1.00 41.59 325 VAL A CA 1
ATOM 2673 C C . VAL A 1 325 ? -3.292 -0.858 29.625 1.00 41.59 325 VAL A C 1
ATOM 2675 O O . VAL A 1 325 ? -2.284 -1.206 29.014 1.00 41.59 325 VAL A O 1
ATOM 2678 N N . LYS A 1 326 ? -3.856 -1.656 30.545 1.00 42.41 326 LYS A N 1
ATOM 2679 C CA . LYS A 1 326 ? -3.342 -3.003 30.864 1.00 42.41 326 LYS A CA 1
ATOM 2680 C C . LYS A 1 326 ? -3.446 -3.970 29.685 1.00 42.41 326 LYS A C 1
ATOM 2682 O O . LYS A 1 326 ? -2.482 -4.671 29.396 1.00 42.41 326 LYS A O 1
ATOM 2687 N N . THR A 1 327 ? -4.530 -3.933 28.906 1.00 41.69 327 THR A N 1
ATOM 2688 C CA . THR A 1 327 ? -4.640 -4.755 27.684 1.00 41.69 327 THR A CA 1
ATOM 2689 C C . THR A 1 327 ? -3.679 -4.351 26.564 1.00 41.69 327 THR A C 1
ATOM 2691 O O . THR A 1 327 ? -3.486 -5.131 25.634 1.00 41.69 327 THR A O 1
ATOM 2694 N N . LYS A 1 328 ? -3.053 -3.169 26.640 1.00 43.16 328 LYS A N 1
ATOM 2695 C CA . LYS A 1 328 ? -1.996 -2.749 25.707 1.00 43.16 328 LYS A CA 1
ATOM 2696 C C . LYS A 1 328 ? -0.577 -2.904 26.272 1.00 43.16 328 LYS A C 1
ATOM 2698 O O . LYS A 1 328 ? 0.364 -2.816 25.489 1.00 43.16 328 LYS A O 1
ATOM 2703 N N . LYS A 1 329 ? -0.407 -3.145 27.582 1.00 39.50 329 LYS A N 1
ATOM 2704 C CA . LYS A 1 329 ? 0.908 -3.129 28.257 1.00 39.50 329 LYS A CA 1
ATOM 2705 C C . LYS A 1 329 ? 1.319 -4.424 28.976 1.00 39.50 329 LYS A C 1
ATOM 2707 O O . LYS A 1 329 ? 2.467 -4.508 29.388 1.00 39.50 329 LYS A O 1
ATOM 2712 N N . GLU A 1 330 ? 0.472 -5.451 29.067 1.00 38.44 330 GLU A N 1
ATOM 2713 C CA . GLU A 1 330 ? 0.852 -6.758 29.641 1.00 38.44 330 GLU A CA 1
ATOM 2714 C C . GLU A 1 330 ? 0.704 -7.898 28.619 1.00 38.44 330 GLU A C 1
ATOM 2716 O O . GLU A 1 330 ? -0.215 -8.711 28.662 1.00 38.44 330 GLU A O 1
ATOM 2721 N N . LEU A 1 331 ? 1.655 -7.978 27.688 1.00 41.00 331 LEU A N 1
ATOM 2722 C CA . LEU A 1 331 ? 2.229 -9.276 27.344 1.00 41.00 331 LEU A CA 1
ATOM 2723 C C . LEU A 1 331 ? 3.427 -9.424 28.274 1.00 41.00 331 LEU A C 1
ATOM 2725 O O . LEU A 1 331 ? 4.472 -8.824 28.030 1.00 41.00 331 LEU A O 1
ATOM 2729 N N . ASP A 1 332 ? 3.236 -10.153 29.371 1.00 40.62 332 ASP A N 1
ATOM 2730 C CA . ASP A 1 332 ? 4.322 -10.573 30.250 1.00 40.62 332 ASP A CA 1
ATOM 2731 C C . ASP A 1 332 ? 5.426 -11.197 29.366 1.00 40.62 332 ASP A C 1
ATOM 2733 O O . ASP A 1 332 ? 5.148 -12.169 28.651 1.00 40.62 332 ASP A O 1
ATOM 2737 N N . PRO A 1 333 ? 6.646 -10.627 29.295 1.00 44.78 333 PRO A N 1
ATOM 2738 C CA . PRO A 1 333 ? 7.666 -11.021 28.313 1.00 44.78 333 PRO A CA 1
ATOM 2739 C C . PRO A 1 333 ? 8.142 -12.478 28.456 1.00 44.78 333 PRO A C 1
ATOM 2741 O O . PRO A 1 333 ? 8.860 -12.987 27.586 1.00 44.78 333 PRO A O 1
ATOM 2744 N N . THR A 1 334 ? 7.723 -13.157 29.524 1.00 46.69 334 THR A N 1
ATOM 2745 C CA . THR A 1 334 ? 7.982 -14.567 29.832 1.00 46.69 334 THR A CA 1
ATOM 2746 C C . THR A 1 334 ? 6.777 -15.482 29.580 1.00 46.69 334 THR A C 1
ATOM 2748 O O . THR A 1 334 ? 6.983 -16.665 29.314 1.00 46.69 334 THR A O 1
ATOM 2751 N N . ASN A 1 335 ? 5.543 -14.962 29.559 1.00 61.50 335 ASN A N 1
ATOM 2752 C CA . ASN A 1 335 ? 4.318 -15.733 29.341 1.00 61.50 335 ASN A CA 1
ATOM 2753 C C . ASN A 1 335 ? 3.516 -15.157 28.170 1.00 61.50 335 ASN A C 1
ATOM 2755 O O . ASN A 1 335 ? 2.589 -14.365 28.327 1.00 61.50 335 ASN A O 1
ATOM 2759 N N . TYR A 1 336 ? 3.838 -15.621 26.962 1.00 80.44 336 TYR A N 1
ATOM 2760 C CA . TYR A 1 336 ? 3.084 -15.345 25.734 1.00 80.44 336 TYR A CA 1
ATOM 2761 C C . TYR A 1 336 ? 1.756 -16.114 25.707 1.00 80.44 336 TYR A C 1
ATOM 2763 O O . TYR A 1 336 ? 1.481 -16.872 24.772 1.00 80.44 336 TYR A O 1
ATOM 2771 N N . THR A 1 337 ? 0.957 -15.965 26.767 1.00 80.81 337 THR A N 1
ATOM 2772 C CA . THR A 1 337 ? -0.260 -16.732 26.983 1.00 80.81 337 THR A CA 1
ATOM 2773 C C . THR A 1 337 ? -1.502 -16.001 26.488 1.00 80.81 337 THR A C 1
ATOM 2775 O O . THR A 1 337 ? -1.823 -14.919 26.969 1.00 80.81 337 THR A O 1
ATOM 2778 N N . LEU A 1 338 ? -2.242 -16.605 25.556 1.00 83.94 338 LEU A N 1
ATOM 2779 C CA . LEU A 1 338 ? -3.569 -16.132 25.159 1.00 83.94 338 LEU A CA 1
ATOM 2780 C C . LEU A 1 338 ? -4.598 -16.482 26.240 1.00 83.94 338 LEU A C 1
ATOM 2782 O O . LEU A 1 338 ? -4.660 -17.626 26.694 1.00 83.94 338 LEU A O 1
ATOM 2786 N N . THR A 1 339 ? -5.441 -15.516 26.602 1.00 84.75 339 THR A N 1
ATOM 2787 C CA . THR A 1 339 ? -6.583 -15.731 27.507 1.00 84.75 339 THR A CA 1
ATOM 2788 C C . THR A 1 339 ? -7.620 -16.671 26.885 1.00 84.75 339 THR A C 1
ATOM 2790 O O . THR A 1 339 ? -7.765 -16.730 25.661 1.00 84.75 339 THR A O 1
ATOM 2793 N N . ASP A 1 340 ? -8.417 -17.361 27.704 1.00 80.44 340 ASP A N 1
ATOM 2794 C CA . ASP A 1 340 ? -9.446 -18.289 27.202 1.00 80.44 340 ASP A CA 1
ATOM 2795 C C . ASP A 1 340 ? -10.482 -17.597 26.309 1.00 80.44 340 ASP A C 1
ATOM 2797 O O . ASP A 1 340 ? -10.904 -18.149 25.293 1.00 80.44 340 ASP A O 1
ATOM 2801 N N . LYS A 1 341 ? -10.818 -16.335 26.611 1.00 81.06 341 LYS A N 1
ATOM 2802 C CA . LYS A 1 341 ? -11.680 -15.507 25.752 1.00 81.06 341 LYS A CA 1
ATOM 2803 C C . LYS A 1 341 ? -11.067 -15.278 24.370 1.00 81.06 341 LYS A C 1
ATOM 2805 O O . LYS A 1 341 ? -11.774 -15.343 23.369 1.00 81.06 341 LYS A O 1
ATOM 2810 N N . GLN A 1 342 ? -9.757 -15.033 24.299 1.00 83.75 342 GLN A N 1
ATOM 2811 C CA . GLN A 1 342 ? -9.052 -14.879 23.024 1.00 83.75 342 GLN A CA 1
ATOM 2812 C C . GLN A 1 342 ? -8.975 -16.201 22.258 1.00 83.75 342 GLN A C 1
ATOM 2814 O O . GLN A 1 342 ? -9.075 -16.178 21.034 1.00 83.75 342 GLN A O 1
ATOM 2819 N N . LYS A 1 343 ? -8.847 -17.337 22.957 1.00 85.12 343 LYS A N 1
ATOM 2820 C CA . LYS A 1 343 ? -8.847 -18.678 22.352 1.00 85.12 343 LYS A CA 1
ATOM 2821 C C . LYS A 1 343 ? -10.223 -19.095 21.820 1.00 85.12 343 LYS A C 1
ATOM 2823 O O . LYS A 1 343 ? -10.296 -19.769 20.794 1.00 85.12 343 LYS A O 1
ATOM 2828 N N . ALA A 1 344 ? -11.308 -18.697 22.485 1.00 83.06 344 ALA A N 1
ATOM 2829 C CA . ALA A 1 344 ? -12.674 -19.091 22.127 1.00 83.06 344 ALA A CA 1
ATOM 2830 C C . ALA A 1 344 ? -13.114 -18.597 20.735 1.00 83.06 344 ALA A C 1
ATOM 2832 O O . ALA A 1 344 ? -13.887 -19.276 20.067 1.00 83.06 344 ALA A O 1
ATOM 2833 N N . GLY A 1 345 ? -12.596 -17.452 20.277 1.00 84.00 345 GLY A N 1
ATOM 2834 C CA . GLY A 1 345 ? -12.921 -16.864 18.971 1.00 84.00 345 GLY A CA 1
ATOM 2835 C C . GLY A 1 345 ? -11.982 -17.254 17.824 1.00 84.00 345 GLY A C 1
ATOM 2836 O O . GLY A 1 345 ? -12.020 -16.611 16.775 1.00 84.00 345 GLY A O 1
ATOM 2837 N N . LEU A 1 346 ? -11.088 -18.230 18.017 1.00 90.31 346 LEU A N 1
ATOM 2838 C CA . LEU A 1 346 ? -10.118 -18.609 16.989 1.00 90.31 346 LEU A CA 1
ATOM 2839 C C . LEU A 1 346 ? -10.720 -19.592 15.971 1.00 90.31 346 LEU A C 1
ATOM 2841 O O . LEU A 1 346 ? -11.380 -20.557 16.367 1.00 90.31 346 LEU A O 1
ATOM 2845 N N . PRO A 1 347 ? -10.460 -19.398 14.666 1.00 89.56 347 PRO A N 1
ATOM 2846 C CA . PRO A 1 347 ? -10.999 -20.258 13.619 1.00 89.56 347 PRO A CA 1
ATOM 2847 C C . PRO A 1 347 ? -10.332 -21.641 13.660 1.00 89.56 347 PRO A C 1
ATOM 2849 O O . PRO A 1 347 ? -9.113 -21.747 13.589 1.00 89.56 347 PRO A O 1
ATOM 2852 N N . ARG A 1 348 ? -11.122 -22.712 13.806 1.00 92.06 348 ARG A N 1
ATOM 2853 C CA . ARG A 1 348 ? -10.627 -24.102 13.945 1.00 92.06 348 ARG A CA 1
ATOM 2854 C C . ARG A 1 348 ? -10.690 -24.915 12.646 1.00 92.06 348 ARG A C 1
ATOM 2856 O O . ARG A 1 348 ? -10.445 -26.115 12.653 1.00 92.06 348 ARG A O 1
ATOM 2863 N N . ASP A 1 349 ? -11.041 -24.256 11.552 1.00 91.69 349 ASP A N 1
ATOM 2864 C CA . ASP A 1 349 ? -11.274 -24.814 10.221 1.00 91.69 349 ASP A CA 1
ATOM 2865 C C . ASP A 1 349 ? -9.978 -25.257 9.526 1.00 91.69 349 ASP A C 1
ATOM 2867 O O . ASP A 1 349 ? -9.945 -26.289 8.860 1.00 91.69 349 ASP A O 1
ATOM 2871 N N . SER A 1 350 ? -8.892 -24.494 9.679 1.00 95.06 350 SER A N 1
ATOM 2872 C CA . SER A 1 350 ? -7.606 -24.821 9.065 1.00 95.06 350 SER A CA 1
ATOM 2873 C C . SER A 1 350 ? -6.411 -24.300 9.857 1.00 95.06 350 SER A C 1
ATOM 2875 O O . SER A 1 350 ? -6.443 -23.225 10.455 1.00 95.06 350 SER A O 1
ATOM 2877 N N . ILE A 1 351 ? -5.291 -25.028 9.771 1.00 94.88 351 ILE A N 1
ATOM 2878 C CA . ILE A 1 351 ? -4.011 -24.629 10.379 1.00 94.88 351 ILE A CA 1
ATOM 2879 C C . ILE A 1 351 ? -3.571 -23.248 9.882 1.00 94.88 351 ILE A C 1
ATOM 2881 O O . ILE A 1 351 ? -3.063 -22.450 10.664 1.00 94.88 351 ILE A O 1
ATOM 2885 N N . LYS A 1 352 ? -3.773 -22.946 8.591 1.00 94.50 352 LYS A N 1
ATOM 2886 C CA . LYS A 1 352 ? -3.363 -21.662 8.005 1.00 94.50 352 LYS A CA 1
ATOM 2887 C C . LYS A 1 352 ? -4.183 -20.493 8.553 1.00 94.50 352 LYS A C 1
ATOM 2889 O O . LYS A 1 352 ? -3.596 -19.472 8.906 1.00 94.50 352 LYS A O 1
ATOM 2894 N N . SER A 1 353 ? -5.504 -20.659 8.641 1.00 94.38 353 SER A N 1
ATOM 2895 C CA . SER A 1 353 ? -6.415 -19.660 9.209 1.00 94.38 353 SER A CA 1
ATOM 2896 C C . SER A 1 353 ? -6.098 -19.423 10.687 1.00 94.38 353 SER A C 1
ATOM 2898 O O . SER A 1 353 ? -5.791 -18.298 11.087 1.00 94.38 353 SER A O 1
ATOM 2900 N N . TYR A 1 354 ? -6.027 -20.500 11.476 1.00 95.62 354 TYR A N 1
ATOM 2901 C CA . TYR A 1 354 ? -5.718 -20.442 12.903 1.00 95.62 354 TYR A CA 1
ATOM 2902 C C . TYR A 1 354 ? -4.358 -19.790 13.186 1.00 95.62 354 TYR A C 1
ATOM 2904 O O . TYR A 1 354 ? -4.273 -18.837 13.963 1.00 95.62 354 TYR A O 1
ATOM 2912 N N . ALA A 1 355 ? -3.297 -20.239 12.503 1.00 95.62 355 ALA A N 1
ATOM 2913 C CA . ALA A 1 355 ? -1.957 -19.678 12.653 1.00 95.62 355 ALA A CA 1
ATOM 2914 C C . ALA A 1 355 ? -1.916 -18.191 12.270 1.00 95.62 355 ALA A C 1
ATOM 2916 O O . ALA A 1 355 ? -1.302 -17.391 12.975 1.00 95.62 355 ALA A O 1
ATOM 2917 N N . GLY A 1 356 ? -2.600 -17.801 11.189 1.00 94.69 356 GLY A N 1
ATOM 2918 C CA . GLY A 1 356 ? -2.683 -16.407 10.757 1.00 94.69 356 GLY A CA 1
ATOM 2919 C C . GLY A 1 356 ? -3.349 -15.494 11.791 1.00 94.69 356 GLY A C 1
ATOM 2920 O O . GLY A 1 356 ? -2.884 -14.369 11.996 1.00 94.69 356 GLY A O 1
ATOM 2921 N N . VAL A 1 357 ? -4.401 -15.972 12.465 1.00 94.31 357 VAL A N 1
ATOM 2922 C CA . VAL A 1 357 ? -5.075 -15.217 13.533 1.00 94.31 357 VAL A CA 1
ATOM 2923 C C . VAL A 1 357 ? -4.216 -15.157 14.793 1.00 94.31 357 VAL A C 1
ATOM 2925 O O . VAL A 1 357 ? -4.063 -14.073 15.346 1.00 94.31 357 VAL A O 1
ATOM 2928 N N . ILE A 1 358 ? -3.599 -16.264 15.221 1.00 95.06 358 ILE A N 1
ATOM 2929 C CA . ILE A 1 358 ? -2.713 -16.269 16.397 1.00 95.06 358 ILE A CA 1
ATOM 2930 C C . ILE A 1 358 ? -1.532 -15.319 16.220 1.00 95.06 358 ILE A C 1
ATOM 2932 O O . ILE A 1 358 ? -1.226 -14.552 17.131 1.00 95.06 358 ILE A O 1
ATOM 2936 N N . LEU A 1 359 ? -0.900 -15.315 15.046 1.00 94.81 359 LEU A N 1
ATOM 2937 C CA . LEU A 1 359 ? 0.171 -14.365 14.752 1.00 94.81 359 LEU A CA 1
ATOM 2938 C C . LEU A 1 359 ? -0.322 -12.918 14.863 1.00 94.81 359 LEU A C 1
ATOM 2940 O O . LEU A 1 359 ? 0.354 -12.100 15.471 1.00 94.81 359 LEU A O 1
ATOM 2944 N N . GLY A 1 360 ? -1.530 -12.616 14.378 1.00 92.88 360 GLY A N 1
ATOM 2945 C CA . GLY A 1 360 ? -2.145 -11.293 14.539 1.00 92.88 360 GLY A CA 1
ATOM 2946 C C . GLY A 1 360 ? -2.562 -10.936 15.972 1.00 92.88 360 GLY A C 1
ATOM 2947 O O . GLY A 1 360 ? -2.885 -9.783 16.233 1.00 92.88 360 GLY A O 1
ATOM 2948 N N . ARG A 1 361 ? -2.588 -11.904 16.898 1.00 92.31 361 ARG A N 1
ATOM 2949 C CA . ARG A 1 361 ? -2.852 -11.673 18.329 1.00 92.31 361 ARG A CA 1
ATOM 2950 C C . ARG A 1 361 ? -1.572 -11.511 19.144 1.00 92.31 361 ARG A C 1
ATOM 2952 O O . ARG A 1 361 ? -1.593 -10.791 20.133 1.00 92.31 361 ARG A O 1
ATOM 2959 N N . LEU A 1 362 ? -0.491 -12.187 18.753 1.00 91.69 362 LEU A N 1
ATOM 2960 C CA . LEU A 1 362 ? 0.798 -12.161 19.457 1.00 91.69 362 LEU A CA 1
ATOM 2961 C C . LEU A 1 362 ? 1.753 -11.068 18.952 1.00 91.69 362 LEU A C 1
ATOM 2963 O O . LEU A 1 362 ? 2.716 -10.727 19.641 1.00 91.69 362 LEU A O 1
ATOM 2967 N N . PHE A 1 363 ? 1.504 -10.537 17.757 1.00 93.00 363 PHE A N 1
ATOM 2968 C CA . PHE A 1 363 ? 2.317 -9.502 17.131 1.00 93.00 363 PHE A CA 1
ATOM 2969 C C . PHE A 1 363 ? 1.445 -8.344 16.661 1.00 93.00 363 PHE A C 1
ATOM 2971 O O . PHE A 1 363 ? 0.316 -8.541 16.203 1.00 93.00 363 PHE A O 1
ATOM 2978 N N . LEU A 1 364 ? 1.994 -7.134 16.740 1.00 91.25 364 LEU A N 1
ATOM 2979 C CA . LEU A 1 364 ? 1.338 -5.954 16.190 1.00 91.25 364 LEU A CA 1
ATOM 2980 C C . LEU A 1 364 ? 1.358 -6.001 14.652 1.00 91.25 364 LEU A C 1
ATOM 2982 O O . LEU A 1 364 ? 2.309 -6.526 14.068 1.00 91.25 364 LEU A O 1
ATOM 2986 N N . PRO A 1 365 ? 0.368 -5.403 13.963 1.00 91.31 365 PRO A N 1
ATOM 2987 C CA . PRO A 1 365 ? 0.359 -5.346 12.501 1.00 91.31 365 PRO A CA 1
ATOM 2988 C C . PRO A 1 365 ? 1.645 -4.757 11.901 1.00 91.31 365 PRO A C 1
ATOM 2990 O O . PRO A 1 365 ? 2.160 -5.304 10.931 1.00 91.31 365 PRO A O 1
ATOM 2993 N N . ALA A 1 366 ? 2.197 -3.707 12.521 1.00 89.06 366 ALA A N 1
ATOM 2994 C CA . ALA A 1 366 ? 3.452 -3.080 12.097 1.00 89.06 366 ALA A CA 1
ATOM 2995 C C . ALA A 1 366 ? 4.683 -3.978 12.325 1.00 89.06 366 ALA A C 1
ATOM 2997 O O . ALA A 1 366 ? 5.605 -3.991 11.514 1.00 89.06 366 ALA A O 1
ATOM 2998 N N . GLU A 1 367 ? 4.701 -4.771 13.406 1.00 91.81 367 GLU A N 1
ATOM 2999 C CA . GLU A 1 367 ? 5.758 -5.769 13.611 1.00 91.81 367 GLU A CA 1
ATOM 3000 C C . GLU A 1 367 ? 5.696 -6.841 12.517 1.00 91.81 367 GLU A C 1
ATOM 3002 O O . GLU A 1 367 ? 6.730 -7.227 11.978 1.00 91.81 367 GLU A O 1
ATOM 3007 N N . LEU A 1 368 ? 4.490 -7.300 12.163 1.00 93.62 368 LEU A N 1
ATOM 3008 C CA . LEU A 1 368 ? 4.303 -8.315 11.127 1.00 93.62 368 LEU A CA 1
ATOM 3009 C C . LEU A 1 368 ? 4.693 -7.806 9.733 1.00 93.62 368 LEU A C 1
ATOM 3011 O O . LEU A 1 368 ? 5.315 -8.555 8.990 1.00 93.62 368 LEU A O 1
ATOM 3015 N N . SER A 1 369 ? 4.375 -6.560 9.371 1.00 91.25 369 SER A N 1
ATOM 3016 C CA . SER A 1 369 ? 4.757 -6.011 8.060 1.00 91.25 369 SER A CA 1
ATOM 3017 C C . SER A 1 369 ? 6.267 -5.794 7.927 1.00 91.25 369 SER A C 1
ATOM 3019 O O . SER A 1 369 ? 6.826 -5.970 6.844 1.00 91.25 369 SER A O 1
ATOM 3021 N N . ASN A 1 370 ? 6.934 -5.449 9.032 1.00 91.38 370 ASN A N 1
ATOM 3022 C CA . ASN A 1 370 ? 8.335 -5.029 9.019 1.00 91.38 370 ASN A CA 1
ATOM 3023 C C . ASN A 1 370 ? 9.312 -6.129 9.455 1.00 91.38 370 ASN A C 1
ATOM 3025 O O . ASN A 1 370 ? 10.515 -5.892 9.462 1.00 91.38 370 ASN A O 1
ATOM 3029 N N . SER A 1 371 ? 8.832 -7.329 9.793 1.00 94.62 371 SER A N 1
ATOM 3030 C CA . SER A 1 371 ? 9.677 -8.453 10.221 1.00 94.62 371 SER A 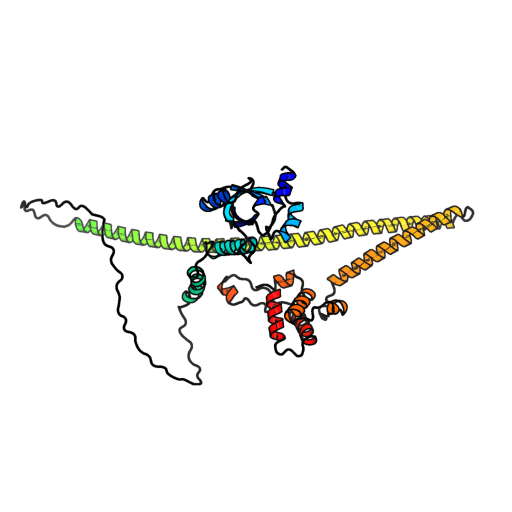CA 1
ATOM 3031 C C . SER A 1 371 ? 9.701 -9.594 9.208 1.00 94.62 371 SER A C 1
ATOM 3033 O O . SER A 1 371 ? 8.868 -9.698 8.310 1.00 94.62 371 SER A O 1
ATOM 3035 N N . SER A 1 372 ? 10.660 -10.500 9.374 1.00 94.31 372 SER A N 1
ATOM 3036 C CA . SER A 1 372 ? 10.734 -11.770 8.657 1.00 94.31 372 SER A CA 1
ATOM 3037 C C . SER A 1 372 ? 10.763 -12.949 9.630 1.00 94.31 372 SER A C 1
ATOM 3039 O O . SER A 1 372 ? 10.996 -12.808 10.831 1.00 94.31 372 SER A O 1
ATOM 3041 N N . LEU A 1 373 ? 10.526 -14.158 9.117 1.00 92.38 373 LEU A N 1
ATOM 3042 C CA . LEU A 1 373 ? 10.541 -15.364 9.948 1.00 92.38 373 LEU A CA 1
ATOM 3043 C C . LEU A 1 373 ? 11.954 -15.712 10.452 1.00 92.38 373 LEU A C 1
ATOM 3045 O O . LEU A 1 373 ? 12.096 -16.346 11.493 1.00 92.38 373 LEU A O 1
ATOM 3049 N N . THR A 1 374 ? 12.986 -15.364 9.679 1.00 91.50 374 THR A N 1
ATOM 3050 C CA . THR A 1 374 ? 14.373 -15.806 9.896 1.00 91.50 374 THR A CA 1
ATOM 3051 C C . THR A 1 374 ? 15.355 -14.669 10.143 1.00 91.50 374 THR A C 1
ATOM 3053 O O . THR A 1 374 ? 16.500 -14.950 10.479 1.00 91.50 374 THR A O 1
ATOM 3056 N N . GLY A 1 375 ? 14.965 -13.411 9.929 1.00 92.00 375 GLY A N 1
ATOM 3057 C CA . GLY A 1 375 ? 15.893 -12.275 9.926 1.00 92.00 375 GLY A CA 1
ATOM 3058 C C . GLY A 1 375 ? 16.848 -12.261 8.731 1.00 92.00 375 GLY A C 1
ATOM 3059 O O . GLY A 1 375 ? 17.759 -11.446 8.683 1.00 92.00 375 GLY A O 1
ATOM 3060 N N . LYS A 1 376 ? 16.687 -13.198 7.788 1.00 91.75 376 LYS A N 1
ATOM 3061 C CA . LYS A 1 376 ? 17.592 -13.379 6.650 1.00 91.75 376 LYS A CA 1
ATOM 3062 C C . LYS A 1 376 ? 16.936 -12.855 5.391 1.00 91.75 376 LYS A C 1
ATOM 3064 O O . LYS A 1 376 ? 15.764 -13.146 5.142 1.00 91.75 376 LYS A O 1
ATOM 3069 N N . LEU A 1 377 ? 17.718 -12.153 4.582 1.00 89.94 377 LEU A N 1
ATOM 3070 C CA . LEU A 1 377 ? 17.293 -11.800 3.244 1.00 89.94 377 LEU A CA 1
ATOM 3071 C C . LEU A 1 377 ? 17.154 -13.069 2.396 1.00 89.94 377 LEU A C 1
ATOM 3073 O O . LEU A 1 377 ? 17.959 -13.995 2.514 1.00 89.94 377 LEU A O 1
ATOM 3077 N N . SER A 1 378 ? 16.121 -13.135 1.560 1.00 86.81 378 SER A N 1
ATOM 3078 C CA . SER A 1 378 ? 16.028 -14.227 0.596 1.00 86.81 378 SER A CA 1
ATOM 3079 C C . SER A 1 378 ? 17.048 -14.001 -0.523 1.00 86.81 378 SER A C 1
ATOM 3081 O O . SER A 1 378 ? 17.264 -12.858 -0.923 1.00 86.81 378 SER A O 1
ATOM 3083 N N . ASN A 1 379 ? 17.638 -15.072 -1.065 1.00 87.69 379 ASN A N 1
ATOM 3084 C CA . ASN A 1 379 ? 18.545 -14.961 -2.218 1.00 87.69 379 ASN A CA 1
ATOM 3085 C C . ASN A 1 379 ? 17.867 -14.242 -3.393 1.00 87.69 379 ASN A C 1
ATOM 3087 O O . ASN A 1 379 ? 18.505 -13.473 -4.095 1.00 87.69 379 ASN A O 1
ATOM 3091 N N . TYR A 1 380 ? 16.555 -14.437 -3.552 1.00 84.06 380 TYR A N 1
ATOM 3092 C CA . TYR A 1 380 ? 15.748 -13.731 -4.542 1.00 84.06 380 TYR A CA 1
ATOM 3093 C C . TYR A 1 380 ? 15.697 -12.217 -4.287 1.00 84.06 380 TYR A C 1
ATOM 3095 O O . TYR A 1 380 ? 15.870 -11.434 -5.212 1.00 84.06 380 TYR A O 1
ATOM 3103 N N . SER A 1 381 ? 15.494 -11.793 -3.036 1.00 83.44 381 SER A N 1
ATOM 3104 C CA . SER A 1 381 ? 15.510 -10.375 -2.655 1.00 83.44 381 SER A CA 1
ATOM 3105 C C . SER A 1 381 ? 16.891 -9.752 -2.860 1.00 83.44 381 SER A C 1
ATOM 3107 O O . SER A 1 381 ? 16.959 -8.619 -3.317 1.00 83.44 381 SER A O 1
ATOM 3109 N N . LEU A 1 382 ? 17.965 -10.497 -2.564 1.00 85.06 382 LEU A N 1
ATOM 3110 C CA . LEU A 1 382 ? 19.350 -10.057 -2.767 1.00 85.06 382 LEU A CA 1
ATOM 3111 C C . LEU A 1 382 ? 19.684 -9.933 -4.264 1.00 85.06 382 LEU A C 1
ATOM 3113 O O . LEU A 1 382 ? 20.347 -8.988 -4.670 1.00 85.06 382 LEU A O 1
ATOM 3117 N N . ALA A 1 383 ? 19.184 -10.861 -5.086 1.00 83.94 383 ALA A N 1
ATOM 3118 C CA . ALA A 1 383 ? 19.359 -10.845 -6.537 1.00 83.94 383 ALA A CA 1
ATOM 3119 C C . ALA A 1 383 ? 18.554 -9.723 -7.215 1.00 83.94 383 ALA A C 1
ATOM 3121 O O . ALA A 1 383 ? 19.046 -9.074 -8.129 1.00 83.94 383 ALA A O 1
ATOM 3122 N N . MET A 1 384 ? 17.324 -9.466 -6.756 1.00 86.12 384 MET A N 1
ATOM 3123 C CA . MET A 1 384 ? 16.468 -8.399 -7.295 1.00 86.12 384 MET A CA 1
ATOM 3124 C C . MET A 1 384 ? 16.903 -7.006 -6.841 1.00 86.12 384 MET A C 1
ATOM 3126 O O . MET A 1 384 ? 16.717 -6.025 -7.556 1.00 86.12 384 MET A O 1
ATOM 3130 N N . ASN A 1 385 ? 17.446 -6.906 -5.632 1.00 87.62 385 ASN A N 1
ATOM 3131 C CA . ASN A 1 385 ? 17.955 -5.667 -5.079 1.00 87.62 385 ASN A CA 1
ATOM 3132 C C . ASN A 1 385 ? 19.160 -5.994 -4.182 1.00 87.62 385 ASN A C 1
ATOM 3134 O O . ASN A 1 385 ? 18.968 -6.357 -3.020 1.00 87.62 385 ASN A O 1
ATOM 3138 N N . PRO A 1 386 ? 20.399 -5.819 -4.679 1.00 86.00 386 PRO A N 1
ATOM 3139 C CA . PRO A 1 386 ? 21.616 -6.047 -3.893 1.00 86.00 386 PRO A CA 1
ATOM 3140 C C . PRO A 1 386 ? 21.673 -5.208 -2.611 1.00 86.00 386 PRO A C 1
ATOM 3142 O O . PRO A 1 386 ? 22.345 -5.577 -1.654 1.00 86.00 386 PRO A O 1
ATOM 3145 N N . ASN A 1 387 ? 20.919 -4.102 -2.573 1.00 86.44 387 ASN A N 1
ATOM 3146 C CA . ASN A 1 387 ? 20.800 -3.208 -1.426 1.00 86.44 387 ASN A CA 1
ATOM 3147 C C . ASN A 1 387 ? 19.571 -3.505 -0.551 1.00 86.44 387 ASN A C 1
ATOM 3149 O O . ASN A 1 387 ? 19.218 -2.693 0.305 1.00 86.44 387 ASN A O 1
ATOM 3153 N N . ALA A 1 388 ? 18.857 -4.612 -0.775 1.00 87.94 388 ALA A N 1
ATOM 3154 C CA . ALA A 1 388 ? 17.707 -4.955 0.046 1.00 87.94 388 ALA A CA 1
ATOM 3155 C C . ALA A 1 388 ? 18.146 -5.226 1.490 1.00 87.94 388 ALA A C 1
ATOM 3157 O O . ALA A 1 388 ? 19.010 -6.056 1.772 1.00 87.94 388 ALA A O 1
ATOM 3158 N N . VAL A 1 389 ? 17.513 -4.513 2.419 1.00 89.25 389 VAL A N 1
ATOM 3159 C CA . VAL A 1 389 ? 17.813 -4.608 3.846 1.00 89.25 389 VAL A CA 1
ATOM 3160 C C . VAL A 1 389 ? 17.063 -5.791 4.449 1.00 89.25 389 VAL A C 1
ATOM 3162 O O . VAL A 1 389 ? 15.867 -5.987 4.212 1.00 89.25 389 VAL A O 1
ATOM 3165 N N . ALA A 1 390 ? 17.770 -6.596 5.242 1.00 90.88 390 ALA A N 1
ATOM 3166 C CA . ALA A 1 390 ? 17.171 -7.723 5.938 1.00 90.88 390 ALA A CA 1
ATOM 3167 C C . ALA A 1 390 ? 16.161 -7.228 6.974 1.00 90.88 390 ALA A C 1
ATOM 3169 O O . ALA A 1 390 ? 16.519 -6.530 7.920 1.00 90.88 390 ALA A O 1
ATOM 3170 N N . ARG A 1 391 ? 14.891 -7.617 6.809 1.00 93.38 391 ARG A N 1
ATOM 3171 C CA . ARG A 1 391 ? 13.866 -7.370 7.828 1.00 93.38 391 ARG A CA 1
ATOM 3172 C C . ARG A 1 391 ? 14.223 -8.147 9.102 1.00 93.38 391 ARG A C 1
ATOM 3174 O O . ARG A 1 391 ? 14.516 -9.345 8.980 1.00 93.38 391 ARG A O 1
ATOM 3181 N N . PRO A 1 392 ? 14.150 -7.535 10.299 1.00 94.62 392 PRO A N 1
ATOM 3182 C CA . PRO A 1 392 ? 14.465 -8.197 11.563 1.00 94.62 392 PRO A CA 1
ATOM 3183 C C . PRO A 1 392 ? 13.651 -9.482 11.759 1.00 94.62 392 PRO A C 1
ATOM 3185 O O . PRO A 1 392 ? 12.527 -9.610 11.273 1.00 94.62 392 PRO A O 1
ATOM 3188 N N . ALA A 1 393 ? 14.225 -10.461 12.459 1.00 94.69 393 ALA A N 1
ATOM 3189 C CA . ALA A 1 393 ? 13.504 -11.683 12.799 1.00 94.69 393 ALA A CA 1
ATOM 3190 C C . ALA A 1 393 ? 12.385 -11.384 13.807 1.00 94.69 393 ALA A C 1
ATOM 3192 O O . ALA A 1 393 ? 12.586 -10.623 14.755 1.00 94.69 393 ALA A O 1
ATOM 3193 N N . LEU A 1 394 ? 11.232 -12.042 13.659 1.00 94.06 394 LEU A N 1
ATOM 3194 C CA . LEU A 1 394 ? 10.228 -12.065 14.723 1.00 94.06 394 LEU A CA 1
ATOM 3195 C C . LEU A 1 394 ? 10.833 -12.602 16.026 1.00 94.06 394 LEU A C 1
ATOM 3197 O O . LEU A 1 394 ? 11.659 -13.516 16.005 1.00 94.06 394 LEU A O 1
ATOM 3201 N N . SER A 1 395 ? 10.338 -12.097 17.161 1.00 93.25 395 SER A N 1
ATOM 3202 C CA . SER A 1 395 ? 10.697 -12.603 18.491 1.00 93.25 395 SER A CA 1
ATOM 3203 C C . SER A 1 395 ? 10.589 -14.141 18.537 1.00 93.25 395 SER A C 1
ATOM 3205 O O . SER A 1 395 ? 9.480 -14.676 18.383 1.00 93.25 395 SER A O 1
ATOM 3207 N N . PRO A 1 396 ? 11.707 -14.867 18.761 1.00 92.25 396 PRO A N 1
ATOM 3208 C CA . PRO A 1 396 ? 11.720 -16.328 18.729 1.00 92.25 396 PRO A CA 1
ATOM 3209 C C . PRO A 1 396 ? 10.752 -16.949 19.737 1.00 92.25 396 PRO A C 1
ATOM 3211 O O . PRO A 1 396 ? 10.075 -17.925 19.420 1.00 92.25 396 PRO A O 1
ATOM 3214 N N . ASN A 1 397 ? 10.626 -16.340 20.919 1.00 90.75 397 ASN A N 1
ATOM 3215 C CA . ASN A 1 397 ? 9.768 -16.839 21.990 1.00 90.75 397 ASN A CA 1
ATOM 3216 C C . ASN A 1 397 ? 8.276 -16.670 21.655 1.00 90.75 397 ASN A C 1
ATOM 3218 O O . ASN A 1 397 ? 7.502 -17.615 21.808 1.00 90.75 397 ASN A O 1
ATOM 3222 N N . ARG A 1 398 ? 7.874 -15.516 21.098 1.00 92.88 398 ARG A N 1
ATOM 3223 C CA . ARG A 1 398 ? 6.501 -15.296 20.602 1.00 92.88 398 ARG A CA 1
ATOM 3224 C C . ARG A 1 398 ? 6.149 -16.247 19.466 1.00 92.88 398 ARG A C 1
ATOM 3226 O O . ARG A 1 398 ? 5.054 -16.808 19.428 1.00 92.88 398 ARG A O 1
ATOM 3233 N N . LEU A 1 399 ? 7.091 -16.469 18.551 1.00 93.88 399 LEU A N 1
ATOM 3234 C CA . LEU A 1 399 ? 6.908 -17.400 17.442 1.00 93.88 399 LEU A CA 1
ATOM 3235 C C . LEU A 1 399 ? 6.798 -18.851 17.936 1.00 93.88 399 LEU A C 1
ATOM 3237 O O . LEU A 1 399 ? 5.996 -19.624 17.411 1.00 93.88 399 LEU A O 1
ATOM 3241 N N . HIS A 1 400 ? 7.568 -19.222 18.961 1.00 92.12 400 HIS A N 1
ATOM 3242 C CA . HIS A 1 400 ? 7.463 -20.521 19.620 1.00 92.12 400 HIS A CA 1
ATOM 3243 C C . HIS A 1 400 ? 6.097 -20.703 20.291 1.00 92.12 400 HIS A C 1
ATOM 3245 O O . HIS A 1 400 ? 5.465 -21.744 20.118 1.00 92.12 400 HIS A O 1
ATOM 3251 N N . ALA A 1 401 ? 5.595 -19.691 20.999 1.00 92.94 401 ALA A N 1
ATOM 3252 C CA . ALA A 1 401 ? 4.261 -19.730 21.594 1.00 92.94 401 ALA A CA 1
ATOM 3253 C C . ALA A 1 401 ? 3.167 -19.905 20.527 1.00 92.94 401 ALA A C 1
ATOM 3255 O O . ALA A 1 401 ? 2.306 -20.774 20.657 1.00 92.94 401 ALA A O 1
ATOM 3256 N N . ALA A 1 402 ? 3.256 -19.170 19.413 1.00 94.44 402 ALA A N 1
ATOM 3257 C CA . ALA A 1 402 ? 2.340 -19.319 18.282 1.00 94.44 402 ALA A CA 1
ATOM 3258 C C . ALA A 1 402 ? 2.335 -20.751 17.710 1.00 94.44 402 ALA A C 1
ATOM 3260 O O . ALA A 1 402 ? 1.276 -21.306 17.393 1.00 94.44 402 ALA A O 1
ATOM 3261 N N . ARG A 1 403 ? 3.521 -21.367 17.602 1.00 94.94 403 ARG A N 1
ATOM 3262 C CA . ARG A 1 403 ? 3.673 -22.765 17.174 1.00 94.94 403 ARG A CA 1
ATOM 3263 C C . ARG A 1 403 ? 3.039 -23.728 18.165 1.00 94.94 403 ARG A C 1
ATOM 3265 O O . ARG A 1 403 ? 2.307 -24.605 17.724 1.00 94.94 403 ARG A O 1
ATOM 3272 N N . ASN A 1 404 ? 3.273 -23.546 19.463 1.00 93.25 404 ASN A N 1
ATOM 3273 C CA . ASN A 1 404 ? 2.695 -24.393 20.505 1.00 93.25 404 ASN A CA 1
ATOM 3274 C C . ASN A 1 404 ? 1.168 -24.358 20.470 1.00 93.25 404 ASN A C 1
ATOM 3276 O O . ASN A 1 404 ? 0.549 -25.415 20.433 1.00 93.25 404 ASN A O 1
ATOM 3280 N N . TYR A 1 405 ? 0.564 -23.172 20.360 1.00 94.00 405 TYR A N 1
ATOM 3281 C CA . TYR A 1 405 ? -0.891 -23.065 20.240 1.00 94.00 405 TYR A CA 1
ATOM 3282 C C . TYR A 1 405 ? -1.452 -23.765 19.010 1.00 94.00 405 TYR A C 1
ATOM 3284 O O . TYR A 1 405 ? -2.535 -24.345 19.056 1.00 94.00 405 TYR A O 1
ATOM 3292 N N . THR A 1 406 ? -0.731 -23.690 17.892 1.00 93.75 406 THR A N 1
ATOM 3293 C CA . THR A 1 406 ? -1.139 -24.366 16.657 1.00 93.75 406 THR A CA 1
ATOM 3294 C C . THR A 1 406 ? -0.985 -25.883 16.790 1.00 93.75 406 THR A C 1
ATOM 3296 O O . THR A 1 406 ? -1.858 -26.627 16.354 1.00 93.75 406 THR A O 1
ATOM 3299 N N . ALA A 1 407 ? 0.094 -26.347 17.422 1.00 93.12 407 ALA A N 1
ATOM 3300 C CA . ALA A 1 407 ? 0.353 -27.763 17.664 1.00 93.12 407 ALA A CA 1
ATOM 3301 C C . ALA A 1 407 ? -0.669 -28.389 18.621 1.00 93.12 407 ALA A C 1
ATOM 3303 O O . ALA A 1 407 ? -1.106 -29.510 18.385 1.00 93.12 407 ALA A O 1
ATOM 3304 N N . GLU A 1 408 ? -1.065 -27.659 19.665 1.00 92.62 408 GLU A N 1
ATOM 3305 C CA . GLU A 1 408 ? -2.055 -28.089 20.656 1.00 92.62 408 GLU A CA 1
ATOM 3306 C C . GLU A 1 408 ? -3.423 -28.346 20.011 1.00 92.62 408 GLU A C 1
ATOM 3308 O O . GLU A 1 408 ? -4.078 -29.339 20.321 1.00 92.62 408 GLU A O 1
ATOM 3313 N N . LEU A 1 409 ? -3.830 -27.496 19.060 1.00 92.50 409 LEU A N 1
ATOM 3314 C CA . LEU A 1 409 ? -5.107 -27.653 18.363 1.00 92.50 409 LEU A CA 1
ATOM 3315 C C . LEU A 1 409 ? -5.053 -28.685 17.222 1.00 92.50 409 LEU A C 1
ATOM 3317 O O . LEU A 1 409 ? -6.048 -29.357 16.955 1.00 92.50 409 LEU A O 1
ATOM 3321 N N . PHE A 1 410 ? -3.901 -28.840 16.558 1.00 92.56 410 PHE A N 1
ATOM 3322 C CA . PHE A 1 410 ? -3.736 -29.733 15.402 1.00 92.56 410 PHE A CA 1
ATOM 3323 C C . PHE A 1 410 ? -2.642 -30.809 15.586 1.00 92.56 410 PHE A C 1
ATOM 3325 O O . PHE A 1 410 ? -1.818 -31.002 14.683 1.00 92.56 410 PHE A O 1
ATOM 3332 N N . PRO A 1 411 ? -2.638 -31.582 16.690 1.00 85.00 411 PRO A N 1
ATOM 3333 C CA . PRO A 1 411 ? -1.520 -32.463 17.042 1.00 85.00 411 PRO A CA 1
ATOM 3334 C C . PRO A 1 411 ? -1.344 -33.646 16.081 1.00 85.00 411 PRO A C 1
ATOM 3336 O O . PRO A 1 411 ? -0.248 -34.183 15.946 1.00 85.00 411 PRO A O 1
ATOM 3339 N N . LYS A 1 412 ? -2.414 -34.055 15.387 1.00 87.00 412 LYS A N 1
ATOM 3340 C CA . LYS A 1 412 ? -2.427 -35.234 14.503 1.00 87.00 412 LYS A CA 1
ATOM 3341 C C . LYS A 1 412 ? -2.007 -34.941 13.057 1.00 87.00 412 LYS A C 1
ATOM 3343 O O . LYS A 1 412 ? -1.886 -35.869 12.262 1.00 87.00 412 LYS A O 1
ATOM 3348 N N . THR A 1 413 ? -1.788 -33.678 12.687 1.00 89.62 413 THR A N 1
ATOM 3349 C CA . THR A 1 413 ? -1.459 -33.325 11.297 1.00 89.62 413 THR A CA 1
ATOM 3350 C C . THR A 1 413 ? 0.045 -33.427 11.070 1.00 89.62 413 THR A C 1
ATOM 3352 O O . THR A 1 413 ? 0.794 -32.592 11.567 1.00 89.62 413 THR A O 1
ATOM 3355 N N . LYS A 1 414 ? 0.501 -34.416 10.292 1.00 87.06 414 LYS A N 1
ATOM 3356 C CA . LYS A 1 414 ? 1.935 -34.693 10.061 1.00 87.06 414 LYS A CA 1
ATOM 3357 C C . LYS A 1 414 ? 2.731 -33.464 9.584 1.00 87.06 414 LYS A C 1
ATOM 3359 O O . LYS A 1 414 ? 3.860 -33.262 10.022 1.00 87.06 414 LYS A O 1
ATOM 3364 N N . ASP A 1 415 ? 2.098 -32.589 8.799 1.00 92.31 415 ASP A N 1
ATOM 3365 C CA . ASP A 1 415 ? 2.737 -31.422 8.173 1.00 92.31 415 ASP A CA 1
ATOM 3366 C C . ASP A 1 415 ? 2.399 -30.076 8.836 1.00 92.31 415 ASP A C 1
ATOM 3368 O O . ASP A 1 415 ? 2.594 -29.010 8.240 1.00 92.31 415 ASP A O 1
ATOM 3372 N N . TRP A 1 416 ? 1.907 -30.074 10.082 1.00 93.50 416 TRP A N 1
ATOM 3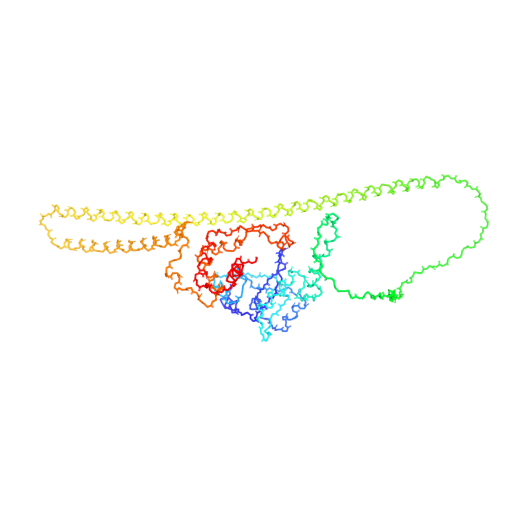373 C CA . TRP A 1 416 ? 1.450 -28.837 10.731 1.00 93.50 416 TRP A CA 1
ATOM 3374 C C . TRP A 1 416 ? 2.541 -27.761 10.811 1.00 93.50 416 TRP A C 1
ATOM 3376 O O . TRP A 1 416 ? 2.249 -26.582 10.619 1.00 93.50 416 TRP A O 1
ATOM 3386 N N . LYS A 1 417 ? 3.810 -28.146 11.017 1.00 93.88 417 LYS A N 1
ATOM 3387 C CA . LYS A 1 417 ? 4.949 -27.208 11.059 1.00 93.88 417 LYS A CA 1
ATOM 3388 C C . LYS A 1 417 ? 5.160 -26.503 9.719 1.00 93.88 417 LYS A C 1
ATOM 3390 O O . LYS A 1 417 ? 5.406 -25.297 9.688 1.00 93.88 417 LYS A O 1
ATOM 3395 N N . ALA A 1 418 ? 5.062 -27.243 8.614 1.00 94.19 418 ALA A N 1
ATOM 3396 C CA . ALA A 1 418 ? 5.214 -26.692 7.270 1.00 94.19 418 ALA A CA 1
ATOM 3397 C C . ALA A 1 418 ? 4.050 -25.749 6.934 1.00 94.19 418 ALA A C 1
ATOM 3399 O O . ALA A 1 418 ? 4.269 -24.638 6.445 1.00 94.19 418 ALA A O 1
ATOM 3400 N N . LEU A 1 419 ? 2.825 -26.151 7.282 1.00 94.81 419 LEU A N 1
ATOM 3401 C CA . LEU A 1 419 ? 1.620 -25.343 7.097 1.00 94.81 419 LEU A CA 1
ATOM 3402 C C . LEU A 1 419 ? 1.638 -24.068 7.951 1.00 94.81 419 LEU A C 1
ATOM 3404 O O . LEU A 1 419 ? 1.314 -22.998 7.437 1.00 94.81 419 LEU A O 1
ATOM 3408 N N . PHE A 1 420 ? 2.090 -24.153 9.206 1.00 96.31 420 PHE A N 1
ATOM 3409 C CA . PHE A 1 420 ? 2.299 -22.994 10.075 1.00 96.31 420 PHE A CA 1
ATOM 3410 C C . PHE A 1 420 ? 3.320 -22.026 9.471 1.00 96.31 420 PHE A C 1
ATOM 3412 O O . PHE A 1 420 ? 3.040 -20.839 9.337 1.00 96.31 420 PHE A O 1
ATOM 3419 N N . ASN A 1 421 ? 4.492 -22.517 9.055 1.00 94.62 421 ASN A N 1
ATOM 3420 C CA . ASN A 1 421 ? 5.526 -21.664 8.464 1.00 94.62 421 ASN A CA 1
ATOM 3421 C C . ASN A 1 421 ? 5.048 -21.019 7.150 1.00 94.62 421 ASN A C 1
ATOM 3423 O O . ASN A 1 421 ? 5.386 -19.869 6.880 1.00 94.62 421 ASN A O 1
ATOM 3427 N N . SER A 1 422 ? 4.250 -21.727 6.345 1.00 94.00 422 SER A N 1
ATOM 3428 C CA . SER A 1 422 ? 3.611 -21.168 5.148 1.00 94.00 422 SER A CA 1
ATOM 3429 C C . SER A 1 422 ? 2.624 -20.050 5.501 1.00 94.00 422 SER A C 1
ATOM 3431 O O . SER A 1 422 ? 2.666 -18.990 4.881 1.00 94.00 422 SER A O 1
ATOM 3433 N N . ALA A 1 423 ? 1.784 -20.249 6.519 1.00 94.50 423 ALA A N 1
ATOM 3434 C CA . ALA A 1 423 ? 0.852 -19.230 6.995 1.00 94.50 423 ALA A CA 1
ATOM 3435 C C . ALA A 1 423 ? 1.579 -17.998 7.550 1.00 94.50 423 ALA A C 1
ATOM 3437 O O . ALA A 1 423 ? 1.224 -16.872 7.215 1.00 94.50 423 ALA A O 1
ATOM 3438 N N . ALA A 1 424 ? 2.640 -18.213 8.331 1.00 94.50 424 ALA A N 1
ATOM 3439 C CA . ALA A 1 424 ? 3.468 -17.147 8.874 1.00 94.50 424 ALA A CA 1
ATOM 3440 C C . ALA A 1 424 ? 4.134 -16.323 7.765 1.00 94.50 424 ALA A C 1
ATOM 3442 O O . ALA A 1 424 ? 4.034 -15.102 7.774 1.00 94.50 424 ALA A O 1
ATOM 3443 N N . LYS A 1 425 ? 4.724 -16.978 6.756 1.00 92.25 425 LYS A N 1
ATOM 3444 C CA . LYS A 1 425 ? 5.291 -16.296 5.580 1.00 92.25 425 LYS A CA 1
ATOM 3445 C C . LYS A 1 425 ? 4.248 -15.469 4.827 1.00 92.25 425 LYS A C 1
ATOM 3447 O O . LYS A 1 425 ? 4.529 -14.338 4.463 1.00 92.25 425 LYS A O 1
ATOM 3452 N N . ASN A 1 426 ? 3.043 -16.003 4.627 1.00 92.19 426 ASN A N 1
ATOM 3453 C CA . ASN A 1 426 ? 1.969 -15.258 3.965 1.00 92.19 426 ASN A CA 1
ATOM 3454 C C . ASN A 1 426 ? 1.511 -14.045 4.787 1.00 92.19 426 ASN A C 1
ATOM 3456 O O . ASN A 1 426 ? 1.130 -13.029 4.215 1.00 92.19 426 ASN A O 1
ATOM 3460 N N . LYS A 1 427 ? 1.542 -14.144 6.122 1.00 92.44 427 LYS A N 1
ATOM 3461 C CA . LYS A 1 427 ? 1.109 -13.069 7.021 1.00 92.44 427 LYS A CA 1
ATOM 3462 C C . LYS A 1 427 ? 2.126 -11.930 7.135 1.00 92.44 427 LYS A C 1
ATOM 3464 O O . LYS A 1 427 ? 1.710 -10.796 7.337 1.00 92.44 427 LYS A O 1
ATOM 3469 N N . LEU A 1 428 ? 3.417 -12.231 6.993 1.00 90.31 428 LEU A N 1
ATOM 3470 C CA . LEU A 1 428 ? 4.521 -11.264 7.075 1.00 90.31 428 LEU A CA 1
ATOM 3471 C C . LEU A 1 428 ? 4.711 -10.420 5.800 1.00 90.31 428 LEU A C 1
ATOM 3473 O O . LEU A 1 428 ? 5.544 -9.518 5.769 1.00 90.31 428 LEU A O 1
ATOM 3477 N N . GLY A 1 429 ? 3.939 -10.697 4.744 1.00 73.00 429 GLY A N 1
ATOM 3478 C CA . GLY A 1 429 ? 4.187 -10.127 3.420 1.00 73.00 429 GLY A CA 1
ATOM 3479 C C . GLY A 1 429 ? 5.454 -10.716 2.790 1.00 73.00 429 GLY A C 1
ATOM 3480 O O . GLY A 1 429 ? 6.338 -11.225 3.481 1.00 73.00 429 GLY A O 1
ATOM 3481 N N . ARG A 1 430 ? 5.521 -10.712 1.457 1.00 53.72 430 ARG A N 1
ATOM 3482 C CA . ARG A 1 430 ? 6.745 -11.108 0.749 1.00 53.72 430 ARG A CA 1
ATOM 3483 C C . ARG A 1 430 ? 7.809 -10.018 0.809 1.00 53.72 430 ARG A C 1
ATOM 3485 O O . ARG A 1 430 ? 7.447 -8.828 0.983 1.00 53.72 430 ARG A O 1
#

Secondary structure (DSSP, 8-state):
--HHHHHHHH---TTSEEEEEESS-SS--EEEEEGGGBSS---HHHHHHHHHHT-EEEEEEESS----HHHHHHHGGG--EEEEEEEEEEE---BTTB-HHHHHHHHHHHHHHHSSSS--HHHHHHHHHHHHHT--S--------------------PPP----PPPP--------------------------SHHHHHHHHHHHHHHHHHHHHHHHHHHHHHHHHHHHHHHHHHHHHHHHHHHHHHHHHHHHHHHHHHHHHHHHHHHHHHHHHHHHHHHHHHHHHH-TTS-HHHHHHHHHHHHHHHHHHHHHHHHHHHHHHHHHHHH---TT--PPPHHHHHTS--S-HHHHHHHHHHHHS-HHHHHH-BSSS---HHHHHH-TTPPPPPBPPHHHHHHHHHHHHHH-TT-TTHHHHHHHHHHHHT--

Sequence (430 aa):
MNSEILEKLKDIKDEHCILVKFVNEHEEPIDIGFLPWIKNDIDKGRLTKIEENSEDIEVYWPNCNTTSARTLKNQLKSVDFLAEPVKILGSGCIFKNYTAWTEMKEKMENLKNYGSLSPTKGLRKNRSKKIDEDYVYDSKNKEKQTGTKTEKPRKIQEPKVECKKTPELDDKYQENTEEIDYKDDEDDEDHEDDEDDEMVKTLEQKDEEIEKLQAQLKQSESKIVDLEIEMKIKTKRINSLKEELESEKLKIKFSQDDMNFIESSETKISKIIEEAQNVANNLRNLRKRNNQDDITIEQEFNKNKKYKVELSDIKKEVNSMAATVKTKKELDPTNYTLTDKQKAGLPRDSIKSYAGVILGRLFLPAELSNSSLTGKLSNYSLAMNPNAVARPALSPNRLHAARNYTAELFPKTKDWKALFNSAAKNKLGR

Radius of gyration: 39.86 Å; chains: 1; bounding box: 98×72×139 Å

Organism: NCBI:txid54128

InterPro domains:
  IPR018379 BEN domain [PS51457] (333-430)

Foldseek 3Di:
DDPVLLVLQLPFALQFKFWKAFPPDDPLRIDMDGPSQFPDDDDPVRVVVLQVVQDKGWGFAWPDDDDHSVVCSVVSPPTGTDITIIGTNDTGHDDDPDGRNVLSVQQSVCCVPQVGSDDDPCSVVVVVVVLVVVPDDDDDDDDDDDDDDDDDDDDDDDDDDDDDDDDDDDDDDDDDDDDDDDDDDDDDDDDDDDPVVVVVVVVVVVVVVVVVVVVVVVVVVVVVVVVVVVVVVVVVVVVVVVVVVVVVVVVVVVVVVVVVVVVVVVVVVVVLVVVVVVLVVVVVVVVVPPDDDPPVVVVSVVVVVVSVVVVVVVVVVVVVVVVVVCLVPDPPPQDLDDDVVLVVPADLPDLLRRLLVLCVVLDPLVLLQQADQPLDDDPVNCSVPVPDHRRHHDDPVSLVVSLVVSCVSVVPDPCSVVSSNVSSDVRSDD